Protein AF-0000000087794124 (afdb_homodimer)

Sequence (612 aa):
MFDILWKVIAPIFVLIGIGTIVQKRVGLDLKTLTRLNFWIFVPAFLFVRIYESQLSGAQLGKIFLHFCVFFPLLGILTWIFAGLCGFQDRLRRALTASVMFYNSGNYGIPVAQLAFPGMALPLQVQAAIVMMQNVSNFTIGLALIAGGRGKKWSETLLEIFKLPMVYVLVAAWAMRYFHLAPPQPLSVALHWLDSGLVPIAVVTLGAQMASLKAPPLSRALVVSLFLRLIFAPILGFVTVYLLGIRGELGQALVISTAFPTAVNSALLALEYDNEPQFAAAAVFYSTLISSVTVSGVIYAASHWMNMFDILWKVIAPIFVLIGIGTIVQKRVGLDLKTLTRLNFWIFVPAFLFVRIYESQLSGAQLGKIFLHFCVFFPLLGILTWIFAGLCGFQDRLRRALTASVMFYNSGNYGIPVAQLAFPGMALPLQVQAAIVMMQNVSNFTIGLALIAGGRGKKWSETLLEIFKLPMVYVLVAAWAMRYFHLAPPQPLSVALHWLDSGLVPIAVVTLGAQMASLKAPPLSRALVVSLFLRLIFAPILGFVTVYLLGIRGELGQALVISTAFPTAVNSALLALEYDNEPQFAAAAVFYSTLISSVTVSGVIYAASHWMN

Solvent-accessible surface area (backbone atoms only — not comparable to full-atom values): 29899 Å² total; per-residue (Å²): 90,66,63,43,33,44,67,32,41,38,20,53,50,51,32,21,47,50,17,23,51,47,31,73,71,68,59,59,56,62,67,37,52,51,46,47,39,55,70,44,21,50,30,27,34,49,25,51,44,54,46,67,50,82,73,48,72,67,54,49,48,50,53,49,50,48,47,67,50,44,52,59,48,50,38,52,53,41,43,50,52,34,50,74,71,63,50,52,71,64,54,33,32,37,41,28,43,42,41,61,41,41,22,40,50,56,53,33,44,52,41,33,52,47,74,37,70,95,48,63,64,39,43,43,52,40,47,51,48,32,51,52,48,54,56,38,42,56,43,57,45,43,47,47,57,36,68,71,75,40,72,55,69,69,54,33,55,53,50,54,72,66,37,62,42,56,58,35,47,52,51,21,49,51,28,46,73,68,68,50,76,70,57,65,29,58,48,53,35,35,50,35,27,35,50,18,30,55,37,53,35,24,23,42,50,11,31,53,50,59,70,44,65,87,54,82,90,43,72,68,48,51,51,36,44,43,44,21,48,49,46,35,25,51,50,29,44,51,52,34,55,75,70,67,47,54,40,66,64,28,31,38,54,26,48,64,37,25,42,28,29,19,64,63,48,22,52,50,16,50,73,58,66,31,56,33,66,58,33,33,30,42,23,52,51,25,49,63,52,27,51,57,42,35,26,48,45,49,48,47,32,66,66,67,34,102,89,66,63,43,33,46,66,33,42,38,18,54,51,51,33,23,48,51,18,23,52,48,31,74,70,69,59,59,54,62,67,38,50,52,46,46,40,55,69,45,22,49,28,26,34,48,24,52,44,54,45,66,50,82,73,48,71,65,54,50,48,49,53,50,50,47,50,68,47,44,53,57,48,50,37,53,53,41,43,52,52,36,50,74,71,64,50,52,70,63,55,32,34,40,42,29,44,43,41,63,42,42,23,38,51,54,53,33,44,51,40,33,53,47,73,37,69,93,50,63,63,39,44,46,51,39,48,52,48,33,51,52,48,54,57,39,42,56,44,56,44,43,48,47,58,36,67,72,75,38,72,54,69,69,55,31,56,54,49,52,73,66,38,62,42,55,58,36,46,51,50,22,48,50,28,46,74,71,69,48,77,69,57,65,28,57,47,54,34,36,51,36,26,35,48,18,29,54,37,52,36,24,23,42,50,11,30,52,49,59,71,44,66,86,54,81,90,44,71,67,48,53,51,34,43,43,44,21,49,49,47,35,26,49,49,29,41,52,50,35,53,76,69,66,48,56,40,67,65,28,30,37,54,26,48,64,37,24,40,27,29,19,63,64,46,21,53,50,16,50,74,59,67,32,55,33,66,57,33,32,27,43,23,52,51,26,50,62,52,27,53,57,42,35,27,50,45,48,47,47,33,66,68,66,34,105

Structure (mmCIF, N/CA/C/O backbone):
data_AF-0000000087794124-model_v1
#
loop_
_entity.id
_entity.type
_entity.pdbx_description
1 polymer Permease
#
loop_
_atom_site.group_PDB
_atom_site.id
_atom_site.type_symbol
_atom_site.label_atom_id
_atom_site.label_alt_id
_atom_site.label_comp_id
_atom_site.label_asym_id
_atom_site.label_entity_id
_atom_site.label_seq_id
_atom_site.pdbx_PDB_ins_code
_atom_site.Cartn_x
_atom_site.Cartn_y
_atom_site.Cartn_z
_atom_site.occupancy
_atom_site.B_iso_or_equiv
_atom_site.auth_seq_id
_atom_site.auth_comp_id
_atom_site.auth_asym_id
_atom_site.auth_atom_id
_atom_site.pdbx_PDB_model_num
ATOM 1 N N . MET A 1 1 ? -16.562 -14.852 -21.531 1 86.25 1 MET A N 1
ATOM 2 C CA . MET A 1 1 ? -15.102 -14.703 -21.547 1 86.25 1 MET A CA 1
ATOM 3 C C . MET A 1 1 ? -14.711 -13.234 -21.641 1 86.25 1 MET A C 1
ATOM 5 O O . MET A 1 1 ? -13.852 -12.766 -20.891 1 86.25 1 MET A O 1
ATOM 9 N N . PHE A 1 2 ? -15.406 -12.461 -22.422 1 90.44 2 PHE A N 1
ATOM 10 C CA . PHE A 1 2 ? -15.07 -11.047 -22.562 1 90.44 2 PHE A CA 1
ATOM 11 C C . PHE A 1 2 ? -15.344 -10.297 -21.266 1 90.44 2 PHE A C 1
ATOM 13 O O . PHE A 1 2 ? -14.578 -9.414 -20.875 1 90.44 2 PHE A O 1
ATOM 20 N N . ASP A 1 3 ? -16.391 -10.664 -20.641 1 93.94 3 ASP A N 1
ATOM 21 C CA . ASP A 1 3 ? -16.734 -10.031 -19.359 1 93.94 3 ASP A CA 1
ATOM 22 C C . ASP A 1 3 ? -15.656 -10.297 -18.312 1 93.94 3 ASP A C 1
ATOM 24 O O . ASP A 1 3 ? -15.32 -9.414 -17.516 1 93.94 3 ASP A O 1
ATOM 28 N N . ILE A 1 4 ? -15.148 -11.508 -18.359 1 95.88 4 ILE A N 1
ATOM 29 C CA . ILE A 1 4 ? -14.094 -11.875 -17.422 1 95.88 4 ILE A CA 1
ATOM 30 C C . ILE A 1 4 ? -12.828 -11.078 -17.734 1 95.88 4 ILE A C 1
ATOM 32 O O . ILE A 1 4 ? -12.203 -10.523 -16.828 1 95.88 4 ILE A O 1
ATOM 36 N N . LEU A 1 5 ? -12.516 -10.984 -19 1 96.81 5 LEU A N 1
ATOM 37 C CA . LEU A 1 5 ? -11.352 -10.227 -19.438 1 96.81 5 LEU A CA 1
ATOM 38 C C . LEU A 1 5 ? -11.469 -8.766 -19.016 1 96.81 5 LEU A C 1
ATOM 40 O O . LEU A 1 5 ? -10.508 -8.172 -18.531 1 96.81 5 LEU A O 1
ATOM 44 N N . TRP A 1 6 ? -12.633 -8.203 -19.094 1 97.06 6 TRP A N 1
ATOM 45 C CA . TRP A 1 6 ? -12.859 -6.781 -18.859 1 97.06 6 TRP A CA 1
ATOM 46 C C . TRP A 1 6 ? -12.992 -6.484 -17.375 1 97.06 6 TRP A C 1
ATOM 48 O O . TRP A 1 6 ? -12.438 -5.5 -16.875 1 97.06 6 TRP A O 1
ATOM 58 N N . LYS A 1 7 ? -13.664 -7.348 -16.672 1 97 7 LYS A N 1
ATOM 59 C CA . LYS A 1 7 ? -14.023 -7.043 -15.289 1 97 7 LYS A CA 1
ATOM 60 C C . LYS A 1 7 ? -12.992 -7.605 -14.312 1 97 7 LYS A C 1
ATOM 62 O O . LYS A 1 7 ? -12.82 -7.078 -13.211 1 97 7 LYS A O 1
ATOM 67 N N . VAL A 1 8 ? -12.305 -8.633 -14.742 1 97.56 8 VAL A N 1
ATOM 68 C CA . VAL A 1 8 ? -11.414 -9.32 -13.805 1 97.56 8 VAL A CA 1
ATOM 69 C C . VAL A 1 8 ? -9.961 -9.062 -14.188 1 97.56 8 VAL A C 1
ATOM 71 O O . VAL A 1 8 ? -9.172 -8.586 -13.367 1 97.56 8 VAL A O 1
ATOM 74 N N . ILE A 1 9 ? -9.625 -9.234 -15.422 1 98.44 9 ILE A N 1
ATOM 75 C CA . ILE A 1 9 ? -8.227 -9.25 -15.852 1 98.44 9 ILE A CA 1
ATOM 76 C C . ILE A 1 9 ? -7.766 -7.832 -16.156 1 98.44 9 ILE A C 1
ATOM 78 O O . ILE A 1 9 ? -6.68 -7.422 -15.75 1 98.44 9 ILE A O 1
ATOM 82 N N . ALA A 1 10 ? -8.555 -7.039 -16.797 1 98.38 10 ALA A N 1
ATOM 83 C CA . ALA A 1 10 ? -8.172 -5.715 -17.281 1 98.38 10 ALA A CA 1
ATOM 84 C C . ALA A 1 10 ? -7.742 -4.816 -16.125 1 98.38 10 ALA A C 1
ATOM 86 O O . ALA A 1 10 ? -6.746 -4.094 -16.234 1 98.38 10 ALA A O 1
ATOM 87 N N . PRO A 1 11 ? -8.453 -4.801 -14.992 1 98.44 11 PRO A N 1
ATOM 88 C CA . PRO A 1 11 ? -7.992 -3.971 -13.875 1 98.44 11 PRO A CA 1
ATOM 89 C C . PRO A 1 11 ? -6.578 -4.324 -13.422 1 98.44 11 PRO A C 1
ATOM 91 O O . PRO A 1 11 ? -5.797 -3.438 -13.062 1 98.44 11 PRO A O 1
ATOM 94 N N . ILE A 1 12 ? -6.27 -5.586 -13.414 1 98.5 12 ILE A N 1
ATOM 95 C CA . ILE A 1 12 ? -4.957 -6.066 -13 1 98.5 12 ILE A CA 1
ATOM 96 C C . ILE A 1 12 ? -3.896 -5.574 -13.984 1 98.5 12 ILE A C 1
ATOM 98 O O . ILE A 1 12 ? -2.838 -5.09 -13.57 1 98.5 12 ILE A O 1
ATOM 102 N N . PHE A 1 13 ? -4.211 -5.59 -15.242 1 98.5 13 PHE A N 1
ATOM 103 C CA . PHE A 1 13 ? -3.26 -5.18 -16.266 1 98.5 13 PHE A CA 1
ATOM 104 C C . PHE A 1 13 ? -3.113 -3.662 -16.297 1 98.5 13 PHE A C 1
ATOM 106 O O . PHE A 1 13 ? -2.064 -3.139 -16.672 1 98.5 13 PHE A O 1
ATOM 113 N N . VAL A 1 14 ? -4.176 -2.926 -15.906 1 98.38 14 VAL A N 1
ATOM 114 C CA . VAL A 1 14 ? -4.051 -1.483 -15.727 1 98.38 14 VAL A CA 1
ATOM 115 C C . VAL A 1 14 ? -3.01 -1.185 -14.648 1 98.38 14 VAL A C 1
ATOM 117 O O . VAL A 1 14 ? -2.139 -0.332 -14.844 1 98.38 14 VAL A O 1
ATOM 120 N N . LEU A 1 15 ? -3.055 -1.922 -13.562 1 98.5 15 LEU A N 1
ATOM 121 C CA . LEU A 1 15 ? -2.104 -1.719 -12.469 1 98.5 15 LEU A CA 1
ATOM 122 C C . LEU A 1 15 ? -0.695 -2.119 -12.898 1 98.5 15 LEU A C 1
ATOM 124 O O . LEU A 1 15 ? 0.278 -1.445 -12.555 1 98.5 15 LEU A O 1
ATOM 128 N N . ILE A 1 16 ? -0.602 -3.252 -13.609 1 97.94 16 ILE A N 1
ATOM 129 C CA . ILE A 1 16 ? 0.693 -3.662 -14.148 1 97.94 16 ILE A CA 1
ATOM 130 C C . ILE A 1 16 ? 1.257 -2.559 -15.039 1 97.94 16 ILE A C 1
ATOM 132 O O . ILE A 1 16 ? 2.439 -2.221 -14.945 1 97.94 16 ILE A O 1
ATOM 136 N N . GLY A 1 17 ? 0.411 -1.99 -15.875 1 97.94 17 GLY A N 1
ATOM 137 C CA . GLY A 1 17 ? 0.819 -0.892 -16.734 1 97.94 17 GLY A CA 1
ATOM 138 C C . GLY A 1 17 ? 1.314 0.317 -15.961 1 97.94 17 GLY A C 1
ATOM 139 O O . GLY A 1 17 ? 2.344 0.901 -16.312 1 97.94 17 GLY A O 1
ATOM 140 N N . ILE A 1 18 ? 0.632 0.674 -14.93 1 97.69 18 ILE A N 1
ATOM 141 C CA . ILE A 1 18 ? 1.023 1.806 -14.102 1 97.69 18 ILE A CA 1
ATOM 142 C C . ILE A 1 18 ? 2.393 1.539 -13.477 1 97.69 18 ILE A C 1
ATOM 144 O O . ILE A 1 18 ? 3.275 2.398 -13.516 1 97.69 18 ILE A O 1
ATOM 148 N N . GLY A 1 19 ? 2.537 0.334 -12.898 1 97.75 19 GLY A N 1
ATOM 149 C CA . GLY A 1 19 ? 3.836 -0.027 -12.352 1 97.75 19 GLY A CA 1
ATOM 150 C C . GLY A 1 19 ? 4.953 0.028 -13.375 1 97.75 19 GLY A C 1
ATOM 151 O O . GLY A 1 19 ? 6.051 0.507 -13.078 1 97.75 19 GLY A O 1
ATOM 152 N N . THR A 1 20 ? 4.637 -0.395 -14.609 1 97.12 20 THR A N 1
ATOM 153 C CA . THR A 1 20 ? 5.609 -0.414 -15.695 1 97.12 20 THR A CA 1
ATOM 154 C C . THR A 1 20 ? 6.008 1.006 -16.094 1 97.12 20 THR A C 1
ATOM 156 O O . THR A 1 20 ? 7.195 1.309 -16.219 1 97.12 20 THR A O 1
ATOM 159 N N . ILE A 1 21 ? 5.059 1.856 -16.203 1 96.81 21 ILE A N 1
ATOM 160 C CA . ILE A 1 21 ? 5.289 3.232 -16.641 1 96.81 21 ILE A CA 1
ATOM 161 C C . ILE A 1 21 ? 6.094 3.977 -15.578 1 96.81 21 ILE A C 1
ATOM 163 O O . ILE A 1 21 ? 7.066 4.668 -15.898 1 96.81 21 ILE A O 1
ATOM 167 N N . VAL A 1 22 ? 5.773 3.797 -14.375 1 96.69 22 VAL A N 1
ATOM 168 C CA . VAL A 1 22 ? 6.453 4.516 -13.305 1 96.69 22 VAL A CA 1
ATOM 169 C C . VAL A 1 22 ? 7.883 3.996 -13.164 1 96.69 22 VAL A C 1
ATOM 171 O O . VAL A 1 22 ? 8.812 4.777 -12.953 1 96.69 22 VAL A O 1
ATOM 174 N N . GLN A 1 23 ? 8.031 2.715 -13.266 1 97.25 23 GLN A N 1
ATOM 175 C CA . GLN A 1 23 ? 9.383 2.152 -13.242 1 97.25 23 GLN A CA 1
ATOM 176 C C . GLN A 1 23 ? 10.258 2.768 -14.328 1 97.25 23 GLN A C 1
ATOM 178 O O . GLN A 1 23 ? 11.414 3.119 -14.078 1 97.25 23 GLN A O 1
ATOM 183 N N . LYS A 1 24 ? 9.766 2.906 -15.477 1 95.81 24 LYS A N 1
ATOM 184 C CA . LYS A 1 24 ? 10.523 3.432 -16.609 1 95.81 24 LYS A CA 1
ATOM 185 C C . LYS A 1 24 ? 10.773 4.93 -16.453 1 95.81 24 LYS A C 1
ATOM 187 O O . LYS A 1 24 ? 11.805 5.441 -16.891 1 95.81 24 LYS A O 1
ATOM 192 N N . ARG A 1 25 ? 9.891 5.621 -15.789 1 93.75 25 ARG A N 1
ATOM 193 C CA . ARG A 1 25 ? 9.953 7.074 -15.719 1 93.75 25 ARG A CA 1
ATOM 194 C C . ARG A 1 25 ? 10.875 7.527 -14.586 1 93.75 25 ARG A C 1
ATOM 196 O O . ARG A 1 25 ? 11.641 8.477 -14.75 1 93.75 25 ARG A O 1
ATOM 203 N N . VAL A 1 26 ? 10.773 6.84 -13.43 1 94 26 VAL A N 1
ATOM 204 C CA . VAL A 1 26 ? 11.477 7.414 -12.289 1 94 26 VAL A CA 1
ATOM 205 C C . VAL A 1 26 ? 12.391 6.363 -11.664 1 94 26 VAL A C 1
ATOM 207 O O . VAL A 1 26 ? 13.211 6.68 -10.797 1 94 26 VAL A O 1
ATOM 210 N N . GLY A 1 27 ? 12.312 5.152 -12.055 1 95.44 27 GLY A N 1
ATOM 211 C CA . GLY A 1 27 ? 13.188 4.117 -11.523 1 95.44 27 GLY A CA 1
ATOM 212 C C . GLY A 1 27 ? 12.93 3.805 -10.062 1 95.44 27 GLY A C 1
ATOM 213 O O . GLY A 1 27 ? 13.281 4.594 -9.188 1 95.44 27 GLY A O 1
ATOM 214 N N . LEU A 1 28 ? 12.352 2.678 -9.75 1 96.81 28 LEU A N 1
ATOM 215 C CA . LEU A 1 28 ? 12.094 2.195 -8.398 1 96.81 28 LEU A CA 1
ATOM 216 C C . LEU A 1 28 ? 13.094 1.11 -8.008 1 96.81 28 LEU A C 1
ATOM 218 O O . LEU A 1 28 ? 13.578 0.374 -8.867 1 96.81 28 LEU A O 1
ATOM 222 N N . ASP A 1 29 ? 13.398 1.088 -6.75 1 97.38 29 ASP A N 1
ATOM 223 C CA . ASP A 1 29 ? 14.211 -0.012 -6.234 1 97.38 29 ASP A CA 1
ATOM 224 C C . ASP A 1 29 ? 13.375 -1.272 -6.047 1 97.38 29 ASP A C 1
ATOM 226 O O . ASP A 1 29 ? 12.609 -1.378 -5.082 1 97.38 29 ASP A O 1
ATOM 230 N N . LEU A 1 30 ? 13.609 -2.209 -6.902 1 95.25 30 LEU A N 1
ATOM 231 C CA . LEU A 1 30 ? 12.781 -3.408 -6.934 1 95.25 30 LEU A CA 1
ATOM 232 C C . LEU A 1 30 ? 12.953 -4.219 -5.652 1 95.25 30 LEU A C 1
ATOM 234 O O . LEU A 1 30 ? 12.016 -4.871 -5.195 1 95.25 30 LEU A O 1
ATOM 238 N N . LYS A 1 31 ? 14.102 -4.219 -5.09 1 94.19 31 LYS A N 1
ATOM 239 C CA . LYS A 1 31 ? 14.336 -4.914 -3.828 1 94.19 31 LYS A CA 1
ATOM 240 C C . LYS A 1 31 ? 13.438 -4.367 -2.723 1 94.19 31 LYS A C 1
ATOM 242 O O . LYS A 1 31 ? 12.891 -5.129 -1.926 1 94.19 31 LYS A O 1
ATOM 247 N N . THR A 1 32 ? 13.297 -3.084 -2.715 1 97.19 32 THR A N 1
ATOM 248 C CA . THR A 1 32 ? 12.438 -2.428 -1.736 1 97.19 32 THR A CA 1
ATOM 249 C C . THR A 1 32 ? 10.984 -2.85 -1.927 1 97.19 32 THR A C 1
ATOM 251 O O . THR A 1 32 ? 10.273 -3.121 -0.953 1 97.19 32 THR A O 1
ATOM 254 N N . LEU A 1 33 ? 10.539 -2.893 -3.143 1 96.44 33 LEU A N 1
ATOM 255 C CA . LEU A 1 33 ? 9.172 -3.305 -3.422 1 96.44 33 LEU A CA 1
ATOM 256 C C . LEU A 1 33 ? 8.922 -4.734 -2.951 1 96.44 33 LEU A C 1
ATOM 258 O O . LEU A 1 33 ? 7.891 -5.023 -2.348 1 96.44 33 LEU A O 1
ATOM 262 N N . THR A 1 34 ? 9.852 -5.582 -3.188 1 91.56 34 THR A N 1
ATOM 263 C CA . THR A 1 34 ? 9.75 -6.98 -2.779 1 91.56 34 THR A CA 1
ATOM 264 C C . THR A 1 34 ? 9.758 -7.102 -1.258 1 91.56 34 THR A C 1
ATOM 266 O O . THR A 1 34 ? 8.984 -7.871 -0.688 1 91.56 34 THR A O 1
ATOM 269 N N . ARG A 1 35 ? 10.602 -6.348 -0.662 1 93.56 35 ARG A N 1
ATOM 270 C CA . ARG A 1 35 ? 10.703 -6.367 0.793 1 93.56 35 ARG A CA 1
ATOM 271 C C . ARG A 1 35 ? 9.414 -5.875 1.439 1 93.56 35 ARG A C 1
ATOM 273 O O . ARG A 1 35 ? 8.969 -6.426 2.449 1 93.56 35 ARG A O 1
ATOM 280 N N . LEU A 1 36 ? 8.812 -4.859 0.91 1 96.38 36 LEU A N 1
ATOM 281 C CA . LEU A 1 36 ? 7.535 -4.367 1.412 1 96.38 36 LEU A CA 1
ATOM 282 C C . LEU A 1 36 ? 6.492 -5.477 1.425 1 96.38 36 LEU A C 1
ATOM 284 O O . LEU A 1 36 ? 5.801 -5.672 2.428 1 96.38 36 LEU A O 1
ATOM 288 N N . ASN A 1 37 ? 6.402 -6.164 0.334 1 93.62 37 ASN A N 1
ATOM 289 C CA . ASN A 1 37 ? 5.414 -7.227 0.2 1 93.62 37 ASN A CA 1
ATOM 290 C C . ASN A 1 37 ? 5.68 -8.367 1.175 1 93.62 37 ASN A C 1
ATOM 292 O O . ASN A 1 37 ? 4.777 -8.805 1.893 1 93.62 37 ASN A O 1
ATOM 296 N N . PHE A 1 38 ? 6.93 -8.742 1.296 1 90.12 38 PHE A N 1
ATOM 297 C CA . PHE A 1 38 ? 7.281 -9.953 2.029 1 90.12 38 PHE A CA 1
ATOM 298 C C . PHE A 1 38 ? 7.305 -9.688 3.529 1 90.12 38 PHE A C 1
ATOM 300 O O . PHE A 1 38 ? 7.012 -10.578 4.328 1 90.12 38 PHE A O 1
ATOM 307 N N . TRP A 1 39 ? 7.602 -8.461 3.887 1 93.81 39 TRP A N 1
ATOM 308 C CA . TRP A 1 39 ? 7.805 -8.195 5.309 1 93.81 39 TRP A CA 1
ATOM 309 C C . TRP A 1 39 ? 6.57 -7.547 5.922 1 93.81 39 TRP A C 1
ATOM 311 O O . TRP A 1 39 ? 6.391 -7.566 7.141 1 93.81 39 TRP A O 1
ATOM 321 N N . ILE A 1 40 ? 5.754 -7.004 5.051 1 96.81 40 ILE A N 1
ATOM 322 C CA . ILE A 1 40 ? 4.688 -6.207 5.648 1 96.81 40 ILE A CA 1
ATOM 323 C C . ILE A 1 40 ? 3.334 -6.672 5.113 1 96.81 40 ILE A C 1
ATOM 325 O O . ILE A 1 40 ? 2.535 -7.25 5.852 1 96.81 40 ILE A O 1
ATOM 329 N N . PHE A 1 41 ? 3.113 -6.594 3.834 1 97.12 41 PHE A N 1
ATOM 330 C CA . PHE A 1 41 ? 1.765 -6.68 3.287 1 97.12 41 PHE A CA 1
ATOM 331 C C . PHE A 1 41 ? 1.298 -8.125 3.227 1 97.12 41 PHE A C 1
ATOM 333 O O . PHE A 1 41 ? 0.161 -8.438 3.594 1 97.12 41 PHE A O 1
ATOM 340 N N . VAL A 1 42 ? 2.186 -9.055 2.809 1 94.31 42 VAL A N 1
ATOM 341 C CA . VAL A 1 42 ? 1.807 -10.461 2.719 1 94.31 42 VAL A CA 1
ATOM 342 C C . VAL A 1 42 ? 1.547 -11.016 4.117 1 94.31 42 VAL A C 1
ATOM 344 O O . VAL A 1 42 ? 0.51 -11.641 4.359 1 94.31 42 VAL A O 1
ATOM 347 N N . PRO A 1 43 ? 2.449 -10.742 5.066 1 94.38 43 PRO A N 1
ATOM 348 C CA . PRO A 1 43 ? 2.17 -11.219 6.422 1 94.38 43 PRO A CA 1
ATOM 349 C C . PRO A 1 43 ? 0.852 -10.688 6.977 1 94.38 43 PRO A C 1
ATOM 351 O O . PRO A 1 43 ? 0.109 -11.43 7.629 1 94.38 43 PRO A O 1
ATOM 354 N N . ALA A 1 44 ? 0.542 -9.445 6.758 1 96.81 44 ALA A N 1
ATOM 355 C CA . ALA A 1 44 ? -0.708 -8.867 7.242 1 96.81 44 ALA A CA 1
ATOM 356 C C . ALA A 1 44 ? -1.912 -9.523 6.57 1 96.81 44 ALA A C 1
ATOM 358 O O . ALA A 1 44 ? -2.904 -9.836 7.23 1 96.81 44 ALA A O 1
ATOM 359 N N . PHE A 1 45 ? -1.818 -9.719 5.316 1 96 45 PHE A N 1
ATOM 360 C CA . PHE A 1 45 ? -2.871 -10.383 4.555 1 96 45 PHE A CA 1
ATOM 361 C C . PHE A 1 45 ? -3.135 -11.781 5.098 1 96 45 PHE A C 1
ATOM 363 O O . PHE A 1 45 ? -4.285 -12.148 5.336 1 96 45 PHE A O 1
ATOM 370 N N . LEU A 1 46 ? -2.072 -12.516 5.254 1 94.12 46 LEU A N 1
ATOM 371 C CA . LEU A 1 46 ? -2.201 -13.883 5.75 1 94.12 46 LEU A CA 1
ATOM 372 C C . LEU A 1 46 ? -2.773 -13.898 7.164 1 94.12 46 LEU A C 1
ATOM 374 O O . LEU A 1 46 ? -3.6 -14.75 7.496 1 94.12 46 LEU A O 1
ATOM 378 N N . PHE A 1 47 ? -2.322 -12.953 8.016 1 95.62 47 PHE A N 1
ATOM 379 C CA . PHE A 1 47 ? -2.877 -12.859 9.359 1 95.62 47 PHE A CA 1
ATOM 380 C C . PHE A 1 47 ? -4.387 -12.672 9.312 1 95.62 47 PHE A C 1
ATOM 382 O O . PHE A 1 47 ? -5.133 -13.398 9.969 1 95.62 47 PHE A O 1
ATOM 389 N N . VAL A 1 48 ? -4.84 -11.727 8.531 1 96 48 VAL A N 1
ATOM 390 C CA . VAL A 1 48 ? -6.258 -11.383 8.469 1 96 48 VAL A CA 1
ATOM 391 C C . VAL A 1 48 ? -7.051 -12.57 7.93 1 96 48 VAL A C 1
ATOM 393 O O . VAL A 1 48 ? -8.102 -12.922 8.469 1 96 48 VAL A O 1
ATOM 396 N N . ARG A 1 49 ? -6.535 -13.25 6.883 1 93.06 49 ARG A N 1
ATOM 397 C CA . ARG A 1 49 ? -7.254 -14.344 6.246 1 93.06 49 ARG A CA 1
ATOM 398 C C . ARG A 1 49 ? -7.324 -15.562 7.16 1 93.06 49 ARG A C 1
ATOM 400 O O . ARG A 1 49 ? -8.312 -16.297 7.148 1 93.06 49 ARG A O 1
ATOM 407 N N . ILE A 1 50 ? -6.297 -15.75 7.922 1 91.62 50 ILE A N 1
ATOM 408 C CA . ILE A 1 50 ? -6.293 -16.891 8.836 1 91.62 50 ILE A CA 1
ATOM 409 C C . ILE A 1 50 ? -7.168 -16.578 10.047 1 91.62 50 ILE A C 1
ATOM 411 O O . ILE A 1 50 ? -8.031 -17.375 10.414 1 91.62 50 ILE A O 1
ATOM 415 N N . TYR A 1 51 ? -6.934 -15.445 10.617 1 93.94 51 TYR A N 1
ATOM 416 C CA . TYR A 1 51 ? -7.652 -15.078 11.828 1 93.94 51 TYR A CA 1
ATOM 417 C C . TYR A 1 51 ? -9.156 -15.016 11.578 1 93.94 51 TYR A C 1
ATOM 419 O O . TYR A 1 51 ? -9.953 -15.445 12.414 1 93.94 51 TYR A O 1
ATOM 427 N N . GLU A 1 52 ? -9.484 -14.555 10.438 1 93.12 52 GLU A N 1
ATOM 428 C CA . GLU A 1 52 ? -10.898 -14.359 10.156 1 93.12 52 GLU A CA 1
ATOM 429 C C . GLU A 1 52 ? -11.461 -15.5 9.312 1 93.12 52 GLU A C 1
ATOM 431 O O . GLU A 1 52 ? -12.578 -15.406 8.805 1 93.12 52 GLU A O 1
ATOM 436 N N . SER A 1 53 ? -10.672 -16.531 9.133 1 91.06 53 SER A N 1
ATOM 437 C CA . SER A 1 53 ? -11.07 -17.641 8.266 1 91.06 53 SER A CA 1
ATOM 438 C C . SER A 1 53 ? -12.32 -18.328 8.789 1 91.06 53 SER A C 1
ATOM 440 O O . SER A 1 53 ? -12.477 -18.516 10 1 91.06 53 SER A O 1
ATOM 442 N N . GLN A 1 54 ? -13.148 -18.625 7.844 1 87.62 54 GLN A N 1
ATOM 443 C CA . GLN A 1 54 ? -14.336 -19.391 8.18 1 87.62 54 GLN A CA 1
ATOM 444 C C . GLN A 1 54 ? -14.258 -20.797 7.582 1 87.62 54 GLN A C 1
ATOM 446 O O . GLN A 1 54 ? -15.266 -21.516 7.523 1 87.62 54 GLN A O 1
ATOM 451 N N . LEU A 1 55 ? -13.055 -21.203 7.129 1 90.88 55 LEU A N 1
ATOM 452 C CA . LEU A 1 55 ? -12.852 -22.516 6.547 1 90.88 55 LEU A CA 1
ATOM 453 C C . LEU A 1 55 ? -13 -23.609 7.605 1 90.88 55 LEU A C 1
ATOM 455 O O . LEU A 1 55 ? -12.445 -23.484 8.703 1 90.88 55 LEU A O 1
ATOM 459 N N . SER A 1 56 ? -13.797 -24.625 7.25 1 91.62 56 SER A N 1
ATOM 460 C CA . SER A 1 56 ? -13.883 -25.797 8.109 1 91.62 56 SER A CA 1
ATOM 461 C C . SER A 1 56 ? -12.609 -26.641 8.023 1 91.62 56 SER A C 1
ATOM 463 O O . SER A 1 56 ? -11.812 -26.484 7.098 1 91.62 56 SER A O 1
ATOM 465 N N . GLY A 1 57 ? -12.438 -27.484 8.992 1 91.38 57 GLY A N 1
ATOM 466 C CA . GLY A 1 57 ? -11.328 -28.438 8.938 1 91.38 57 GLY A CA 1
ATOM 467 C C . GLY A 1 57 ? -11.336 -29.281 7.676 1 91.38 57 GLY A C 1
ATOM 468 O O . GLY A 1 57 ? -10.281 -29.547 7.105 1 91.38 57 GLY A O 1
ATOM 469 N N . ALA A 1 58 ? -12.484 -29.609 7.273 1 94.06 58 ALA A N 1
ATOM 470 C CA . ALA A 1 58 ? -12.641 -30.422 6.07 1 94.06 58 ALA A CA 1
ATOM 471 C C . ALA A 1 58 ? -12.203 -29.641 4.828 1 94.06 58 ALA A C 1
ATOM 473 O O . ALA A 1 58 ? -11.547 -30.188 3.945 1 94.06 58 ALA A O 1
ATOM 474 N N . GLN A 1 59 ? -12.617 -28.406 4.773 1 94 59 GLN A N 1
ATOM 475 C CA . GLN A 1 59 ? -12.234 -27.562 3.641 1 94 59 GLN A CA 1
ATOM 476 C C . GLN A 1 59 ? -10.719 -27.344 3.604 1 94 59 GLN A C 1
ATOM 478 O O . GLN A 1 59 ? -10.102 -27.438 2.541 1 94 59 GLN A O 1
ATOM 483 N N . LEU A 1 60 ? -10.211 -27.094 4.75 1 93.81 60 LEU A N 1
ATOM 484 C CA . LEU A 1 60 ? -8.766 -26.922 4.84 1 93.81 60 LEU A CA 1
ATOM 485 C C . LEU A 1 60 ? -8.031 -28.188 4.434 1 93.81 60 LEU A C 1
ATOM 487 O O . LEU A 1 60 ? -7.004 -28.141 3.758 1 93.81 60 LEU A O 1
ATOM 491 N N . GLY A 1 61 ? -8.531 -29.25 4.891 1 95.38 61 GLY A N 1
ATOM 492 C CA . GLY A 1 61 ? -7.957 -30.531 4.512 1 95.38 61 GLY A CA 1
ATOM 493 C C . GLY A 1 61 ? -7.984 -30.781 3.014 1 95.38 61 GLY A C 1
ATOM 494 O O . GLY A 1 61 ? -7.02 -31.281 2.443 1 95.38 61 GLY A O 1
ATOM 495 N N . LYS A 1 62 ? -9.047 -30.453 2.395 1 96.75 62 LYS A N 1
ATOM 496 C CA . LYS A 1 62 ? -9.18 -30.609 0.949 1 96.75 62 LYS A CA 1
ATOM 497 C C . LYS A 1 62 ? -8.195 -29.719 0.204 1 96.75 62 LYS A C 1
ATOM 499 O O . LYS A 1 62 ? -7.602 -30.141 -0.794 1 96.75 62 LYS A O 1
ATOM 504 N N . ILE A 1 63 ? -8.086 -28.5 0.689 1 97.19 63 ILE A N 1
ATOM 505 C CA . ILE A 1 63 ? -7.148 -27.562 0.082 1 97.19 63 ILE A CA 1
ATOM 506 C C . ILE A 1 63 ? -5.727 -28.109 0.188 1 97.19 63 ILE A C 1
ATOM 508 O O . ILE A 1 63 ? -4.984 -28.125 -0.797 1 97.19 63 ILE A O 1
ATOM 512 N N . PHE A 1 64 ? -5.418 -28.578 1.316 1 96.31 64 PHE A N 1
ATOM 513 C CA . PHE A 1 64 ? -4.09 -29.109 1.573 1 96.31 64 PHE A CA 1
ATOM 514 C C . PHE A 1 64 ? -3.838 -30.359 0.729 1 96.31 64 PHE A C 1
ATOM 516 O O . PHE A 1 64 ? -2.766 -30.516 0.138 1 96.31 64 PHE A O 1
ATOM 523 N N . LEU A 1 65 ? -4.773 -31.172 0.714 1 96.94 65 LEU A N 1
ATOM 524 C CA . LEU A 1 65 ? -4.648 -32.406 -0.058 1 96.94 65 LEU A CA 1
ATOM 525 C C . LEU A 1 65 ? -4.477 -32.094 -1.543 1 96.94 65 LEU A C 1
ATOM 527 O O . LEU A 1 65 ? -3.646 -32.719 -2.215 1 96.94 65 LEU A O 1
ATOM 531 N N . HIS A 1 66 ? -5.281 -31.219 -2.004 1 97.88 66 HIS A N 1
ATOM 532 C CA . HIS A 1 66 ? -5.137 -30.812 -3.398 1 97.88 66 HIS A CA 1
ATOM 533 C C . HIS A 1 66 ? -3.727 -30.312 -3.684 1 97.88 66 HIS A C 1
ATOM 535 O O . HIS A 1 66 ? -3.113 -30.703 -4.68 1 97.88 66 HIS A O 1
ATOM 541 N N . PHE A 1 67 ? -3.25 -29.469 -2.836 1 97.44 67 PHE A N 1
ATOM 542 C CA . PHE A 1 67 ? -1.917 -28.906 -3.033 1 97.44 67 PHE A CA 1
ATOM 543 C C . PHE A 1 67 ? -0.861 -30.016 -3.016 1 97.44 67 PHE A C 1
ATOM 545 O O . PHE A 1 67 ? 0.038 -30.031 -3.859 1 97.44 67 PHE A O 1
ATOM 552 N N . CYS A 1 68 ? -0.954 -30.984 -2.105 1 95.94 68 CYS A N 1
ATOM 553 C CA . CYS A 1 68 ? 0.036 -32.031 -1.897 1 95.94 68 CYS A CA 1
ATOM 554 C C . CYS A 1 68 ? 0.024 -33.031 -3.049 1 95.94 68 CYS A C 1
ATOM 556 O O . CYS A 1 68 ? 0.996 -33.75 -3.254 1 95.94 68 CYS A O 1
ATOM 558 N N . VAL A 1 69 ? -1 -33.062 -3.756 1 97.25 69 VAL A N 1
ATOM 559 C CA . VAL A 1 69 ? -1.086 -33.969 -4.906 1 97.25 69 VAL A CA 1
ATOM 560 C C . VAL A 1 69 ? -0.699 -33.188 -6.176 1 97.25 69 VAL A C 1
ATOM 562 O O . VAL A 1 69 ? 0.19 -33.625 -6.914 1 97.25 69 VAL A O 1
ATOM 565 N N . PHE A 1 70 ? -1.316 -32.062 -6.395 1 98 70 PHE A N 1
ATOM 566 C CA . PHE A 1 70 ? -1.16 -31.266 -7.609 1 98 70 PHE A CA 1
ATOM 567 C C . PHE A 1 70 ? 0.283 -30.797 -7.773 1 98 70 PHE A C 1
ATOM 569 O O . PHE A 1 70 ? 0.881 -30.984 -8.836 1 98 70 PHE A O 1
ATOM 576 N N . PHE A 1 71 ? 0.844 -30.234 -6.734 1 97.06 71 PHE A N 1
ATOM 577 C CA . PHE A 1 71 ? 2.119 -29.531 -6.824 1 97.06 71 PHE A CA 1
ATOM 578 C C . PHE A 1 71 ? 3.248 -30.516 -7.152 1 97.06 71 PHE A C 1
ATOM 580 O O . PHE A 1 71 ? 3.986 -30.312 -8.117 1 97.06 71 PHE A O 1
ATOM 587 N N . PRO A 1 72 ? 3.451 -31.656 -6.398 1 95.06 72 PRO A N 1
ATOM 588 C CA . PRO A 1 72 ? 4.488 -32.625 -6.777 1 95.06 72 PRO A CA 1
ATOM 589 C C . PRO A 1 72 ? 4.23 -33.281 -8.133 1 95.06 72 PRO A C 1
ATOM 591 O O . PRO A 1 72 ? 5.172 -33.531 -8.891 1 95.06 72 PRO A O 1
ATOM 594 N N . LEU A 1 73 ? 2.986 -33.531 -8.438 1 97.38 73 LEU A N 1
ATOM 595 C CA . LEU A 1 73 ? 2.656 -34.156 -9.719 1 97.38 73 LEU A CA 1
ATOM 596 C C . LEU A 1 73 ? 3.018 -33.219 -10.875 1 97.38 73 LEU A C 1
ATOM 598 O O . LEU A 1 73 ? 3.518 -33.688 -11.906 1 97.38 73 LEU A O 1
ATOM 602 N N . LEU A 1 74 ? 2.693 -31.969 -10.719 1 98.06 74 LEU A N 1
ATOM 603 C CA . LEU A 1 74 ? 3.057 -30.969 -11.727 1 98.06 74 LEU A CA 1
ATOM 604 C C . LEU A 1 74 ? 4.566 -30.953 -11.945 1 98.06 74 LEU A C 1
ATOM 606 O O . LEU A 1 74 ? 5.031 -30.922 -13.094 1 98.06 74 LEU A O 1
ATOM 610 N N . GLY A 1 75 ? 5.332 -30.969 -10.867 1 96.81 75 GLY A N 1
ATOM 611 C CA . GLY A 1 75 ? 6.785 -30.969 -10.961 1 96.81 75 GLY A CA 1
ATOM 612 C C . GLY A 1 75 ? 7.328 -32.219 -11.656 1 96.81 75 GLY A C 1
ATOM 613 O O . GLY A 1 75 ? 8.172 -32.094 -12.547 1 96.81 75 GLY A O 1
ATOM 614 N N . ILE A 1 76 ? 6.844 -33.344 -11.273 1 97.06 76 ILE A N 1
ATOM 615 C CA . ILE A 1 76 ? 7.312 -34.625 -11.805 1 97.06 76 ILE A CA 1
ATOM 616 C C . ILE A 1 76 ? 6.98 -34.719 -13.297 1 97.06 76 ILE A C 1
ATOM 618 O O . ILE A 1 76 ? 7.848 -35.031 -14.109 1 97.06 76 ILE A O 1
ATOM 622 N N . LEU A 1 77 ? 5.766 -34.375 -13.656 1 98 77 LEU A N 1
ATOM 623 C CA . LEU A 1 77 ?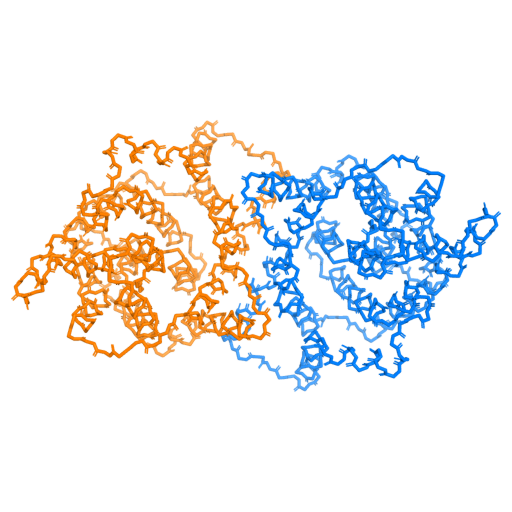 5.348 -34.469 -15.055 1 98 77 LEU A CA 1
ATOM 624 C C . LEU A 1 77 ? 6.094 -33.438 -15.906 1 98 77 LEU A C 1
ATOM 626 O O . LEU A 1 77 ? 6.449 -33.719 -17.047 1 98 77 LEU A O 1
ATOM 630 N N . THR A 1 78 ? 6.281 -32.25 -15.375 1 98.12 78 THR A N 1
ATOM 631 C CA . THR A 1 78 ? 7.055 -31.234 -16.078 1 98.12 78 THR A CA 1
ATOM 632 C C . THR A 1 78 ? 8.492 -31.719 -16.297 1 98.12 78 THR A C 1
ATOM 634 O O . THR A 1 78 ? 9.039 -31.562 -17.391 1 98.12 78 THR A O 1
ATOM 637 N N . TRP A 1 79 ? 9.102 -32.312 -15.305 1 96.44 79 TRP A N 1
ATOM 638 C CA . TRP A 1 79 ? 10.469 -32.812 -15.375 1 96.44 79 TRP A CA 1
ATOM 639 C C . TRP A 1 79 ? 10.594 -33.875 -16.453 1 96.44 79 TRP A C 1
ATOM 641 O O . TRP A 1 79 ? 11.539 -33.875 -17.25 1 96.44 79 TRP A O 1
ATOM 651 N N . ILE A 1 80 ? 9.695 -34.812 -16.422 1 97.5 80 ILE A N 1
ATOM 652 C CA . ILE A 1 80 ? 9.703 -35.906 -17.375 1 97.5 80 ILE A CA 1
ATOM 653 C C . ILE A 1 80 ? 9.516 -35.375 -18.797 1 97.5 80 ILE A C 1
ATOM 655 O O . ILE A 1 80 ? 10.266 -35.719 -19.703 1 97.5 80 ILE A O 1
ATOM 659 N N . PHE A 1 81 ? 8.547 -34.469 -18.953 1 97.56 81 PHE A N 1
ATOM 660 C CA . PHE A 1 81 ? 8.273 -33.906 -20.281 1 97.56 81 PHE A CA 1
ATOM 661 C C . PHE A 1 81 ? 9.477 -33.125 -20.797 1 97.56 81 PHE A C 1
ATOM 663 O O . PHE A 1 81 ? 9.82 -33.219 -21.969 1 97.56 81 PHE A O 1
ATOM 670 N N . ALA A 1 82 ? 10.094 -32.344 -19.953 1 96.69 82 ALA A N 1
ATOM 671 C CA . ALA A 1 82 ? 11.289 -31.594 -20.344 1 96.69 82 ALA A CA 1
ATOM 672 C C . ALA A 1 82 ? 12.414 -32.531 -20.766 1 96.69 82 ALA A C 1
ATOM 674 O O . ALA A 1 82 ? 13.156 -32.219 -21.703 1 96.69 82 ALA A O 1
ATOM 675 N N . GLY A 1 83 ? 12.555 -33.625 -20.031 1 95.75 83 GLY A N 1
ATOM 676 C CA . GLY A 1 83 ? 13.539 -34.625 -20.406 1 95.75 83 GLY A CA 1
ATOM 677 C C . GLY A 1 83 ? 13.258 -35.25 -21.766 1 95.75 83 GLY A C 1
ATOM 678 O O . GLY A 1 83 ? 14.18 -35.469 -22.547 1 95.75 83 GLY A O 1
ATOM 679 N N . LEU A 1 84 ? 12.047 -35.531 -21.984 1 97.06 84 LEU A N 1
ATOM 680 C CA . LEU A 1 84 ? 11.648 -36.125 -23.25 1 97.06 84 LEU A CA 1
ATOM 681 C C . LEU A 1 84 ? 11.922 -35.156 -24.406 1 97.06 84 LEU A C 1
ATOM 683 O O . LEU A 1 84 ? 12.148 -35.594 -25.531 1 97.06 84 LEU A O 1
ATOM 687 N N . CYS A 1 85 ? 11.875 -33.844 -24.094 1 96.88 85 CYS A N 1
ATOM 688 C CA . CYS A 1 85 ? 12.164 -32.844 -25.094 1 96.88 85 CYS A CA 1
ATOM 689 C C . CYS A 1 85 ? 13.664 -32.688 -25.328 1 96.88 85 CYS A C 1
ATOM 691 O O . CYS A 1 85 ? 14.094 -32 -26.234 1 96.88 85 CYS A O 1
ATOM 693 N N . GLY A 1 86 ? 14.477 -33.219 -24.469 1 96.44 86 GLY A N 1
ATOM 694 C CA . GLY A 1 86 ? 15.922 -33.25 -24.656 1 96.44 86 GLY A CA 1
ATOM 695 C C . GLY A 1 86 ? 16.625 -32.062 -24.031 1 96.44 86 GLY A C 1
ATOM 696 O O . GLY A 1 86 ? 17.766 -31.75 -24.375 1 96.44 86 GLY A O 1
ATOM 697 N N . PHE A 1 87 ? 15.992 -31.391 -23.203 1 96.25 87 PHE A N 1
ATOM 698 C CA . PHE A 1 87 ? 16.625 -30.234 -22.578 1 96.25 87 PHE A CA 1
ATOM 699 C C . PHE A 1 87 ? 17.688 -30.656 -21.578 1 96.25 87 PHE A C 1
ATOM 701 O O . PHE A 1 87 ? 17.5 -31.641 -20.844 1 96.25 87 PHE A O 1
ATOM 708 N N . GLN A 1 88 ? 18.766 -29.922 -21.531 1 94.25 88 GLN A N 1
ATOM 709 C CA . GLN A 1 88 ? 19.875 -30.203 -20.625 1 94.25 88 GLN A CA 1
ATOM 710 C C . GLN A 1 88 ? 19.484 -29.922 -19.188 1 94.25 88 GLN A C 1
ATOM 712 O O . GLN A 1 88 ? 18.484 -29.25 -18.922 1 94.25 88 GLN A O 1
ATOM 717 N N . ASP A 1 89 ? 20.281 -30.359 -18.266 1 92.38 89 ASP A N 1
ATOM 718 C CA . ASP A 1 89 ? 19.953 -30.375 -16.844 1 92.38 89 ASP A CA 1
ATOM 719 C C . ASP A 1 89 ? 19.641 -28.984 -16.328 1 92.38 89 ASP A C 1
ATOM 721 O O . ASP A 1 89 ? 18.609 -28.766 -15.695 1 92.38 89 ASP A O 1
ATOM 725 N N . ARG A 1 90 ? 20.469 -27.984 -16.672 1 92 90 ARG A N 1
ATOM 726 C CA . ARG A 1 90 ? 20.266 -26.625 -16.188 1 92 90 ARG A CA 1
ATOM 727 C C . ARG A 1 90 ? 18.953 -26.047 -16.688 1 92 90 ARG A C 1
ATOM 729 O O . ARG A 1 90 ? 18.203 -25.438 -15.914 1 92 90 ARG A O 1
ATOM 736 N N . LEU A 1 91 ? 18.75 -26.25 -17.906 1 94.5 91 LEU A N 1
ATOM 737 C CA . LEU A 1 91 ? 17.516 -25.75 -18.516 1 94.5 91 LEU A CA 1
ATOM 738 C C . LEU A 1 91 ? 16.312 -26.531 -18.016 1 94.5 91 LEU A C 1
ATOM 740 O O . LEU A 1 91 ? 15.242 -25.938 -17.797 1 94.5 91 LEU A O 1
ATOM 744 N N . ARG A 1 92 ? 16.469 -27.812 -17.859 1 95.06 92 ARG A N 1
ATOM 745 C CA . ARG A 1 92 ? 15.391 -28.641 -17.328 1 95.06 92 ARG A CA 1
ATOM 746 C C . ARG A 1 92 ? 14.969 -28.188 -15.938 1 95.06 92 ARG A C 1
ATOM 748 O O . ARG A 1 92 ? 13.773 -28.141 -15.633 1 95.06 92 ARG A O 1
ATOM 755 N N . ARG A 1 93 ? 15.875 -27.844 -15.102 1 93.38 93 ARG A N 1
ATOM 756 C CA . ARG A 1 93 ? 15.609 -27.344 -13.758 1 93.38 93 ARG A CA 1
ATOM 757 C C . ARG A 1 93 ? 14.898 -26 -13.797 1 93.38 93 ARG A C 1
ATOM 759 O O . ARG A 1 93 ? 13.914 -25.797 -13.086 1 93.38 93 ARG A O 1
ATOM 766 N N . ALA A 1 94 ? 15.445 -25.141 -14.648 1 93.06 94 ALA A N 1
ATOM 767 C CA . ALA A 1 94 ? 14.844 -23.812 -14.773 1 93.06 94 ALA A CA 1
ATOM 768 C C . ALA A 1 94 ? 13.414 -23.906 -15.297 1 93.06 94 ALA A C 1
ATOM 770 O O . ALA A 1 94 ? 12.531 -23.188 -14.836 1 93.06 94 ALA A O 1
ATOM 771 N N . LEU A 1 95 ? 13.258 -24.75 -16.266 1 95.94 95 LEU A N 1
ATOM 772 C CA . LEU A 1 95 ? 11.945 -24.938 -16.859 1 95.94 95 LEU A CA 1
ATOM 773 C C . LEU A 1 95 ? 10.969 -25.516 -15.836 1 95.94 95 LEU A C 1
ATOM 775 O O . LEU A 1 95 ? 9.844 -25.016 -15.703 1 95.94 95 LEU A O 1
ATOM 779 N N . THR A 1 96 ? 11.375 -26.484 -15.133 1 96.25 96 THR A N 1
ATOM 780 C CA . THR A 1 96 ? 10.531 -27.094 -14.109 1 96.25 96 THR A CA 1
ATOM 781 C C . THR A 1 96 ? 10.164 -26.078 -13.031 1 96.25 96 THR A C 1
ATOM 783 O O . THR A 1 96 ? 9.016 -26.016 -12.586 1 96.25 96 THR A O 1
ATOM 786 N N . ALA A 1 97 ? 11.102 -25.281 -12.641 1 93.75 97 ALA A N 1
ATOM 787 C CA . ALA A 1 97 ? 10.852 -24.25 -11.648 1 93.75 97 ALA A CA 1
ATOM 788 C C . ALA A 1 97 ? 9.844 -23.234 -12.164 1 93.75 97 ALA A C 1
ATOM 790 O O . ALA A 1 97 ? 8.953 -22.797 -11.422 1 93.75 97 ALA A O 1
ATOM 791 N N . SER A 1 98 ? 9.977 -22.844 -13.414 1 95.25 98 SER A N 1
ATOM 792 C CA . SER A 1 98 ? 9.102 -21.844 -14 1 95.25 98 SER A CA 1
ATOM 793 C C . SER A 1 98 ? 7.656 -22.328 -14.047 1 95.25 98 SER A C 1
ATOM 795 O O . SER A 1 98 ? 6.723 -21.531 -14.016 1 95.25 98 SER A O 1
ATOM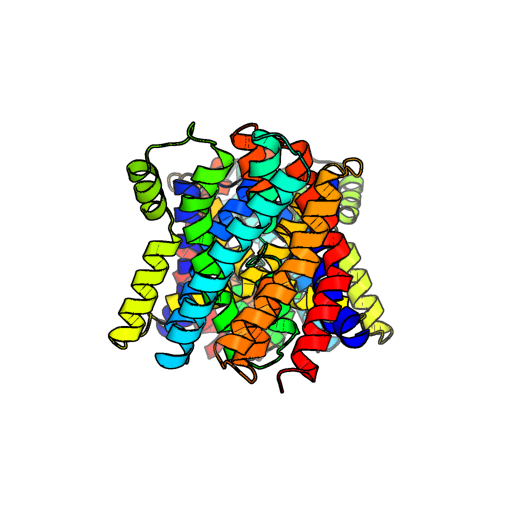 797 N N . VAL A 1 99 ? 7.473 -23.609 -14.086 1 97.56 99 VAL A N 1
ATOM 798 C CA . VAL A 1 99 ? 6.137 -24.203 -14.18 1 97.56 99 VAL A CA 1
ATOM 799 C C . VAL A 1 99 ? 5.562 -24.422 -12.781 1 97.56 99 VAL A C 1
ATOM 801 O O . VAL A 1 99 ? 4.379 -24.172 -12.547 1 97.56 99 VAL A O 1
ATOM 804 N N . MET A 1 100 ? 6.379 -24.828 -11.867 1 96.06 100 MET A N 1
ATOM 805 C CA . MET A 1 100 ? 5.941 -25.188 -10.523 1 96.06 100 MET A CA 1
ATOM 806 C C . MET A 1 100 ? 5.66 -23.953 -9.688 1 96.06 100 MET A C 1
ATOM 808 O O . MET A 1 100 ? 4.707 -23.922 -8.906 1 96.06 100 MET A O 1
ATOM 812 N N . PHE A 1 101 ? 6.5 -23.016 -9.852 1 94.69 101 PHE A N 1
ATOM 813 C CA . PHE A 1 101 ? 6.383 -21.797 -9.047 1 94.69 101 PHE A CA 1
ATOM 814 C C . PHE A 1 101 ? 5.723 -20.688 -9.836 1 94.69 101 PHE A C 1
ATOM 816 O O . PHE A 1 101 ? 6.371 -20.031 -10.648 1 94.69 101 PHE A O 1
ATOM 823 N N . TYR A 1 102 ? 4.48 -20.5 -9.555 1 96.38 102 TYR A N 1
ATOM 824 C CA . TYR A 1 102 ? 3.678 -19.531 -10.297 1 96.38 102 TYR A CA 1
ATOM 825 C C . TYR A 1 102 ? 3.232 -18.391 -9.398 1 96.38 102 TYR A C 1
ATOM 827 O O . TYR A 1 102 ? 3.406 -18.438 -8.18 1 96.38 102 TYR A O 1
ATOM 835 N N . ASN A 1 103 ? 2.738 -17.359 -9.93 1 96.19 103 ASN A N 1
ATOM 836 C CA . ASN A 1 103 ? 2.436 -16.109 -9.242 1 96.19 103 ASN A CA 1
ATOM 837 C C . ASN A 1 103 ? 1.096 -16.188 -8.516 1 96.19 103 ASN A C 1
ATOM 839 O O . ASN A 1 103 ? 0.168 -15.445 -8.836 1 96.19 103 ASN A O 1
ATOM 843 N N . SER A 1 104 ? 1.076 -16.922 -7.48 1 96.06 104 SER A N 1
ATOM 844 C CA . SER A 1 104 ? -0.139 -17.125 -6.699 1 96.06 104 SER A CA 1
ATOM 845 C C . SER A 1 104 ? -0.468 -15.906 -5.852 1 96.06 104 SER A C 1
ATOM 847 O O . SER A 1 104 ? -1.593 -15.758 -5.371 1 96.06 104 SER A O 1
ATOM 849 N N . GLY A 1 105 ? 0.471 -15.062 -5.594 1 94.38 105 GLY A N 1
ATOM 850 C CA . GLY A 1 105 ? 0.285 -13.906 -4.734 1 94.38 105 GLY A CA 1
ATOM 851 C C . GLY A 1 105 ? -0.072 -12.648 -5.504 1 94.38 105 GLY A C 1
ATOM 852 O O . GLY A 1 105 ? -1.247 -12.289 -5.605 1 94.38 105 GLY A O 1
ATOM 853 N N . ASN A 1 106 ? 0.867 -12.039 -6.227 1 94.06 106 ASN A N 1
ATOM 854 C CA . ASN A 1 106 ? 0.712 -10.75 -6.891 1 94.06 106 ASN A CA 1
ATOM 855 C C . ASN A 1 106 ? -0.362 -10.797 -7.973 1 94.06 106 ASN A C 1
ATOM 857 O O . ASN A 1 106 ? -1.027 -9.797 -8.242 1 94.06 106 ASN A O 1
ATOM 861 N N . TYR A 1 107 ? -0.486 -11.938 -8.57 1 96.81 107 TYR A N 1
ATOM 862 C CA . TYR A 1 107 ? -1.451 -12.117 -9.648 1 96.81 107 TYR A CA 1
ATOM 863 C C . TYR A 1 107 ? -2.684 -12.867 -9.156 1 96.81 107 TYR A C 1
ATOM 865 O O . TYR A 1 107 ? -3.814 -12.477 -9.445 1 96.81 107 TYR A O 1
ATOM 873 N N . GLY A 1 108 ? -2.488 -13.82 -8.391 1 97.62 108 GLY A N 1
ATOM 874 C CA . GLY A 1 108 ? -3.561 -14.711 -7.969 1 97.62 108 GLY A CA 1
ATOM 875 C C . GLY A 1 108 ? -4.527 -14.055 -7 1 97.62 108 GLY A C 1
ATOM 876 O O . GLY A 1 108 ? -5.738 -14.258 -7.098 1 97.62 108 GLY A O 1
ATOM 877 N N . ILE A 1 109 ? -4.012 -13.289 -6.105 1 96.62 109 ILE A N 1
ATOM 878 C CA . ILE A 1 109 ? -4.848 -12.688 -5.078 1 96.62 109 ILE A CA 1
ATOM 879 C C . ILE A 1 109 ? -5.832 -11.711 -5.723 1 96.62 109 ILE A C 1
ATOM 881 O O . ILE A 1 109 ? -7.039 -11.797 -5.492 1 96.62 109 ILE A O 1
ATOM 885 N N . PRO A 1 110 ? -5.371 -10.828 -6.586 1 97.5 110 PRO A N 1
ATOM 886 C CA . PRO A 1 110 ? -6.344 -9.93 -7.215 1 97.5 110 PRO A CA 1
ATOM 887 C C . PRO A 1 110 ? -7.34 -10.672 -8.102 1 97.5 110 PRO A C 1
ATOM 889 O O . PRO A 1 110 ? -8.508 -10.273 -8.195 1 97.5 110 PRO A O 1
ATOM 892 N N . VAL A 1 111 ? -6.938 -11.734 -8.75 1 97.94 111 VAL A N 1
ATOM 893 C CA . VAL A 1 111 ? -7.867 -12.516 -9.562 1 97.94 111 VAL A CA 1
ATOM 894 C C . VAL A 1 111 ? -8.945 -13.125 -8.672 1 97.94 111 VAL A C 1
ATOM 896 O O . VAL A 1 111 ? -10.133 -13.086 -9 1 97.94 111 VAL A O 1
ATOM 899 N N . ALA A 1 112 ? -8.516 -13.68 -7.559 1 96.5 112 ALA A N 1
ATOM 900 C CA . ALA A 1 112 ? -9.477 -14.273 -6.633 1 96.5 112 ALA A CA 1
ATOM 901 C C . ALA A 1 112 ? -10.477 -13.234 -6.141 1 96.5 112 ALA A C 1
ATOM 903 O O . ALA A 1 112 ? -11.656 -13.531 -5.961 1 96.5 112 ALA A O 1
ATOM 904 N N . GLN A 1 113 ? -10.031 -12.047 -5.895 1 94.81 113 GLN A N 1
ATOM 905 C CA . GLN A 1 113 ? -10.883 -10.977 -5.383 1 94.81 113 GLN A CA 1
ATOM 906 C C . GLN A 1 113 ? -11.898 -10.539 -6.434 1 94.81 113 GLN A C 1
ATOM 908 O O . GLN A 1 113 ? -13.047 -10.234 -6.102 1 94.81 113 GLN A O 1
ATOM 913 N N . LEU A 1 114 ? -11.5 -10.531 -7.711 1 96.44 114 LEU A N 1
ATOM 914 C CA . LEU A 1 114 ? -12.359 -9.969 -8.75 1 96.44 114 LEU A CA 1
ATOM 915 C C . LEU A 1 114 ? -13.219 -11.055 -9.391 1 96.44 114 LEU A C 1
ATOM 917 O O . LEU A 1 114 ? -14.312 -10.773 -9.875 1 96.44 114 LEU A O 1
ATOM 921 N N . ALA A 1 115 ? -12.703 -12.305 -9.383 1 95.44 115 ALA A N 1
ATOM 922 C CA . ALA A 1 115 ? -13.438 -13.391 -10.031 1 95.44 115 ALA A CA 1
ATOM 923 C C . ALA A 1 115 ? -14.602 -13.859 -9.156 1 95.44 115 ALA A C 1
ATOM 925 O O . ALA A 1 115 ? -15.547 -14.477 -9.656 1 95.44 115 ALA A O 1
ATOM 926 N N . PHE A 1 116 ? -14.508 -13.562 -7.836 1 92.75 116 PHE A N 1
ATOM 927 C CA . PHE A 1 116 ? -15.531 -13.984 -6.887 1 92.75 116 PHE A CA 1
ATOM 928 C C . PHE A 1 116 ? -15.969 -12.812 -6.012 1 92.75 116 PHE A C 1
ATOM 930 O O . PHE A 1 116 ? -15.805 -12.852 -4.789 1 92.75 116 PHE A O 1
ATOM 937 N N . PRO A 1 117 ? -16.547 -11.836 -6.66 1 88.69 117 PRO A N 1
ATOM 938 C CA . PRO A 1 117 ? -16.891 -10.641 -5.883 1 88.69 117 PRO A CA 1
ATOM 939 C C . PRO A 1 117 ? -17.797 -10.953 -4.695 1 88.69 117 PRO A C 1
ATOM 941 O O . PRO A 1 117 ? -18.828 -11.609 -4.852 1 88.69 117 PRO A O 1
ATOM 944 N N . GLY A 1 118 ? -17.453 -10.562 -3.574 1 88.38 118 GLY A N 1
ATOM 945 C CA . GLY A 1 118 ? -18.281 -10.664 -2.383 1 88.38 118 GLY A CA 1
ATOM 946 C C . GLY A 1 118 ? -18.141 -12 -1.675 1 88.38 118 GLY A C 1
ATOM 947 O O . GLY A 1 118 ? -18.766 -12.219 -0.632 1 88.38 118 GLY A O 1
ATOM 948 N N . MET A 1 119 ? -17.328 -12.906 -2.252 1 89.44 119 MET A N 1
ATOM 949 C CA . MET A 1 119 ? -17.172 -14.227 -1.653 1 89.44 119 MET A CA 1
ATOM 950 C C . MET A 1 119 ? -15.852 -14.328 -0.896 1 89.44 119 MET A C 1
ATOM 952 O O . MET A 1 119 ? -14.797 -13.992 -1.434 1 89.44 119 MET A O 1
ATOM 956 N N . ALA A 1 120 ? -15.945 -14.844 0.303 1 90.5 120 ALA A N 1
ATOM 957 C CA . ALA A 1 120 ? -14.766 -14.891 1.163 1 90.5 120 ALA A CA 1
ATOM 958 C C . ALA A 1 120 ? -13.945 -16.156 0.896 1 90.5 120 ALA A C 1
ATOM 960 O O . ALA A 1 120 ? -12.711 -16.125 0.983 1 90.5 120 ALA A O 1
ATOM 961 N N . LEU A 1 121 ? -14.633 -17.219 0.542 1 93.12 121 LEU A N 1
ATOM 962 C CA . LEU A 1 121 ? -14.023 -18.531 0.47 1 93.12 121 LEU A CA 1
ATOM 963 C C . LEU A 1 121 ? -12.906 -18.562 -0.568 1 93.12 121 LEU A C 1
ATOM 965 O O . LEU A 1 121 ? -11.797 -19.016 -0.282 1 93.12 121 LEU A O 1
ATOM 969 N N . PRO A 1 122 ? -13.102 -18.016 -1.753 1 93.88 122 PRO A N 1
ATOM 970 C CA . PRO A 1 122 ? -12.039 -18.078 -2.764 1 93.88 122 PRO A CA 1
ATOM 971 C C . PRO A 1 122 ? -10.773 -17.344 -2.346 1 93.88 122 PRO A C 1
ATOM 973 O O . PRO A 1 122 ? -9.664 -17.781 -2.643 1 93.88 122 PRO A O 1
ATOM 976 N N . LEU A 1 123 ? -10.984 -16.266 -1.664 1 94 123 LEU A N 1
ATOM 977 C CA . LEU A 1 123 ? -9.82 -15.516 -1.199 1 94 123 LEU A CA 1
ATOM 978 C C . LEU A 1 123 ? -9.086 -16.281 -0.1 1 94 123 LEU A C 1
ATOM 980 O O . LEU A 1 123 ? -7.859 -16.203 -0.004 1 94 123 LEU A O 1
ATOM 984 N N . GLN A 1 124 ? -9.797 -16.969 0.723 1 94.88 124 GLN A N 1
ATOM 985 C CA . GLN A 1 124 ? -9.18 -17.781 1.757 1 94.88 124 GLN A CA 1
ATOM 986 C C . GLN A 1 124 ? -8.422 -18.953 1.145 1 94.88 124 GLN A C 1
ATOM 988 O O . GLN A 1 124 ? -7.34 -19.328 1.62 1 94.88 124 GLN A O 1
ATOM 993 N N . VAL A 1 125 ? -8.977 -19.516 0.131 1 95.81 125 VAL A N 1
ATOM 994 C CA . VAL A 1 125 ? -8.297 -20.578 -0.608 1 95.81 125 VAL A CA 1
ATOM 995 C C . VAL A 1 125 ? -6.988 -20.047 -1.186 1 95.81 125 VAL A C 1
ATOM 997 O O . VAL A 1 125 ? -5.941 -20.688 -1.048 1 95.81 125 VAL A O 1
ATOM 1000 N N . GLN A 1 126 ? -7.098 -18.906 -1.771 1 96.31 126 GLN A N 1
ATOM 1001 C CA . GLN A 1 126 ? -5.918 -18.328 -2.398 1 96.31 126 GLN A CA 1
ATOM 1002 C C . GLN A 1 126 ? -4.84 -18.016 -1.362 1 96.31 126 GLN A C 1
ATOM 1004 O O . GLN A 1 126 ? -3.648 -18.172 -1.627 1 96.31 126 GLN A O 1
ATOM 1009 N N . ALA A 1 127 ? -5.262 -17.547 -0.202 1 94.44 127 ALA A N 1
ATOM 1010 C CA . ALA A 1 127 ? -4.32 -17.281 0.885 1 94.44 127 ALA A CA 1
ATOM 1011 C C . ALA A 1 127 ? -3.582 -18.562 1.292 1 94.44 127 ALA A C 1
ATOM 1013 O O . ALA A 1 127 ? -2.371 -18.531 1.524 1 94.44 127 ALA A O 1
ATOM 1014 N N . ALA A 1 128 ? -4.301 -19.625 1.354 1 94 128 ALA A N 1
ATOM 1015 C CA . ALA A 1 128 ? -3.697 -20.906 1.702 1 94 128 ALA A CA 1
ATOM 1016 C C . ALA A 1 128 ? -2.688 -21.344 0.645 1 94 128 ALA A C 1
ATOM 1018 O O . ALA A 1 128 ? -1.604 -21.828 0.976 1 94 128 ALA A O 1
ATOM 1019 N N . ILE A 1 129 ? -3.047 -21.141 -0.564 1 95.75 129 ILE A N 1
ATOM 1020 C CA . ILE A 1 129 ? -2.17 -21.5 -1.669 1 95.75 129 ILE A CA 1
ATOM 1021 C C . ILE A 1 129 ? -0.898 -20.672 -1.627 1 95.75 129 ILE A C 1
ATOM 1023 O O . ILE A 1 129 ? 0.207 -21.188 -1.791 1 95.75 129 ILE A O 1
ATOM 1027 N N . VAL A 1 130 ? -1.039 -19.375 -1.423 1 94.06 130 VAL A N 1
ATOM 1028 C CA . VAL A 1 130 ? 0.103 -18.469 -1.336 1 94.06 130 VAL A CA 1
ATOM 1029 C C . VAL A 1 130 ? 1.042 -18.938 -0.224 1 94.06 130 VAL A C 1
ATOM 1031 O O . VAL A 1 130 ? 2.262 -18.969 -0.408 1 94.06 130 VAL A O 1
ATOM 1034 N N . MET A 1 131 ? 0.469 -19.25 0.851 1 89.62 131 MET A N 1
ATOM 1035 C CA . MET A 1 131 ? 1.257 -19.703 1.991 1 89.62 131 MET A CA 1
ATOM 1036 C C . MET A 1 131 ? 2.045 -20.969 1.637 1 89.62 131 MET A C 1
ATOM 1038 O O . MET A 1 131 ? 3.252 -21.031 1.876 1 89.62 131 MET A O 1
ATOM 1042 N N . MET A 1 132 ? 1.388 -21.906 1.057 1 91.31 132 MET A N 1
ATOM 1043 C CA . MET A 1 132 ? 2.023 -23.172 0.732 1 91.31 132 MET A CA 1
ATOM 1044 C C . MET A 1 132 ? 3.066 -23 -0.366 1 91.31 132 MET A C 1
ATOM 1046 O O . MET A 1 132 ? 4.133 -23.609 -0.32 1 91.31 132 MET A O 1
ATOM 1050 N N . GLN A 1 133 ? 2.766 -22.156 -1.285 1 90.44 133 GLN A N 1
ATOM 1051 C CA . GLN A 1 133 ? 3.721 -21.859 -2.35 1 90.44 133 GLN A CA 1
ATOM 1052 C C . GLN A 1 133 ? 4.969 -21.188 -1.799 1 90.44 133 GLN A C 1
ATOM 1054 O O . GLN A 1 133 ? 6.086 -21.484 -2.221 1 90.44 133 GLN A O 1
ATOM 1059 N N . ASN A 1 134 ? 4.809 -20.234 -0.911 1 84.44 134 ASN A N 1
ATOM 1060 C CA . ASN A 1 134 ? 5.938 -19.531 -0.326 1 84.44 134 ASN A CA 1
ATOM 1061 C C . ASN A 1 134 ? 6.848 -20.469 0.463 1 84.44 134 ASN A C 1
ATOM 1063 O O . ASN A 1 134 ? 8.07 -20.375 0.372 1 84.44 134 ASN A O 1
ATOM 1067 N N . VAL A 1 135 ? 6.238 -21.344 1.152 1 81.81 135 VAL A N 1
ATOM 1068 C CA . VAL A 1 135 ? 7.012 -22.328 1.912 1 81.81 135 VAL A CA 1
ATOM 1069 C C . VAL A 1 135 ? 7.77 -23.234 0.955 1 81.81 135 VAL A C 1
ATOM 1071 O O . VAL A 1 135 ? 8.945 -23.547 1.172 1 81.81 135 VAL A O 1
ATOM 1074 N N . SER A 1 136 ? 7.145 -23.625 -0.079 1 84.62 136 SER A N 1
ATOM 1075 C CA . SER A 1 136 ? 7.738 -24.516 -1.058 1 84.62 136 SER A CA 1
ATOM 1076 C C . SER A 1 136 ? 8.867 -23.844 -1.828 1 84.62 136 SER A C 1
ATOM 1078 O O . SER A 1 136 ? 9.852 -24.484 -2.203 1 84.62 136 SER A O 1
ATOM 1080 N N . ASN A 1 137 ? 8.664 -22.562 -2.117 1 79.69 137 ASN A N 1
ATOM 1081 C CA . ASN A 1 137 ? 9.672 -21.812 -2.848 1 79.69 137 ASN A CA 1
ATOM 1082 C C . ASN A 1 137 ? 11.008 -21.812 -2.111 1 79.69 137 ASN A C 1
ATOM 1084 O O . ASN A 1 137 ? 12.062 -22.016 -2.725 1 79.69 137 ASN A O 1
ATOM 1088 N N . PHE A 1 138 ? 10.93 -21.703 -0.866 1 72.56 138 PHE A N 1
ATOM 1089 C CA . PHE A 1 138 ? 12.148 -21.562 -0.077 1 72.56 138 PHE A CA 1
ATOM 1090 C C . PHE A 1 138 ? 12.727 -22.922 0.293 1 72.56 138 PHE A C 1
ATOM 1092 O O . PHE A 1 138 ? 13.812 -23.016 0.872 1 72.56 138 PHE A O 1
ATOM 1099 N N . THR A 1 139 ? 12.07 -23.969 -0.109 1 77.81 139 THR A N 1
ATOM 1100 C CA . THR A 1 139 ? 12.57 -25.312 0.125 1 77.81 139 THR A CA 1
ATOM 1101 C C . THR A 1 139 ? 12.859 -26.031 -1.196 1 77.81 139 THR A C 1
ATOM 1103 O O . THR A 1 139 ? 13.961 -25.922 -1.738 1 77.81 139 THR A O 1
ATOM 1106 N N . ILE A 1 140 ? 11.805 -26.328 -1.888 1 74 140 ILE A N 1
ATOM 1107 C CA . ILE A 1 140 ? 11.906 -27.109 -3.121 1 74 140 ILE A CA 1
ATOM 1108 C C . ILE A 1 140 ? 12.461 -26.234 -4.238 1 74 140 ILE A C 1
ATOM 1110 O O . ILE A 1 140 ? 13.305 -26.672 -5.023 1 74 140 ILE A O 1
ATOM 1114 N N . GLY A 1 141 ? 12.023 -25.031 -4.219 1 71.94 141 GLY A N 1
ATOM 1115 C CA . GLY A 1 141 ? 12.461 -24.125 -5.258 1 71.94 141 GLY A CA 1
ATOM 1116 C C . GLY A 1 141 ? 13.953 -23.828 -5.203 1 71.94 141 GLY A C 1
ATOM 1117 O O . GLY A 1 141 ? 14.641 -23.875 -6.227 1 71.94 141 GLY A O 1
ATOM 1118 N N . LEU A 1 142 ? 14.359 -23.609 -4.035 1 67.25 142 LEU A N 1
ATOM 1119 C CA . LEU A 1 142 ? 15.781 -23.375 -3.832 1 67.25 142 LEU A CA 1
ATOM 1120 C C . LEU A 1 142 ? 16.609 -24.609 -4.203 1 67.25 142 LEU A C 1
ATOM 1122 O O . LEU A 1 142 ? 17.641 -24.5 -4.871 1 67.25 142 LEU A O 1
ATOM 1126 N N . ALA A 1 143 ? 16.125 -25.719 -3.889 1 70.88 143 ALA A N 1
ATOM 1127 C CA . ALA A 1 143 ? 16.828 -26.953 -4.191 1 70.88 143 ALA A CA 1
ATOM 1128 C C . ALA A 1 143 ? 16.859 -27.219 -5.695 1 70.88 143 ALA A C 1
ATOM 1130 O O . ALA A 1 143 ? 17.875 -27.656 -6.238 1 70.88 143 ALA A O 1
ATOM 1131 N N . LEU A 1 144 ? 15.82 -26.938 -6.312 1 72.69 144 LEU A N 1
ATOM 1132 C CA . LEU A 1 144 ? 15.68 -27.188 -7.742 1 72.69 144 LEU A CA 1
ATOM 1133 C C . LEU A 1 144 ? 16.578 -26.25 -8.547 1 72.69 144 LEU A C 1
ATOM 1135 O O . LEU A 1 144 ? 17.281 -26.688 -9.469 1 72.69 144 LEU A O 1
ATOM 1139 N N . ILE A 1 145 ? 16.625 -25.031 -8.188 1 70.31 145 ILE A N 1
ATOM 1140 C CA . ILE A 1 145 ? 17.344 -24.047 -8.992 1 70.31 145 ILE A CA 1
ATOM 1141 C C . ILE A 1 145 ? 18.844 -24.094 -8.656 1 70.31 145 ILE A C 1
ATOM 1143 O O . ILE A 1 145 ? 19.688 -24 -9.539 1 70.31 145 ILE A O 1
ATOM 1147 N N . ALA A 1 146 ? 19.125 -24.344 -7.453 1 69.5 146 ALA A N 1
ATOM 1148 C CA . ALA A 1 146 ? 20.516 -24.344 -7.016 1 69.5 146 ALA A CA 1
ATOM 1149 C C . ALA A 1 146 ? 21.234 -25.625 -7.434 1 69.5 146 ALA A C 1
ATOM 1151 O O . ALA A 1 146 ? 22.453 -25.656 -7.535 1 69.5 146 ALA A O 1
ATOM 1152 N N . GLY A 1 147 ? 20.578 -26.625 -7.969 1 61.81 147 GLY A N 1
ATOM 1153 C CA . GLY A 1 147 ? 21.172 -27.859 -8.484 1 61.81 147 GLY A CA 1
ATOM 1154 C C . GLY A 1 147 ? 22.203 -28.469 -7.559 1 61.81 147 GLY A C 1
ATOM 1155 O O . GLY A 1 147 ? 23.281 -28.859 -8 1 61.81 147 GLY A O 1
ATOM 1156 N N . GLY A 1 148 ? 21.891 -28.469 -6.234 1 59.12 148 GLY A N 1
ATOM 1157 C CA . GLY A 1 148 ? 22.875 -29.031 -5.324 1 59.12 148 GLY A CA 1
ATOM 1158 C C . GLY A 1 148 ? 23.828 -28 -4.766 1 59.12 148 GLY A C 1
ATOM 1159 O O . GLY A 1 148 ? 24.672 -28.312 -3.932 1 59.12 148 GLY A O 1
ATOM 1160 N N . ARG A 1 149 ? 24.078 -26.984 -5.539 1 60.62 149 ARG A N 1
ATOM 1161 C CA . ARG A 1 149 ? 25 -25.953 -5.062 1 60.62 149 ARG A CA 1
ATOM 1162 C C . ARG A 1 149 ? 24.375 -25.156 -3.918 1 60.62 149 ARG A C 1
ATOM 1164 O O . ARG A 1 149 ? 25 -24.234 -3.381 1 60.62 149 ARG A O 1
ATOM 1171 N N . GLY A 1 150 ? 23.219 -25.625 -3.74 1 60.38 150 GLY A N 1
ATOM 1172 C CA . GLY A 1 150 ? 22.562 -24.844 -2.705 1 60.38 150 GLY A CA 1
ATOM 1173 C C . GLY A 1 150 ? 22.828 -25.359 -1.304 1 60.38 150 GLY A C 1
ATOM 1174 O O . GLY A 1 150 ? 23.641 -26.266 -1.12 1 60.38 150 GLY A O 1
ATOM 1175 N N . LYS A 1 151 ? 22.438 -24.641 -0.312 1 60.56 151 LYS A N 1
ATOM 1176 C CA . LYS A 1 151 ? 22.641 -24.938 1.103 1 60.56 151 LYS A CA 1
ATOM 1177 C C . LYS A 1 151 ? 22.047 -26.297 1.471 1 60.56 151 LYS A C 1
ATOM 1179 O O . LYS A 1 151 ? 21.188 -26.812 0.752 1 60.56 151 LYS A O 1
ATOM 1184 N N . LYS A 1 152 ? 22.703 -26.938 2.391 1 61.97 152 LYS A N 1
ATOM 1185 C CA . LYS A 1 152 ? 22.188 -28.172 2.979 1 61.97 152 LYS A CA 1
ATOM 1186 C C . LYS A 1 152 ? 20.719 -28.031 3.355 1 61.97 152 LYS A C 1
ATOM 1188 O O . LYS A 1 152 ? 20.25 -26.938 3.656 1 61.97 152 LYS A O 1
ATOM 1193 N N . TRP A 1 153 ? 19.969 -29.141 3.111 1 61.06 153 TRP A N 1
ATOM 1194 C CA . TRP A 1 153 ? 18.547 -29.156 3.432 1 61.06 153 TRP A CA 1
ATOM 1195 C C . TRP A 1 153 ? 18.281 -28.531 4.797 1 61.06 153 TRP A C 1
ATOM 1197 O O . TRP A 1 153 ? 17.312 -27.797 4.973 1 61.06 153 TRP A O 1
ATOM 1207 N N . SER A 1 154 ? 19.141 -28.859 5.684 1 64.81 154 SER A N 1
ATOM 1208 C CA . SER A 1 154 ? 18.984 -28.328 7.035 1 64.81 154 SER A CA 1
ATOM 1209 C C . SER A 1 154 ? 19.094 -26.812 7.055 1 64.81 154 SER A C 1
ATOM 1211 O O . SER A 1 154 ? 18.344 -26.125 7.754 1 64.81 154 SER A O 1
ATOM 1213 N N . GLU A 1 155 ? 19.922 -26.328 6.281 1 65.38 155 GLU A N 1
ATOM 1214 C CA . GLU A 1 155 ? 20.125 -24.891 6.219 1 65.38 155 GLU A CA 1
ATOM 1215 C C . GLU A 1 155 ? 18.953 -24.203 5.535 1 65.38 155 GLU A C 1
ATOM 1217 O O . GLU A 1 155 ? 18.578 -23.078 5.898 1 65.38 155 GLU A O 1
ATOM 1222 N N . THR A 1 156 ? 18.438 -24.969 4.66 1 64.69 156 THR A N 1
ATOM 1223 C CA . THR A 1 156 ? 17.281 -24.438 3.943 1 64.69 156 THR A CA 1
ATOM 1224 C C . THR A 1 156 ? 16.062 -24.359 4.863 1 64.69 156 THR A C 1
ATOM 1226 O O . THR A 1 156 ? 15.305 -23.391 4.816 1 64.69 156 THR A O 1
ATOM 1229 N N . LEU A 1 157 ? 15.977 -25.359 5.645 1 68.62 157 LEU A N 1
ATOM 1230 C CA . LEU A 1 157 ? 14.875 -25.359 6.605 1 68.62 157 LEU A CA 1
ATOM 1231 C C . LEU A 1 157 ? 15.016 -24.203 7.59 1 68.62 157 LEU A C 1
ATOM 1233 O O . LEU A 1 157 ? 14.016 -23.609 7.988 1 68.62 157 LEU A O 1
ATOM 1237 N N . LEU A 1 158 ? 16.188 -23.938 7.852 1 69.56 158 LEU A N 1
ATOM 1238 C CA . LEU A 1 158 ? 16.422 -22.844 8.781 1 69.56 158 LEU A CA 1
ATOM 1239 C C . LEU A 1 158 ? 16.078 -21.5 8.148 1 69.56 158 LEU A C 1
ATOM 1241 O O . LEU A 1 158 ? 15.727 -20.547 8.852 1 69.56 158 LEU A O 1
ATOM 1245 N N . GLU A 1 159 ? 16.062 -21.547 6.867 1 70.19 159 GLU A N 1
ATOM 1246 C CA . GLU A 1 159 ? 15.742 -20.312 6.152 1 70.19 159 GLU A CA 1
ATOM 1247 C C . GLU A 1 159 ? 14.25 -20 6.25 1 70.19 159 GLU A C 1
ATOM 1249 O O . GLU A 1 159 ? 13.852 -18.828 6.234 1 70.19 159 GLU A O 1
ATOM 1254 N N . ILE A 1 160 ? 13.578 -21.078 6.367 1 70 160 ILE A N 1
ATOM 1255 C CA . ILE A 1 160 ? 12.141 -20.906 6.52 1 70 160 ILE A CA 1
ATOM 1256 C C . ILE A 1 160 ? 11.836 -20.125 7.789 1 70 160 ILE A C 1
ATOM 1258 O O . ILE A 1 160 ? 10.938 -19.281 7.809 1 70 160 ILE A O 1
ATOM 1262 N N . PHE A 1 161 ? 12.562 -20.359 8.75 1 72.94 161 PHE A N 1
ATOM 1263 C CA . PHE A 1 161 ? 12.336 -19.719 10.039 1 72.94 161 PHE A CA 1
ATOM 1264 C C . PHE A 1 161 ? 12.773 -18.266 10.016 1 72.94 161 PHE A C 1
ATOM 1266 O O . PHE A 1 161 ? 12.492 -17.516 10.945 1 72.94 161 PHE A O 1
ATOM 1273 N N . LYS A 1 162 ? 13.336 -17.969 8.984 1 73.12 162 LYS A N 1
ATOM 1274 C CA . LYS A 1 162 ? 13.766 -16.578 8.875 1 73.12 162 LYS A CA 1
ATOM 1275 C C . LYS A 1 162 ? 12.695 -15.727 8.203 1 73.12 162 LYS A C 1
ATOM 1277 O O . LYS A 1 162 ? 12.781 -14.5 8.195 1 73.12 162 LYS A O 1
ATOM 1282 N N . LEU A 1 163 ? 11.711 -16.406 7.797 1 76.5 163 LEU A N 1
ATOM 1283 C CA . LEU A 1 163 ? 10.656 -15.672 7.094 1 76.5 163 LEU A CA 1
ATOM 1284 C C . LEU A 1 163 ? 9.641 -15.109 8.078 1 76.5 163 LEU A C 1
ATOM 1286 O O . LEU A 1 163 ? 9.086 -15.844 8.891 1 76.5 163 LEU A O 1
ATOM 1290 N N . PRO A 1 164 ? 9.375 -13.836 8.031 1 81.69 164 PRO A N 1
ATOM 1291 C CA . PRO A 1 164 ? 8.422 -13.242 8.969 1 81.69 164 PRO A CA 1
ATOM 1292 C C . PRO A 1 164 ? 7.023 -13.852 8.844 1 81.69 164 PRO A C 1
ATOM 1294 O O . PRO A 1 164 ? 6.281 -13.906 9.828 1 81.69 164 PRO A O 1
ATOM 1297 N N . MET A 1 165 ? 6.723 -14.32 7.688 1 83.75 165 MET A N 1
ATOM 1298 C CA . MET A 1 165 ? 5.371 -14.812 7.434 1 83.75 165 MET A CA 1
ATOM 1299 C C . MET A 1 165 ? 5.066 -16.031 8.297 1 83.75 165 MET A C 1
ATOM 1301 O O . MET A 1 165 ? 3.922 -16.234 8.711 1 83.75 165 MET A O 1
ATOM 1305 N N . VAL A 1 166 ? 6.004 -16.812 8.656 1 83.88 166 VAL A N 1
ATOM 1306 C CA . VAL A 1 166 ? 5.809 -18.016 9.453 1 83.88 166 VAL A CA 1
ATOM 1307 C C . VAL A 1 166 ? 5.355 -17.641 10.859 1 83.88 166 VAL A C 1
ATOM 1309 O O . VAL A 1 166 ? 4.422 -18.234 11.398 1 83.88 166 VAL A O 1
ATOM 1312 N N . TYR A 1 167 ? 5.949 -16.625 11.398 1 87.25 167 TYR A N 1
ATOM 1313 C CA . TYR A 1 167 ? 5.617 -16.188 12.75 1 87.25 167 TYR A CA 1
ATOM 1314 C C . TYR A 1 167 ? 4.234 -15.555 12.797 1 87.25 167 TYR A C 1
ATOM 1316 O O . TYR A 1 167 ? 3.5 -15.719 13.773 1 87.25 167 TYR A O 1
ATOM 1324 N N . VAL A 1 168 ? 3.971 -14.867 11.789 1 88.81 168 VAL A N 1
ATOM 1325 C CA . VAL A 1 168 ? 2.666 -14.219 11.711 1 88.81 168 VAL A CA 1
ATOM 1326 C C . VAL A 1 168 ? 1.572 -15.281 11.586 1 88.81 168 VAL A C 1
ATOM 1328 O O . VAL A 1 168 ? 0.5 -15.148 12.18 1 88.81 168 VAL A O 1
ATOM 1331 N N . LEU A 1 169 ? 1.86 -16.344 10.828 1 87.75 169 LEU A N 1
ATOM 1332 C CA . LEU A 1 169 ? 0.912 -17.453 10.672 1 87.75 169 LEU A CA 1
ATOM 1333 C C . LEU A 1 169 ? 0.639 -18.125 12.008 1 87.75 169 LEU A C 1
ATOM 1335 O O . LEU A 1 169 ? -0.514 -18.406 12.344 1 87.75 169 LEU A O 1
ATOM 1339 N N . VAL A 1 170 ? 1.674 -18.344 12.719 1 90.31 170 VAL A N 1
ATOM 1340 C CA . VAL A 1 170 ? 1.551 -19 14.016 1 90.31 170 VAL A CA 1
ATOM 1341 C C . VAL A 1 170 ? 0.754 -18.109 14.969 1 90.31 170 VAL A C 1
ATOM 1343 O O . VAL A 1 170 ? -0.129 -18.594 15.68 1 90.31 170 VAL A O 1
ATOM 1346 N N . ALA A 1 171 ? 1.042 -16.875 14.938 1 93.62 171 ALA A N 1
ATOM 1347 C CA . ALA A 1 171 ? 0.342 -15.93 15.812 1 93.62 171 ALA A CA 1
ATOM 1348 C C . ALA A 1 171 ? -1.144 -15.859 15.469 1 93.62 171 ALA A C 1
ATOM 1350 O O . ALA A 1 171 ? -1.994 -15.875 16.359 1 93.62 171 ALA A O 1
ATOM 1351 N N . ALA A 1 172 ? -1.428 -15.766 14.211 1 93.75 172 ALA A N 1
ATOM 1352 C CA . ALA A 1 172 ? -2.816 -15.68 13.766 1 93.75 172 ALA A CA 1
ATOM 1353 C C . ALA A 1 172 ? -3.588 -16.938 14.141 1 93.75 172 ALA A C 1
ATOM 1355 O O . ALA A 1 172 ? -4.719 -16.859 14.633 1 93.75 172 ALA A O 1
ATOM 1356 N N . TRP A 1 173 ? -2.973 -18.078 13.898 1 91.81 173 TRP A N 1
ATOM 1357 C CA . TRP A 1 173 ? -3.602 -19.344 14.227 1 91.81 173 TRP A CA 1
ATOM 1358 C C . TRP A 1 173 ? -3.824 -19.469 15.734 1 91.81 173 TRP A C 1
ATOM 1360 O O . TRP A 1 173 ? -4.887 -19.922 16.172 1 91.81 173 TRP A O 1
ATOM 1370 N N . ALA A 1 174 ? -2.803 -19.156 16.531 1 94.5 174 ALA A N 1
ATOM 1371 C CA . ALA A 1 174 ? -2.898 -19.219 17.984 1 94.5 174 ALA A CA 1
ATOM 1372 C C . ALA A 1 174 ? -4.012 -18.328 18.516 1 94.5 174 ALA A C 1
ATOM 1374 O O . ALA A 1 174 ? -4.812 -18.734 19.359 1 94.5 174 ALA A O 1
ATOM 1375 N N . MET A 1 175 ? -4.07 -17.141 18.031 1 95.62 175 MET A N 1
ATOM 1376 C CA . MET A 1 175 ? -5.098 -16.203 18.469 1 95.62 175 MET A CA 1
ATOM 1377 C C . MET A 1 175 ? -6.488 -16.703 18.094 1 95.62 175 MET A C 1
ATOM 1379 O O . MET A 1 175 ? -7.434 -16.578 18.875 1 95.62 175 MET A O 1
ATOM 1383 N N . ARG A 1 176 ? -6.57 -17.203 16.891 1 93.06 176 ARG A N 1
ATOM 1384 C CA . ARG A 1 176 ? -7.848 -17.75 16.438 1 93.06 176 ARG A CA 1
ATOM 1385 C C . ARG A 1 176 ? -8.25 -18.953 17.297 1 93.06 176 ARG A C 1
ATOM 1387 O O . ARG A 1 176 ? -9.398 -19.047 17.75 1 93.06 176 ARG A O 1
ATOM 1394 N N . TYR A 1 177 ? -7.328 -19.844 17.547 1 91.38 177 TYR A N 1
ATOM 1395 C CA . TYR A 1 177 ? -7.578 -21.062 18.297 1 91.38 177 TYR A CA 1
ATOM 1396 C C . TYR A 1 177 ? -8 -20.75 19.734 1 91.38 177 TYR A C 1
ATOM 1398 O O . TYR A 1 177 ? -8.922 -21.375 20.266 1 91.38 177 TYR A O 1
ATOM 1406 N N . PHE A 1 178 ? -7.371 -19.828 20.312 1 95.75 178 PHE A N 1
ATOM 1407 C CA . PHE A 1 178 ? -7.645 -19.484 21.703 1 95.75 178 PHE A CA 1
ATOM 1408 C C . PHE A 1 178 ? -8.711 -18.406 21.812 1 95.75 178 PHE A C 1
ATOM 1410 O O . PHE A 1 178 ? -9.016 -17.922 22.891 1 95.75 178 PHE A O 1
ATOM 1417 N N . HIS A 1 179 ? -9.266 -17.969 20.688 1 94.62 179 HIS A N 1
ATOM 1418 C CA . HIS A 1 179 ? -10.32 -16.969 20.609 1 94.62 179 HIS A CA 1
ATOM 1419 C C . HIS A 1 179 ? -9.875 -15.648 21.234 1 94.62 179 HIS A C 1
ATOM 1421 O O . HIS A 1 179 ? -10.625 -15.039 22 1 94.62 179 HIS A O 1
ATOM 1427 N N . LEU A 1 180 ? -8.656 -15.359 21 1 96.44 180 LEU A N 1
ATOM 1428 C CA . LEU A 1 180 ? -8.117 -14.078 21.438 1 96.44 180 LEU A CA 1
ATOM 1429 C C . LEU A 1 180 ? -8.234 -13.023 20.344 1 96.44 180 LEU A C 1
ATOM 1431 O O . LEU A 1 180 ? -7.746 -13.227 19.234 1 96.44 180 LEU A O 1
ATOM 1435 N N . ALA A 1 181 ? -8.914 -11.914 20.672 1 95.56 181 ALA A N 1
ATOM 1436 C CA . ALA A 1 181 ? -9.039 -10.836 19.688 1 95.56 181 ALA A CA 1
ATOM 1437 C C . ALA A 1 181 ? -7.805 -9.938 19.703 1 95.56 181 ALA A C 1
ATOM 1439 O O . ALA A 1 181 ? -7.301 -9.578 20.766 1 95.56 181 ALA A O 1
ATOM 1440 N N . PRO A 1 182 ? -7.312 -9.609 18.531 1 95.88 182 PRO A N 1
ATOM 1441 C CA . PRO A 1 182 ? -6.254 -8.594 18.531 1 95.88 182 PRO A CA 1
ATOM 1442 C C . PRO A 1 182 ? -6.73 -7.25 19.078 1 95.88 182 PRO A C 1
ATOM 1444 O O . PRO A 1 182 ? -7.895 -6.883 18.891 1 95.88 182 PRO A O 1
ATOM 1447 N N . PRO A 1 183 ? -5.812 -6.559 19.766 1 96.69 183 PRO A N 1
ATOM 1448 C CA . PRO A 1 183 ? -6.207 -5.207 20.172 1 96.69 183 PRO A CA 1
ATOM 1449 C C . PRO A 1 183 ? -6.684 -4.355 18.984 1 96.69 183 PRO A C 1
ATOM 1451 O O . PRO A 1 183 ? -6.16 -4.484 17.875 1 96.69 183 PRO A O 1
ATOM 1454 N N . GLN A 1 184 ? -7.598 -3.525 19.219 1 96.81 184 GLN A N 1
ATOM 1455 C CA . GLN A 1 184 ? -8.281 -2.758 18.188 1 96.81 184 GLN A CA 1
ATOM 1456 C C . GLN A 1 184 ? -7.289 -2.006 17.312 1 96.81 184 GLN A C 1
ATOM 1458 O O . GLN A 1 184 ? -7.379 -2.059 16.078 1 96.81 184 GLN A O 1
ATOM 1463 N N . PRO A 1 185 ? -6.27 -1.322 17.891 1 98 185 PRO A N 1
ATOM 1464 C CA . PRO A 1 185 ? -5.32 -0.607 17.031 1 98 185 PRO A CA 1
ATOM 1465 C C . PRO A 1 185 ? -4.57 -1.534 16.078 1 98 185 PRO A C 1
ATOM 1467 O O . PRO A 1 185 ? -4.328 -1.175 14.922 1 98 185 PRO A O 1
ATOM 1470 N N . LEU A 1 186 ? -4.246 -2.662 16.531 1 97.69 186 LEU A N 1
ATOM 1471 C CA . LEU A 1 186 ? -3.549 -3.635 15.695 1 97.69 186 LEU A CA 1
ATOM 1472 C C . LEU A 1 186 ? -4.469 -4.172 14.609 1 97.69 186 LEU A C 1
ATOM 1474 O O . LEU A 1 186 ? -4.043 -4.348 13.461 1 97.69 186 LEU A O 1
ATOM 1478 N N . SER A 1 187 ? -5.703 -4.438 15 1 97.56 187 SER A N 1
ATOM 1479 C CA . SER A 1 187 ? -6.684 -4.934 14.039 1 97.56 187 SER A CA 1
ATOM 1480 C C . SER A 1 187 ? -6.906 -3.934 12.906 1 97.56 187 SER A C 1
ATOM 1482 O O . SER A 1 187 ? -6.93 -4.309 11.734 1 97.56 187 SER A O 1
ATOM 1484 N N . VAL A 1 188 ? -7.047 -2.672 13.242 1 98 188 VAL A N 1
ATOM 1485 C CA . VAL A 1 188 ? -7.258 -1.617 12.258 1 98 188 VAL A CA 1
ATOM 1486 C C . VAL A 1 188 ? -6.039 -1.509 11.344 1 98 188 VAL A C 1
ATOM 1488 O O . VAL A 1 188 ? -6.176 -1.454 10.117 1 98 188 VAL A O 1
ATOM 1491 N N . ALA A 1 189 ? -4.898 -1.551 11.922 1 98.38 189 ALA A N 1
ATOM 1492 C CA . ALA A 1 189 ? -3.656 -1.471 11.156 1 98.38 189 ALA A CA 1
ATOM 1493 C C . ALA A 1 189 ? -3.523 -2.654 10.203 1 98.38 189 ALA A C 1
ATOM 1495 O O . ALA A 1 189 ? -3.158 -2.482 9.039 1 98.38 189 ALA A O 1
ATOM 1496 N N . LEU A 1 190 ? -3.816 -3.84 10.695 1 97.88 190 LEU A N 1
ATOM 1497 C CA . LEU A 1 190 ? -3.719 -5.051 9.891 1 97.88 190 LEU A CA 1
ATOM 1498 C C . LEU A 1 190 ? -4.68 -4.992 8.703 1 97.88 190 LEU A C 1
ATOM 1500 O O . LEU A 1 190 ? -4.336 -5.422 7.602 1 97.88 190 LEU A O 1
ATOM 1504 N N . HIS A 1 191 ? -5.828 -4.445 8.906 1 97.56 191 HIS A N 1
ATOM 1505 C CA . HIS A 1 191 ? -6.805 -4.367 7.824 1 97.56 191 HIS A CA 1
ATOM 1506 C C . HIS A 1 191 ? -6.402 -3.32 6.793 1 97.56 191 HIS A C 1
ATOM 1508 O O . HIS A 1 191 ? -6.664 -3.484 5.598 1 97.56 191 HIS A O 1
ATOM 1514 N N . TRP A 1 192 ? -5.777 -2.256 7.258 1 97.88 192 TRP A N 1
ATOM 1515 C CA . TRP A 1 192 ? -5.219 -1.298 6.312 1 97.88 192 TRP A CA 1
ATOM 1516 C C . TRP A 1 192 ? -4.129 -1.943 5.465 1 97.88 192 TRP A C 1
ATOM 1518 O O . TRP A 1 192 ? -4.098 -1.77 4.242 1 97.88 192 TRP A O 1
ATOM 1528 N N . LEU A 1 193 ? -3.285 -2.691 6.117 1 98.31 193 LEU A N 1
ATOM 1529 C CA . LEU A 1 193 ? -2.215 -3.365 5.391 1 98.31 193 LEU A CA 1
ATOM 1530 C C . LEU A 1 193 ? -2.781 -4.41 4.434 1 98.31 193 LEU A C 1
ATOM 1532 O O . LEU A 1 193 ? -2.297 -4.555 3.307 1 98.31 193 LEU A O 1
ATOM 1536 N N . ASP A 1 194 ? -3.746 -5.09 4.922 1 96.56 194 ASP A N 1
ATOM 1537 C CA . ASP A 1 194 ? -4.434 -6.074 4.086 1 96.56 194 ASP A CA 1
ATOM 1538 C C . ASP A 1 194 ? -4.98 -5.426 2.816 1 96.56 194 ASP A C 1
ATOM 1540 O O . ASP A 1 194 ? -4.816 -5.965 1.72 1 96.56 194 ASP A O 1
ATOM 1544 N N . SER A 1 195 ? -5.609 -4.242 2.918 1 96.06 195 SER A N 1
ATOM 1545 C CA . SER A 1 195 ? -6.203 -3.543 1.785 1 96.06 195 SER A CA 1
ATOM 1546 C C . SER A 1 195 ? -5.133 -3.004 0.844 1 96.06 195 SER A C 1
ATOM 1548 O O . SER A 1 195 ? -5.398 -2.764 -0.336 1 96.06 195 SER A O 1
ATOM 1550 N N . GLY A 1 196 ? -3.953 -2.875 1.368 1 97.81 196 GLY A N 1
ATOM 1551 C CA . GLY A 1 196 ? -2.863 -2.324 0.578 1 97.81 196 GLY A CA 1
ATOM 1552 C C . GLY A 1 196 ? -2.104 -3.379 -0.205 1 97.81 196 GLY A C 1
ATOM 1553 O O . GLY A 1 196 ? -1.29 -3.051 -1.07 1 97.81 196 GLY A O 1
ATOM 1554 N N . LEU A 1 197 ? -2.365 -4.621 0.041 1 97.5 197 LEU A N 1
ATOM 1555 C CA . LEU A 1 197 ? -1.569 -5.688 -0.561 1 97.5 197 LEU A CA 1
ATOM 1556 C C . LEU A 1 197 ? -1.734 -5.699 -2.076 1 97.5 197 LEU A C 1
ATOM 1558 O O . LEU A 1 197 ? -0.747 -5.652 -2.812 1 97.5 197 LEU A O 1
ATOM 1562 N N . VAL A 1 198 ? -2.939 -5.672 -2.596 1 97.12 198 VAL A N 1
ATOM 1563 C CA . VAL A 1 198 ? -3.195 -5.863 -4.02 1 97.12 198 VAL A CA 1
ATOM 1564 C C . VAL A 1 198 ? -2.559 -4.73 -4.816 1 97.12 198 VAL A C 1
ATOM 1566 O O . VAL A 1 198 ? -1.773 -4.973 -5.738 1 97.12 198 VAL A O 1
ATOM 1569 N N . PRO A 1 199 ? -2.816 -3.486 -4.438 1 98.06 199 PRO A N 1
ATOM 1570 C CA . PRO A 1 199 ? -2.221 -2.434 -5.262 1 98.06 199 PRO A CA 1
ATOM 1571 C C . PRO A 1 199 ? -0.694 -2.434 -5.211 1 98.06 199 PRO A C 1
ATOM 1573 O O . PRO A 1 199 ? -0.037 -2.248 -6.238 1 98.06 199 PRO A O 1
ATOM 1576 N N . ILE A 1 200 ? -0.111 -2.695 -4.078 1 97.62 200 ILE A N 1
ATOM 1577 C CA . ILE A 1 200 ? 1.346 -2.689 -4.004 1 97.62 200 ILE A CA 1
ATOM 1578 C C . ILE A 1 200 ? 1.906 -3.904 -4.738 1 97.62 200 ILE A C 1
ATOM 1580 O O . ILE A 1 200 ? 2.92 -3.803 -5.438 1 97.62 200 ILE A O 1
ATOM 1584 N N . ALA A 1 201 ? 1.299 -5.035 -4.582 1 96.62 201 ALA A N 1
ATOM 1585 C CA . ALA A 1 201 ? 1.768 -6.273 -5.199 1 96.62 201 ALA A CA 1
ATOM 1586 C C . ALA A 1 201 ? 1.707 -6.184 -6.723 1 96.62 201 ALA A C 1
ATOM 1588 O O . ALA A 1 201 ? 2.66 -6.555 -7.41 1 96.62 201 ALA A O 1
ATOM 1589 N N . VAL A 1 202 ? 0.624 -5.672 -7.242 1 97.81 202 VAL A N 1
ATOM 1590 C CA . VAL A 1 202 ? 0.437 -5.668 -8.688 1 97.81 202 VAL A CA 1
ATOM 1591 C C . VAL A 1 202 ? 1.292 -4.57 -9.32 1 97.81 202 VAL A C 1
ATOM 1593 O O . VAL A 1 202 ? 1.853 -4.754 -10.398 1 97.81 202 VAL A O 1
ATOM 1596 N N . VAL A 1 203 ? 1.42 -3.445 -8.664 1 97.81 203 VAL A N 1
ATOM 1597 C CA . VAL A 1 203 ? 2.332 -2.4 -9.117 1 97.81 203 VAL A CA 1
ATOM 1598 C C . VAL A 1 203 ? 3.762 -2.932 -9.133 1 97.81 203 VAL A C 1
ATOM 1600 O O . VAL A 1 203 ? 4.527 -2.652 -10.062 1 97.81 203 VAL A O 1
ATOM 1603 N N . THR A 1 204 ? 4.117 -3.674 -8.094 1 97 204 THR A N 1
ATOM 1604 C CA . THR A 1 204 ? 5.434 -4.301 -8.031 1 97 204 THR A CA 1
ATOM 1605 C C . THR A 1 204 ? 5.648 -5.23 -9.227 1 97 204 THR A C 1
ATOM 1607 O O . THR A 1 204 ? 6.707 -5.215 -9.852 1 97 204 THR A O 1
ATOM 1610 N N . LEU A 1 205 ? 4.648 -5.988 -9.477 1 96.06 205 LEU A N 1
ATOM 1611 C CA . LEU A 1 205 ? 4.715 -6.879 -10.625 1 96.06 205 LEU A CA 1
ATOM 1612 C C . LEU A 1 205 ? 4.957 -6.094 -11.906 1 96.06 205 LEU A C 1
ATOM 1614 O O . LEU A 1 205 ? 5.781 -6.488 -12.742 1 96.06 205 LEU A O 1
ATOM 1618 N N . GLY A 1 206 ? 4.273 -4.992 -12.109 1 97 206 GLY A N 1
ATOM 1619 C CA . GLY A 1 206 ? 4.477 -4.133 -13.266 1 97 206 GLY A CA 1
ATOM 1620 C C . GLY A 1 206 ? 5.883 -3.572 -13.352 1 97 206 GLY A C 1
ATOM 1621 O O . GLY A 1 206 ? 6.492 -3.578 -14.43 1 97 206 GLY A O 1
ATOM 1622 N N . ALA A 1 207 ? 6.348 -3.129 -12.219 1 96.88 207 ALA A N 1
ATOM 1623 C CA . ALA A 1 207 ? 7.703 -2.592 -12.18 1 96.88 207 ALA A CA 1
ATOM 1624 C C . ALA A 1 207 ? 8.727 -3.666 -12.531 1 96.88 207 ALA A C 1
ATOM 1626 O O . ALA A 1 207 ? 9.703 -3.395 -13.242 1 96.88 207 ALA A O 1
ATOM 1627 N N . GLN A 1 208 ? 8.539 -4.836 -12.016 1 94.25 208 GLN A N 1
ATOM 1628 C CA . GLN A 1 208 ? 9.43 -5.949 -12.305 1 94.25 208 GLN A CA 1
ATOM 1629 C C . GLN A 1 208 ? 9.383 -6.316 -13.789 1 94.25 208 GLN A C 1
ATOM 1631 O O . GLN A 1 208 ? 10.422 -6.59 -14.398 1 94.25 208 GLN A O 1
ATOM 1636 N N . MET A 1 209 ? 8.219 -6.277 -14.359 1 93 209 MET A N 1
ATOM 1637 C CA . MET A 1 209 ? 8.047 -6.59 -15.781 1 93 209 MET A CA 1
ATOM 1638 C C . MET A 1 209 ? 8.812 -5.594 -16.656 1 93 209 MET A C 1
ATOM 1640 O O . MET A 1 209 ? 9.344 -5.965 -17.688 1 93 209 MET A O 1
ATOM 1644 N N . ALA A 1 210 ? 8.82 -4.391 -16.219 1 93.75 210 ALA A N 1
ATOM 1645 C CA . ALA A 1 210 ? 9.516 -3.34 -16.953 1 93.75 210 ALA A CA 1
ATOM 1646 C C . ALA A 1 210 ? 11.008 -3.617 -17.047 1 93.75 210 ALA A C 1
ATOM 1648 O O . ALA A 1 210 ? 11.688 -3.158 -17.969 1 93.75 210 ALA A O 1
ATOM 1649 N N . SER A 1 211 ? 11.477 -4.336 -16.078 1 88.56 211 SER A N 1
ATOM 1650 C CA . SER A 1 211 ? 12.922 -4.566 -15.992 1 88.56 211 SER A CA 1
ATOM 1651 C C . SER A 1 211 ? 13.312 -5.859 -16.703 1 88.56 211 SER A C 1
ATOM 1653 O O . SER A 1 211 ? 14.5 -6.141 -16.859 1 88.56 211 SER A O 1
ATOM 1655 N N . LEU A 1 212 ? 12.266 -6.602 -17.031 1 86.25 212 LEU A N 1
ATOM 1656 C CA . LEU A 1 212 ? 12.539 -7.863 -17.719 1 86.25 212 LEU A CA 1
ATOM 1657 C C . LEU A 1 212 ? 12.695 -7.645 -19.219 1 86.25 212 LEU A C 1
ATOM 1659 O O . LEU A 1 212 ? 12.047 -6.773 -19.797 1 86.25 212 LEU A O 1
ATOM 1663 N N . LYS A 1 213 ? 13.812 -8.008 -19.812 1 75.56 213 LYS A N 1
ATOM 1664 C CA . LYS A 1 213 ? 14.023 -7.922 -21.25 1 75.56 213 LYS A CA 1
ATOM 1665 C C . LYS A 1 213 ? 13.211 -8.977 -21.984 1 75.56 213 LYS A C 1
ATOM 1667 O O . LYS A 1 213 ? 13.086 -10.117 -21.516 1 75.56 213 LYS A O 1
ATOM 1672 N N . ALA A 1 214 ? 12.43 -8.594 -22.984 1 76.38 214 ALA A N 1
ATOM 1673 C CA . ALA A 1 214 ? 11.695 -9.516 -23.844 1 76.38 214 ALA A CA 1
ATOM 1674 C C . ALA A 1 214 ? 12.648 -10.414 -24.625 1 76.38 214 ALA A C 1
ATOM 1676 O O . ALA A 1 214 ? 13.164 -10.008 -25.672 1 76.38 214 ALA A O 1
ATOM 1677 N N . PRO A 1 215 ? 12.953 -11.406 -23.969 1 74.44 215 PRO A N 1
ATOM 1678 C CA . PRO A 1 215 ? 13.867 -12.242 -24.75 1 74.44 215 PRO A CA 1
ATOM 1679 C C . PRO A 1 215 ? 13.164 -12.984 -25.891 1 74.44 215 PRO A C 1
ATOM 1681 O O . PRO A 1 215 ? 11.93 -13.102 -25.891 1 74.44 215 PRO A O 1
ATOM 1684 N N . PRO A 1 216 ? 13.969 -13.383 -26.844 1 83.94 216 PRO A N 1
ATOM 1685 C CA . PRO A 1 216 ? 13.391 -14.125 -27.969 1 83.94 216 PRO A CA 1
ATOM 1686 C C . PRO A 1 216 ? 12.742 -15.438 -27.531 1 83.94 216 PRO A C 1
ATOM 1688 O O . PRO A 1 216 ? 13.156 -16.031 -26.531 1 83.94 216 PRO A O 1
ATOM 1691 N N . LEU A 1 217 ? 11.766 -15.891 -28.297 1 88.25 217 LEU A N 1
ATOM 1692 C CA . LEU A 1 217 ? 11.062 -17.141 -28.031 1 88.25 217 LEU A CA 1
ATOM 1693 C C . LEU A 1 217 ? 11.945 -18.344 -28.344 1 88.25 217 LEU A C 1
ATOM 1695 O O . LEU A 1 217 ? 12.656 -18.344 -29.359 1 88.25 217 LEU A O 1
ATOM 1699 N N . SER A 1 218 ? 12.055 -19.25 -27.422 1 93.12 218 SER A N 1
ATOM 1700 C CA . SER A 1 218 ? 12.758 -20.516 -27.594 1 93.12 218 SER A CA 1
ATOM 1701 C C . SER A 1 218 ? 11.812 -21.703 -27.453 1 93.12 218 SER A C 1
ATOM 1703 O O . SER A 1 218 ? 10.688 -21.562 -26.984 1 93.12 218 SER A O 1
ATOM 1705 N N . ARG A 1 219 ? 12.25 -22.812 -27.969 1 95.94 219 A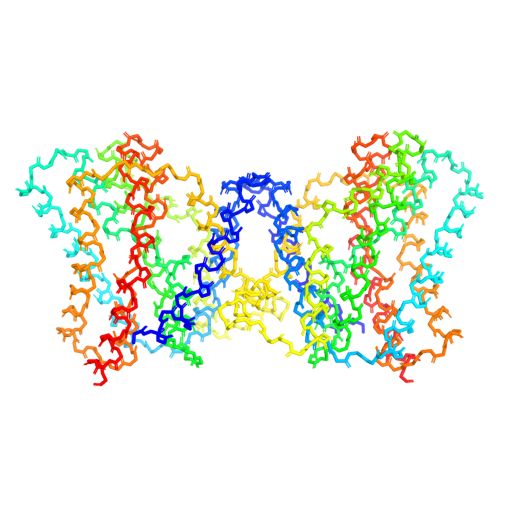RG A N 1
ATOM 1706 C CA . ARG A 1 219 ? 11.461 -24.031 -27.812 1 95.94 219 ARG A CA 1
ATOM 1707 C C . ARG A 1 219 ? 11.156 -24.312 -26.344 1 95.94 219 ARG A C 1
ATOM 1709 O O . ARG A 1 219 ? 10.031 -24.672 -26 1 95.94 219 ARG A O 1
ATOM 1716 N N . ALA A 1 220 ? 12.164 -24.172 -25.547 1 96.38 220 ALA A N 1
ATOM 1717 C CA . ALA A 1 220 ? 12.008 -24.391 -24.109 1 96.38 220 ALA A CA 1
ATOM 1718 C C . ALA A 1 220 ? 10.969 -23.453 -23.516 1 96.38 220 ALA A C 1
ATOM 1720 O O . ALA A 1 220 ? 10.195 -23.844 -22.641 1 96.38 220 ALA A O 1
ATOM 1721 N N . LEU A 1 221 ? 11.008 -22.25 -23.969 1 96.69 221 LEU A N 1
ATOM 1722 C CA . LEU A 1 221 ? 10.055 -21.266 -23.469 1 96.69 221 LEU A CA 1
ATOM 1723 C C . LEU A 1 221 ? 8.633 -21.625 -23.859 1 96.69 221 LEU A C 1
ATOM 1725 O O . LEU A 1 221 ? 7.715 -21.531 -23.031 1 96.69 221 LEU A O 1
ATOM 1729 N N . VAL A 1 222 ? 8.461 -22.047 -25.062 1 97.56 222 VAL A N 1
ATOM 1730 C CA . VAL A 1 222 ? 7.137 -22.422 -25.547 1 97.56 222 VAL A CA 1
ATOM 1731 C C . VAL A 1 222 ? 6.609 -23.594 -24.734 1 97.56 222 VAL A C 1
ATOM 1733 O O . VAL A 1 222 ? 5.438 -23.609 -24.344 1 97.56 222 VAL A O 1
ATOM 1736 N N . VAL A 1 223 ? 7.445 -24.5 -24.484 1 98 223 VAL A N 1
ATOM 1737 C CA . VAL A 1 223 ? 7.082 -25.672 -23.688 1 98 223 VAL A CA 1
ATOM 1738 C C . VAL A 1 223 ? 6.703 -25.234 -22.281 1 98 223 VAL A C 1
ATOM 1740 O O . VAL A 1 223 ? 5.688 -25.672 -21.734 1 98 223 VAL A O 1
ATOM 1743 N N . SER A 1 224 ? 7.504 -24.391 -21.703 1 97.81 224 SER A N 1
ATOM 1744 C CA . SER A 1 224 ? 7.238 -23.891 -20.359 1 97.81 224 SER A CA 1
ATOM 1745 C C . SER A 1 224 ? 5.898 -23.156 -20.297 1 97.81 224 SER A C 1
ATOM 1747 O O . SER A 1 224 ? 5.121 -23.359 -19.359 1 97.81 224 SER A O 1
ATOM 1749 N N . LEU A 1 225 ? 5.652 -22.328 -21.297 1 98.19 225 LEU A N 1
ATOM 1750 C CA . LEU A 1 225 ? 4.41 -21.562 -21.344 1 98.19 225 LEU A CA 1
ATOM 1751 C C . LEU A 1 225 ? 3.205 -22.484 -21.469 1 98.19 225 LEU A C 1
ATOM 1753 O O . LEU A 1 225 ? 2.178 -22.266 -20.828 1 98.19 225 LEU A O 1
ATOM 1757 N N . PHE A 1 226 ? 3.34 -23.469 -22.266 1 98.5 226 PHE A N 1
ATOM 1758 C CA . PHE A 1 226 ? 2.258 -24.422 -22.453 1 98.5 226 PHE A CA 1
ATOM 1759 C C . PHE A 1 226 ? 1.991 -25.188 -21.172 1 98.5 226 PHE A C 1
ATOM 1761 O O . PHE A 1 226 ? 0.838 -25.359 -20.766 1 98.5 226 PHE A O 1
ATOM 1768 N N . LEU A 1 227 ? 3.018 -25.688 -20.547 1 98.69 227 LEU A N 1
ATOM 1769 C CA . LEU A 1 227 ? 2.883 -26.469 -19.328 1 98.69 227 LEU A CA 1
ATOM 1770 C C . LEU A 1 227 ? 2.328 -25.625 -18.188 1 98.69 227 LEU A C 1
ATOM 1772 O O . LEU A 1 227 ? 1.494 -26.094 -17.406 1 98.69 227 LEU A O 1
ATOM 1776 N N . ARG A 1 228 ? 2.717 -24.375 -18.094 1 98.62 228 ARG A N 1
ATOM 1777 C CA . ARG A 1 228 ? 2.322 -23.484 -17.016 1 98.62 228 ARG A CA 1
ATOM 1778 C C . ARG A 1 228 ? 0.895 -22.984 -17.203 1 98.62 228 ARG A C 1
ATOM 1780 O O . ARG A 1 228 ? 0.103 -22.969 -16.266 1 98.62 228 ARG A O 1
ATOM 1787 N N . LEU A 1 229 ? 0.534 -22.594 -18.469 1 98.75 229 LEU A N 1
ATOM 1788 C CA . LEU A 1 229 ? -0.687 -21.828 -18.672 1 98.75 229 LEU A CA 1
ATOM 1789 C C . LEU A 1 229 ? -1.82 -22.719 -19.172 1 98.75 229 LEU A C 1
ATOM 1791 O O . LEU A 1 229 ? -2.99 -22.328 -19.094 1 98.75 229 LEU A O 1
ATOM 1795 N N . ILE A 1 230 ? -1.496 -23.906 -19.688 1 98.56 230 ILE A N 1
ATOM 1796 C CA . ILE A 1 230 ? -2.531 -24.781 -20.219 1 98.56 230 ILE A CA 1
ATOM 1797 C C . ILE A 1 230 ? -2.543 -26.109 -19.453 1 98.56 230 ILE A C 1
ATOM 1799 O O . ILE A 1 230 ? -3.557 -26.469 -18.859 1 98.56 230 ILE A O 1
ATOM 1803 N N . PHE A 1 231 ? -1.438 -26.75 -19.391 1 98.75 231 PHE A N 1
ATOM 1804 C CA . PHE A 1 231 ? -1.361 -28.078 -18.781 1 98.75 231 PHE A CA 1
ATOM 1805 C C . PHE A 1 231 ? -1.64 -28 -17.281 1 98.75 231 PHE A C 1
ATOM 1807 O O . PHE A 1 231 ? -2.367 -28.844 -16.75 1 98.75 231 PHE A O 1
ATOM 1814 N N . ALA A 1 232 ? -1.045 -27.078 -16.594 1 98.75 232 ALA A N 1
ATOM 1815 C CA . ALA A 1 232 ? -1.157 -26.984 -15.141 1 98.75 232 ALA A CA 1
ATOM 1816 C C . ALA A 1 232 ? -2.611 -26.812 -14.719 1 98.75 232 ALA A C 1
ATOM 1818 O O . ALA A 1 232 ? -3.1 -27.531 -13.844 1 98.75 232 ALA A O 1
ATOM 1819 N N . PRO A 1 233 ? -3.393 -25.875 -15.344 1 98.5 233 PRO A N 1
ATOM 1820 C CA . PRO A 1 233 ? -4.801 -25.766 -14.953 1 98.5 233 PRO A CA 1
ATOM 1821 C C . PRO A 1 233 ? -5.598 -27.031 -15.281 1 98.5 233 PRO A C 1
ATOM 1823 O O . PRO A 1 233 ? -6.539 -27.375 -14.562 1 98.5 233 PRO A O 1
ATOM 1826 N N . ILE A 1 234 ? -5.258 -27.688 -16.344 1 98.31 234 ILE A N 1
ATOM 1827 C CA . ILE A 1 234 ? -5.93 -28.938 -16.688 1 98.31 234 ILE A CA 1
ATOM 1828 C C . ILE A 1 234 ? -5.645 -29.969 -15.602 1 98.31 234 ILE A C 1
ATOM 1830 O O . ILE A 1 234 ? -6.555 -30.672 -15.141 1 98.31 234 ILE A O 1
ATOM 1834 N N . LEU A 1 235 ? -4.375 -30.078 -15.242 1 98.56 235 LEU A N 1
ATOM 1835 C CA . LEU A 1 235 ? -4.004 -30.984 -14.156 1 98.56 235 LEU A CA 1
ATOM 1836 C C . LEU A 1 235 ? -4.719 -30.609 -12.859 1 98.56 235 LEU A C 1
ATOM 1838 O O . LEU A 1 235 ? -5.125 -31.484 -12.094 1 98.56 235 LEU A O 1
ATOM 1842 N N . GLY A 1 236 ? -4.797 -29.312 -12.578 1 98.06 236 GLY A N 1
ATOM 1843 C CA . GLY A 1 236 ? -5.547 -28.828 -11.422 1 98.06 236 GLY A CA 1
ATOM 1844 C C . GLY A 1 236 ? -7 -29.266 -11.438 1 98.06 236 GLY A C 1
ATOM 1845 O O . GLY A 1 236 ? -7.523 -29.719 -10.414 1 98.06 236 GLY A O 1
ATOM 1846 N N . PHE A 1 237 ? -7.598 -29.172 -12.586 1 97.12 237 PHE A N 1
ATOM 1847 C CA . PHE A 1 237 ? -8.977 -29.609 -12.742 1 97.12 237 PHE A CA 1
ATOM 1848 C C . PHE A 1 237 ? -9.102 -31.109 -12.461 1 97.12 237 PHE A C 1
ATOM 1850 O O . PHE A 1 237 ? -10.008 -31.547 -11.75 1 97.12 237 PHE A O 1
ATOM 1857 N N . VAL A 1 238 ? -8.211 -31.844 -13.023 1 97.31 238 VAL A N 1
ATOM 1858 C CA . VAL A 1 238 ? -8.242 -33.312 -12.867 1 97.31 238 VAL A CA 1
ATOM 1859 C C . VAL A 1 238 ? -8.078 -33.656 -11.398 1 97.31 238 VAL A C 1
ATOM 1861 O O . VAL A 1 238 ? -8.789 -34.531 -10.883 1 97.31 238 VAL A O 1
ATOM 1864 N N . THR A 1 239 ? -7.141 -33.031 -10.727 1 97.69 239 THR A N 1
ATOM 1865 C CA . THR A 1 239 ? -6.902 -33.312 -9.32 1 97.69 239 THR A CA 1
ATOM 1866 C C . THR A 1 239 ? -8.125 -32.938 -8.477 1 97.69 239 THR A C 1
ATOM 1868 O O . THR A 1 239 ? -8.523 -33.719 -7.598 1 97.69 239 THR A O 1
ATOM 1871 N N . VAL A 1 240 ? -8.719 -31.828 -8.719 1 97.31 240 VAL A N 1
ATOM 1872 C CA . VAL A 1 240 ? -9.906 -31.375 -7.996 1 97.31 240 VAL A CA 1
ATOM 1873 C C . VAL A 1 240 ? -11.055 -32.344 -8.242 1 97.31 240 VAL A C 1
ATOM 1875 O O . VAL A 1 240 ? -11.773 -32.719 -7.309 1 97.31 240 VAL A O 1
ATOM 1878 N N . TYR A 1 241 ? -11.203 -32.781 -9.477 1 95 241 TYR A N 1
ATOM 1879 C CA . TYR A 1 241 ? -12.266 -33.688 -9.867 1 95 241 TYR A CA 1
ATOM 1880 C C . TYR A 1 241 ? -12.078 -35.031 -9.195 1 95 241 TYR A C 1
ATOM 1882 O O . TYR A 1 241 ? -13.031 -35.594 -8.641 1 95 241 TYR A O 1
ATOM 1890 N N . LEU A 1 242 ? -10.906 -35.562 -9.195 1 95.81 242 LEU A N 1
ATOM 1891 C CA . LEU A 1 242 ? -10.617 -36.875 -8.625 1 95.81 242 LEU A CA 1
ATOM 1892 C C . LEU A 1 242 ? -10.789 -36.875 -7.113 1 95.81 242 LEU A C 1
ATOM 1894 O O . LEU A 1 242 ? -11.148 -37.875 -6.52 1 95.81 242 LEU A O 1
ATOM 1898 N N . LEU A 1 243 ? -10.578 -35.719 -6.512 1 95.75 243 LEU A N 1
ATOM 1899 C CA . LEU A 1 243 ? -10.719 -35.594 -5.066 1 95.75 243 LEU A CA 1
ATOM 1900 C C . LEU A 1 243 ? -12.172 -35.312 -4.676 1 95.75 243 LEU A C 1
ATOM 1902 O O . LEU A 1 243 ? -12.5 -35.25 -3.488 1 95.75 243 LEU A O 1
ATOM 1906 N N . GLY A 1 244 ? -13.023 -35.094 -5.621 1 94.44 244 GLY A N 1
ATOM 1907 C CA . GLY A 1 244 ? -14.445 -34.906 -5.379 1 94.44 244 GLY A CA 1
ATOM 1908 C C . GLY A 1 244 ? -14.789 -33.531 -4.855 1 94.44 244 GLY A C 1
ATOM 1909 O O . GLY A 1 244 ? -15.805 -33.375 -4.168 1 94.44 244 GLY A O 1
ATOM 1910 N N . ILE A 1 245 ? -13.969 -32.625 -5.098 1 95.19 245 ILE A N 1
ATOM 1911 C CA . ILE A 1 245 ? -14.211 -31.25 -4.637 1 95.19 245 ILE A CA 1
ATOM 1912 C C . ILE A 1 245 ? -15.062 -30.516 -5.656 1 95.19 245 ILE A C 1
ATOM 1914 O O . ILE A 1 245 ? -14.758 -30.5 -6.848 1 95.19 245 ILE A O 1
ATOM 1918 N N . ARG A 1 246 ? -16.141 -29.906 -5.191 1 92.12 246 ARG A N 1
ATOM 1919 C CA . ARG A 1 246 ? -17.094 -29.25 -6.078 1 92.12 246 ARG A CA 1
ATOM 1920 C C . ARG A 1 246 ? -17.438 -27.859 -5.566 1 92.12 246 ARG A C 1
ATOM 1922 O O . ARG A 1 246 ? -16.875 -27.406 -4.559 1 92.12 246 ARG A O 1
ATOM 1929 N N . GLY A 1 247 ? -18.219 -27.094 -6.371 1 93.62 247 GLY A N 1
ATOM 1930 C CA . GLY A 1 247 ? -18.719 -25.797 -5.961 1 93.62 247 GLY A CA 1
ATOM 1931 C C . GLY A 1 247 ? -17.656 -24.719 -5.953 1 93.62 247 GLY A C 1
ATOM 1932 O O . GLY A 1 247 ? -16.703 -24.781 -6.734 1 93.62 247 GLY A O 1
ATOM 1933 N N . GLU A 1 248 ? -17.859 -23.812 -5.07 1 94.31 248 GLU A N 1
ATOM 1934 C CA . GLU A 1 248 ? -17 -22.641 -4.984 1 94.31 248 GLU A CA 1
ATOM 1935 C C . GLU A 1 248 ? -15.57 -23.031 -4.621 1 94.31 248 GLU A C 1
ATOM 1937 O O . GLU A 1 248 ? -14.609 -22.453 -5.133 1 94.31 248 GLU A O 1
ATOM 1942 N N . LEU A 1 249 ? -15.5 -24 -3.752 1 95.94 249 LEU A N 1
ATOM 1943 C CA . LEU A 1 249 ? -14.188 -24.484 -3.334 1 95.94 249 LEU A CA 1
ATOM 1944 C C . LEU A 1 249 ? -13.422 -25.078 -4.512 1 95.94 249 LEU A C 1
ATOM 1946 O O . LEU A 1 249 ? -12.242 -24.766 -4.711 1 95.94 249 LEU A O 1
ATOM 1950 N N . GLY A 1 250 ? -14.102 -25.891 -5.285 1 96.44 250 GLY A N 1
ATOM 1951 C CA . GLY A 1 250 ? -13.484 -26.484 -6.461 1 96.44 250 GLY A CA 1
ATOM 1952 C C . GLY A 1 250 ? -13.078 -25.469 -7.504 1 96.44 250 GLY A C 1
ATOM 1953 O O . GLY A 1 250 ? -11.984 -25.547 -8.07 1 96.44 250 GLY A O 1
ATOM 1954 N N . GLN A 1 251 ? -13.945 -24.5 -7.742 1 97.12 251 GLN A N 1
ATOM 1955 C CA . GLN A 1 251 ? -13.656 -23.438 -8.703 1 97.12 251 GLN A CA 1
ATOM 1956 C C . GLN A 1 251 ? -12.422 -22.641 -8.289 1 97.12 251 GLN A C 1
ATOM 1958 O O . GLN A 1 251 ? -11.531 -22.391 -9.109 1 97.12 251 GLN A O 1
ATOM 1963 N N . ALA A 1 252 ? -12.406 -22.328 -7.035 1 97.19 252 ALA A N 1
ATOM 1964 C CA . ALA A 1 252 ? -11.297 -21.531 -6.52 1 97.19 252 ALA A CA 1
ATOM 1965 C C . ALA A 1 252 ? -9.977 -22.297 -6.645 1 97.19 252 ALA A C 1
ATOM 1967 O O . ALA A 1 252 ? -8.953 -21.703 -7 1 97.19 252 ALA A O 1
ATOM 1968 N N . LEU A 1 253 ? -10.016 -23.547 -6.371 1 97.88 253 LEU A N 1
ATOM 1969 C CA . LEU A 1 253 ? -8.797 -24.359 -6.43 1 97.88 253 LEU A CA 1
ATOM 1970 C C . LEU A 1 253 ? -8.305 -24.484 -7.867 1 97.88 253 LEU A C 1
ATOM 1972 O O . LEU A 1 253 ? -7.102 -24.359 -8.125 1 97.88 253 LEU A O 1
ATOM 1976 N N . VAL A 1 254 ? -9.18 -24.703 -8.773 1 98.06 254 VAL A N 1
ATOM 1977 C CA . VAL A 1 254 ? -8.789 -24.828 -10.172 1 98.06 254 VAL A CA 1
ATOM 1978 C C . VAL A 1 254 ? -8.203 -23.5 -10.664 1 98.06 254 VAL A C 1
ATOM 1980 O O . VAL A 1 254 ? -7.141 -23.484 -11.297 1 98.06 254 VAL A O 1
ATOM 1983 N N . ILE A 1 255 ? -8.844 -22.438 -10.352 1 98.06 255 ILE A N 1
ATOM 1984 C CA . ILE A 1 255 ? -8.383 -21.125 -10.797 1 98.06 255 ILE A CA 1
ATOM 1985 C C . ILE A 1 255 ? -7.02 -20.812 -10.18 1 98.06 255 ILE A C 1
ATOM 1987 O O . ILE A 1 255 ? -6.156 -20.219 -10.828 1 98.06 255 ILE A O 1
ATOM 1991 N N . SER A 1 256 ? -6.793 -21.266 -8.977 1 98.19 256 SER A N 1
ATOM 1992 C CA . SER A 1 256 ? -5.539 -21 -8.273 1 98.19 256 SER A CA 1
ATOM 1993 C C . SER A 1 256 ? -4.359 -21.656 -8.984 1 98.19 256 SER A C 1
ATOM 1995 O O . SER A 1 256 ? -3.203 -21.344 -8.703 1 98.19 256 SER A O 1
ATOM 1997 N N . THR A 1 257 ? -4.562 -22.562 -9.914 1 98.19 257 THR A N 1
ATOM 1998 C CA . THR A 1 257 ? -3.484 -23.266 -10.602 1 98.19 257 THR A CA 1
ATOM 1999 C C . THR A 1 257 ? -3.168 -22.609 -11.938 1 98.19 257 THR A C 1
ATOM 2001 O O . THR A 1 257 ? -2.283 -23.062 -12.672 1 98.19 257 THR A O 1
ATOM 2004 N N . ALA A 1 258 ? -3.811 -21.484 -12.305 1 98.56 258 ALA A N 1
ATOM 2005 C CA . ALA A 1 258 ? -3.838 -21.016 -13.688 1 98.56 258 ALA A CA 1
ATOM 2006 C C . ALA A 1 258 ? -2.896 -19.828 -13.883 1 98.56 258 ALA A C 1
ATOM 2008 O O . ALA A 1 258 ? -2.74 -19.328 -14.992 1 98.56 258 ALA A O 1
ATOM 2009 N N . PHE A 1 259 ? -2.223 -19.422 -12.891 1 98.62 259 PHE A N 1
ATOM 2010 C CA . PHE A 1 259 ? -1.544 -18.125 -12.906 1 98.62 259 PHE A CA 1
ATOM 2011 C C . PHE A 1 259 ? -0.17 -18.25 -13.555 1 98.62 259 PHE A C 1
ATOM 2013 O O . PHE A 1 259 ? 0.359 -19.359 -13.703 1 98.62 259 PHE A O 1
ATOM 2020 N N . PRO A 1 260 ? 0.411 -17.125 -14 1 98.38 260 PRO A N 1
ATOM 2021 C CA . PRO A 1 260 ? 1.694 -17.156 -14.711 1 98.38 260 PRO A CA 1
ATOM 2022 C C . PRO A 1 260 ? 2.873 -17.438 -13.773 1 98.38 260 PRO A C 1
ATOM 2024 O O . PRO A 1 260 ? 2.709 -17.453 -12.555 1 98.38 260 PRO A O 1
ATOM 2027 N N . THR A 1 261 ? 3.992 -17.609 -14.391 1 97.25 261 THR A N 1
ATOM 2028 C CA . THR A 1 261 ? 5.234 -17.891 -13.68 1 97.25 261 THR A CA 1
ATOM 2029 C C . THR A 1 261 ? 5.559 -16.781 -12.695 1 97.25 261 THR A C 1
ATOM 2031 O O . THR A 1 261 ? 5.391 -15.602 -13.008 1 97.25 261 THR A O 1
ATOM 2034 N N . ALA A 1 262 ? 5.984 -17.172 -11.562 1 94.12 262 ALA A N 1
ATOM 2035 C CA . ALA A 1 262 ? 6.301 -16.219 -10.508 1 94.12 262 ALA A CA 1
ATOM 2036 C C . ALA A 1 262 ? 7.578 -15.445 -10.828 1 94.12 262 ALA A C 1
ATOM 2038 O O . ALA A 1 262 ? 8.547 -16.016 -11.328 1 94.12 262 ALA A O 1
ATOM 2039 N N . VAL A 1 263 ? 7.59 -14.219 -10.516 1 89.75 263 VAL A N 1
ATOM 2040 C CA . VAL A 1 263 ? 8.766 -13.375 -10.734 1 89.75 263 VAL A CA 1
ATOM 2041 C C . VAL A 1 263 ? 9.922 -13.875 -9.867 1 89.75 263 VAL A C 1
ATOM 2043 O O . VAL A 1 263 ? 11.086 -13.789 -10.266 1 89.75 263 VAL A O 1
ATOM 2046 N N . ASN A 1 264 ? 9.617 -14.445 -8.758 1 83.62 264 ASN A N 1
ATOM 2047 C CA . ASN A 1 264 ? 10.633 -14.953 -7.84 1 83.62 264 ASN A CA 1
ATOM 2048 C C . ASN A 1 264 ? 11.492 -16.031 -8.492 1 83.62 264 ASN A C 1
ATOM 2050 O O . ASN A 1 264 ? 12.664 -16.203 -8.141 1 83.62 264 ASN A O 1
ATOM 2054 N N . SER A 1 265 ? 10.891 -16.734 -9.383 1 86.19 265 SER A N 1
ATOM 2055 C CA . SER A 1 265 ? 11.664 -17.75 -10.102 1 86.19 265 SER A CA 1
ATOM 2056 C C . SER A 1 265 ? 12.781 -17.109 -10.93 1 86.19 265 SER A C 1
ATOM 2058 O O . SER A 1 265 ? 13.875 -17.656 -11.039 1 86.19 265 SER A O 1
ATOM 2060 N N . ALA A 1 266 ? 12.516 -15.969 -11.492 1 87.44 266 ALA A N 1
ATOM 2061 C CA . ALA A 1 266 ? 13.516 -15.25 -12.266 1 87.44 266 ALA A CA 1
ATOM 2062 C C . ALA A 1 266 ? 14.602 -14.672 -11.367 1 87.44 266 ALA A C 1
ATOM 2064 O O . ALA A 1 266 ? 15.781 -14.656 -11.734 1 87.44 266 ALA A O 1
ATOM 2065 N N . LEU A 1 267 ? 14.172 -14.25 -10.234 1 82.44 267 LEU A N 1
ATOM 2066 C CA . LEU A 1 267 ? 15.133 -13.695 -9.289 1 82.44 267 LEU A CA 1
ATOM 2067 C C . LEU A 1 267 ? 16.078 -14.773 -8.773 1 82.44 267 LEU A C 1
ATOM 2069 O O . LEU A 1 267 ? 17.281 -14.539 -8.656 1 82.44 267 LEU A O 1
ATOM 2073 N N . LEU A 1 268 ? 15.562 -15.883 -8.484 1 82.5 268 LEU A N 1
ATOM 2074 C CA . LEU A 1 268 ? 16.375 -17 -8.016 1 82.5 268 LEU A CA 1
ATOM 2075 C C . LEU A 1 268 ? 17.312 -17.484 -9.117 1 82.5 268 LEU A C 1
ATOM 2077 O O . LEU A 1 268 ? 18.469 -17.812 -8.852 1 82.5 268 LEU A O 1
ATOM 2081 N N . ALA A 1 269 ? 16.797 -17.516 -10.312 1 86.94 269 ALA A N 1
ATOM 2082 C CA . ALA A 1 269 ? 17.609 -17.922 -11.453 1 86.94 269 ALA A CA 1
ATOM 2083 C C . ALA A 1 269 ? 18.781 -16.969 -11.648 1 86.94 269 ALA A C 1
ATOM 2085 O O . ALA A 1 269 ? 19.891 -17.406 -12 1 86.94 269 ALA A O 1
ATOM 2086 N N . LEU A 1 270 ? 18.547 -15.766 -11.461 1 84.75 270 LEU A N 1
ATOM 2087 C CA . LEU A 1 270 ? 19.594 -14.766 -11.57 1 84.75 270 LEU A CA 1
ATOM 2088 C C . LEU A 1 270 ? 20.609 -14.914 -10.445 1 84.75 270 LEU A C 1
ATOM 2090 O O . LEU A 1 270 ? 21.828 -14.867 -10.688 1 84.75 270 LEU A O 1
ATOM 2094 N N . GLU A 1 271 ? 20.156 -15.133 -9.297 1 81.69 271 GLU A N 1
ATOM 2095 C CA . GLU A 1 271 ? 21.016 -15.266 -8.117 1 81.69 271 GLU A CA 1
ATOM 2096 C C . GLU A 1 271 ? 21.938 -16.469 -8.25 1 81.69 271 GLU A C 1
ATOM 2098 O O . GLU A 1 271 ? 23.109 -16.406 -7.871 1 81.69 271 GLU A O 1
ATOM 2103 N N . TYR A 1 272 ? 21.391 -17.5 -8.766 1 83.44 272 TYR A N 1
ATOM 2104 C CA . TYR A 1 272 ? 22.156 -18.75 -8.82 1 83.44 272 TYR A CA 1
ATOM 2105 C C . TYR A 1 272 ? 22.703 -18.984 -10.219 1 83.44 272 TYR A C 1
ATOM 2107 O O . TYR A 1 272 ? 23.25 -20.062 -10.508 1 83.44 272 TYR A O 1
ATOM 2115 N N . ASP A 1 273 ? 22.5 -18.094 -11.039 1 87.88 273 ASP A N 1
ATOM 2116 C CA . ASP A 1 273 ? 23.016 -18.109 -12.398 1 87.88 273 ASP A CA 1
ATOM 2117 C C . ASP A 1 273 ? 22.625 -19.391 -13.133 1 87.88 273 ASP A C 1
ATOM 2119 O O . ASP A 1 273 ? 23.484 -20.094 -13.648 1 87.88 273 ASP A O 1
ATOM 2123 N N . ASN A 1 274 ? 21.391 -19.656 -13.07 1 91.19 274 ASN A N 1
ATOM 2124 C CA . ASN A 1 274 ? 20.828 -20.797 -13.789 1 91.19 274 ASN A CA 1
ATOM 2125 C C . ASN A 1 274 ? 19.781 -20.359 -14.805 1 91.19 274 ASN A C 1
ATOM 2127 O O . ASN A 1 274 ? 18.594 -20.344 -14.5 1 91.19 274 ASN A O 1
ATOM 2131 N N . GLU A 1 275 ? 20.188 -20.109 -16.031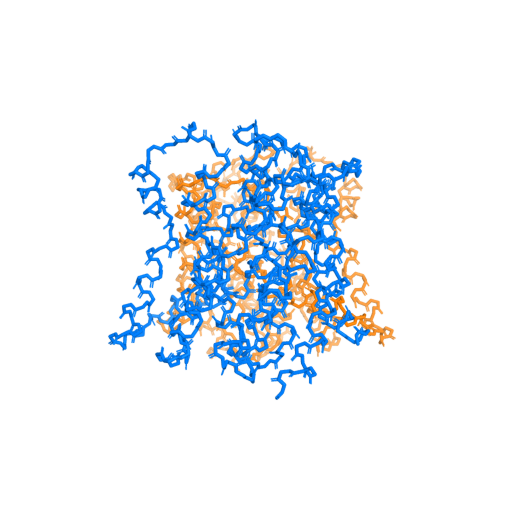 1 91.81 275 GLU A N 1
ATOM 2132 C CA . GLU A 1 275 ? 19.344 -19.734 -17.172 1 91.81 275 GLU A CA 1
ATOM 2133 C C . GLU A 1 275 ? 18.5 -18.5 -16.859 1 91.81 275 GLU A C 1
ATOM 2135 O O . GLU A 1 275 ? 17.281 -18.531 -16.984 1 91.81 275 GLU A O 1
ATOM 2140 N N . PRO A 1 276 ? 19.141 -17.438 -16.438 1 91.25 276 PRO A N 1
ATOM 2141 C CA . PRO A 1 276 ? 18.406 -16.25 -16.047 1 91.25 276 PRO A CA 1
ATOM 2142 C C . PRO A 1 276 ? 17.578 -15.656 -17.203 1 91.25 276 PRO A C 1
ATOM 2144 O O . PRO A 1 276 ? 16.484 -15.133 -16.969 1 91.25 276 PRO A O 1
ATOM 2147 N N . GLN A 1 277 ? 18.094 -15.742 -18.328 1 92.12 277 GLN A N 1
ATOM 2148 C CA . GLN A 1 277 ? 17.375 -15.195 -19.484 1 92.12 277 GLN A CA 1
ATOM 2149 C C . GLN A 1 277 ? 16.078 -15.961 -19.734 1 92.12 277 GLN A C 1
ATOM 2151 O O . GLN A 1 277 ? 15.039 -15.367 -20 1 92.12 277 GLN A O 1
ATOM 2156 N N . PHE A 1 278 ? 16.172 -17.234 -19.656 1 93.56 278 PHE A N 1
ATOM 2157 C CA . PHE A 1 278 ? 14.992 -18.078 -19.812 1 93.56 278 PHE A CA 1
ATOM 2158 C C . PHE A 1 278 ? 13.961 -17.781 -18.719 1 93.56 278 PHE A C 1
ATOM 2160 O O . PHE A 1 278 ? 12.773 -17.641 -19.016 1 93.56 278 PHE A O 1
ATOM 2167 N N . ALA A 1 279 ? 14.422 -17.719 -17.5 1 93.25 279 ALA A N 1
ATOM 2168 C CA . ALA A 1 279 ? 13.523 -17.484 -16.375 1 93.25 279 ALA A CA 1
ATOM 2169 C C . ALA A 1 279 ? 12.805 -16.156 -16.516 1 93.25 279 ALA A C 1
ATOM 2171 O O . ALA A 1 279 ? 11.602 -16.062 -16.266 1 93.25 279 ALA A O 1
ATOM 2172 N N . ALA A 1 280 ? 13.539 -15.188 -16.922 1 93.19 280 ALA A N 1
ATOM 2173 C CA . ALA A 1 280 ? 12.953 -13.867 -17.141 1 93.19 280 ALA A CA 1
ATOM 2174 C C . ALA A 1 280 ? 11.906 -13.898 -18.25 1 93.19 280 ALA A C 1
ATOM 2176 O O . ALA A 1 280 ? 10.844 -13.289 -18.125 1 93.19 280 ALA A O 1
ATOM 2177 N N . ALA A 1 281 ? 12.203 -14.539 -19.297 1 95.19 281 ALA A N 1
ATOM 2178 C CA . ALA A 1 281 ? 11.289 -14.656 -20.438 1 95.19 281 ALA A CA 1
ATOM 2179 C C . ALA A 1 281 ? 10.016 -15.398 -20.031 1 95.19 281 ALA A C 1
ATOM 2181 O O . ALA A 1 281 ? 8.914 -15.039 -20.469 1 95.19 281 ALA A O 1
ATOM 2182 N N . ALA A 1 282 ? 10.195 -16.406 -19.266 1 95.94 282 ALA A N 1
ATOM 2183 C CA . ALA A 1 282 ? 9.055 -17.188 -18.797 1 95.94 282 ALA A CA 1
ATOM 2184 C C . ALA A 1 282 ? 8.086 -16.312 -18 1 95.94 282 ALA A C 1
ATOM 2186 O O . ALA A 1 282 ? 6.867 -16.391 -18.188 1 95.94 282 ALA A O 1
ATOM 2187 N N . VAL A 1 283 ? 8.625 -15.516 -17.156 1 95.56 283 VAL A N 1
ATOM 2188 C CA . VAL A 1 283 ? 7.797 -14.617 -16.359 1 95.56 283 VAL A CA 1
ATOM 2189 C C . VAL A 1 283 ? 7.094 -13.609 -17.266 1 95.56 283 VAL A C 1
ATOM 2191 O O . VAL A 1 283 ? 5.879 -13.422 -17.172 1 95.56 283 VAL A O 1
ATOM 2194 N N . PHE A 1 284 ? 7.809 -13.039 -18.156 1 95.12 284 PHE A N 1
ATOM 2195 C CA . PHE A 1 284 ? 7.316 -11.977 -19.016 1 95.12 284 PHE A CA 1
ATOM 2196 C C . PHE A 1 284 ? 6.191 -12.477 -19.922 1 95.12 284 PHE A C 1
ATOM 2198 O O . PHE A 1 284 ? 5.082 -11.945 -19.891 1 95.12 284 PHE A O 1
ATOM 2205 N N . TYR A 1 285 ? 6.449 -13.5 -20.625 1 96.5 285 TYR A N 1
ATOM 2206 C CA . TYR A 1 285 ? 5.492 -13.977 -21.609 1 96.5 285 TYR A CA 1
ATOM 2207 C C . TYR A 1 285 ? 4.312 -14.664 -20.938 1 96.5 285 TYR A C 1
ATOM 2209 O O . TYR A 1 285 ? 3.174 -14.562 -21.406 1 96.5 285 TYR A O 1
ATOM 2217 N N . SER A 1 286 ? 4.594 -15.375 -19.875 1 97.44 286 SER A N 1
ATOM 2218 C CA . SER A 1 286 ? 3.471 -16.016 -19.203 1 97.44 286 SER A CA 1
ATOM 2219 C C . SER A 1 286 ? 2.514 -14.984 -18.609 1 97.44 286 SER A C 1
ATOM 2221 O O . SER A 1 286 ? 1.301 -15.203 -18.578 1 97.44 286 SER A O 1
ATOM 2223 N N . THR A 1 287 ? 3.039 -13.906 -18.125 1 97 287 THR A N 1
ATOM 2224 C CA . THR A 1 287 ? 2.195 -12.852 -17.594 1 97 287 THR A CA 1
ATOM 2225 C C . THR A 1 287 ? 1.32 -12.242 -18.688 1 97 287 THR A C 1
ATOM 2227 O O . THR A 1 287 ? 0.111 -12.086 -18.5 1 97 287 THR A O 1
ATOM 2230 N N . LEU A 1 288 ? 1.852 -12 -19.812 1 96.38 288 LEU A N 1
ATOM 2231 C CA . LEU A 1 288 ? 1.105 -11.398 -20.922 1 96.38 288 LEU A CA 1
ATOM 2232 C C . LEU A 1 288 ? 0.049 -12.359 -21.453 1 96.38 288 LEU A C 1
ATOM 2234 O O . LEU A 1 288 ? -1.116 -11.992 -21.609 1 96.38 288 LEU A O 1
ATOM 2238 N N . ILE A 1 289 ? 0.422 -13.586 -21.625 1 97.5 289 ILE A N 1
ATOM 2239 C CA . ILE A 1 289 ? -0.453 -14.57 -22.25 1 97.5 289 ILE A CA 1
ATOM 2240 C C . ILE A 1 289 ? -1.521 -15.016 -21.25 1 97.5 289 ILE A C 1
ATOM 2242 O O . ILE A 1 289 ? -2.621 -15.406 -21.656 1 97.5 289 ILE A O 1
ATOM 2246 N N . SER A 1 290 ? -1.217 -14.867 -20 1 97.88 290 SER A N 1
ATOM 2247 C CA . SER A 1 290 ? -2.139 -15.297 -18.953 1 97.88 290 SER A CA 1
ATOM 2248 C C . SER A 1 290 ? -3.445 -14.508 -19.016 1 97.88 290 SER A C 1
ATOM 2250 O O . SER A 1 290 ? -4.48 -14.977 -18.531 1 97.88 290 SER A O 1
ATOM 2252 N N . SER A 1 291 ? -3.443 -13.281 -19.531 1 97.25 291 SER A N 1
ATOM 2253 C CA . SER A 1 291 ? -4.676 -12.508 -19.656 1 97.25 291 SER A CA 1
ATOM 2254 C C . SER A 1 291 ? -5.766 -13.312 -20.359 1 97.25 291 SER A C 1
ATOM 2256 O O . SER A 1 291 ? -6.91 -13.344 -19.922 1 97.25 291 SER A O 1
ATOM 2258 N N . VAL A 1 292 ? -5.379 -14.078 -21.344 1 97.56 292 VAL A N 1
ATOM 2259 C CA . VAL A 1 292 ? -6.328 -14.859 -22.125 1 97.56 292 VAL A CA 1
ATOM 2260 C C . VAL A 1 292 ? -6.547 -16.219 -21.469 1 97.56 292 VAL A C 1
ATOM 2262 O O . VAL A 1 292 ? -7.684 -16.672 -21.297 1 97.56 292 VAL A O 1
ATOM 2265 N N . THR A 1 293 ? -5.477 -16.844 -21.047 1 98.19 293 THR A N 1
ATOM 2266 C CA . THR A 1 293 ? -5.582 -18.219 -20.547 1 98.19 293 THR A CA 1
ATOM 2267 C C . THR A 1 293 ? -6.285 -18.25 -19.188 1 98.19 293 THR A C 1
ATOM 2269 O O . THR A 1 293 ? -7.105 -19.141 -18.938 1 98.19 293 THR A O 1
ATOM 2272 N N . VAL A 1 294 ? -5.973 -17.312 -18.344 1 98.38 294 VAL A N 1
ATOM 2273 C CA . VAL A 1 294 ? -6.625 -17.266 -17.031 1 98.38 294 VAL A CA 1
ATOM 2274 C C . VAL A 1 294 ? -8.109 -16.984 -17.203 1 98.38 294 VAL A C 1
ATOM 2276 O O . VAL A 1 294 ? -8.953 -17.547 -16.516 1 98.38 294 VAL A O 1
ATOM 2279 N N . SER A 1 295 ? -8.445 -16.078 -18.172 1 97.88 295 SER A N 1
ATOM 2280 C CA . SER A 1 295 ? -9.844 -15.812 -18.469 1 97.88 295 SER A CA 1
ATOM 2281 C C . SER A 1 295 ? -10.562 -17.078 -18.906 1 97.88 295 SER A C 1
ATOM 2283 O O . SER A 1 295 ? -11.711 -17.312 -18.516 1 97.88 295 SER A O 1
ATOM 2285 N N . GLY A 1 296 ? -9.891 -17.828 -19.719 1 97.44 296 GLY A N 1
ATOM 2286 C CA . GLY A 1 296 ? -10.453 -19.094 -20.156 1 97.44 296 GLY A CA 1
ATOM 2287 C C . GLY A 1 296 ? -10.68 -20.078 -19.031 1 97.44 296 GLY A C 1
ATOM 2288 O O . GLY A 1 296 ? -11.703 -20.75 -18.984 1 97.44 296 GLY A O 1
ATOM 2289 N N . VAL A 1 297 ? -9.742 -20.172 -18.094 1 97.94 297 VAL A N 1
ATOM 2290 C CA . VAL A 1 297 ? -9.852 -21.094 -16.969 1 97.94 297 VAL A CA 1
ATOM 2291 C C . VAL A 1 297 ? -11 -20.656 -16.062 1 97.94 297 VAL A C 1
ATOM 2293 O O . VAL A 1 297 ? -11.773 -21.5 -15.578 1 97.94 297 VAL A O 1
ATOM 2296 N N . ILE A 1 298 ? -11.078 -19.328 -15.805 1 97.38 298 ILE A N 1
ATOM 2297 C CA . ILE A 1 298 ? -12.164 -18.812 -14.984 1 97.38 298 ILE A CA 1
ATOM 2298 C C . ILE A 1 298 ? -13.508 -19.141 -15.633 1 97.38 298 ILE A C 1
ATOM 2300 O O . ILE A 1 298 ? -14.438 -19.578 -14.953 1 97.38 298 ILE A O 1
ATOM 2304 N N . TYR A 1 299 ? -13.578 -18.969 -16.953 1 96.12 299 TYR A N 1
ATOM 2305 C CA . TYR A 1 299 ? -14.797 -19.266 -17.703 1 96.12 299 TYR A CA 1
ATOM 2306 C C . TYR A 1 299 ? -15.156 -20.734 -17.594 1 96.12 299 TYR A C 1
ATOM 2308 O O . TYR A 1 299 ? -16.297 -21.078 -17.281 1 96.12 299 TYR A O 1
ATOM 2316 N N . ALA A 1 300 ? -14.203 -21.594 -17.734 1 95.06 300 ALA A N 1
ATOM 2317 C CA . ALA A 1 300 ? -14.43 -23.047 -17.688 1 95.06 300 ALA A CA 1
ATOM 2318 C C . ALA A 1 300 ? -14.82 -23.484 -16.281 1 95.06 300 ALA A C 1
ATOM 2320 O O . ALA A 1 300 ? -15.734 -24.297 -16.125 1 95.06 300 ALA A O 1
ATOM 2321 N N . ALA A 1 301 ? -14.125 -22.984 -15.281 1 93.75 301 ALA A N 1
ATOM 2322 C CA . ALA A 1 301 ? -14.383 -23.375 -13.898 1 93.75 301 ALA A CA 1
ATOM 2323 C C . ALA A 1 301 ? -15.781 -22.938 -13.469 1 93.75 301 ALA A C 1
ATOM 2325 O O . ALA A 1 301 ? -16.453 -23.656 -12.695 1 93.75 301 ALA A O 1
ATOM 2326 N N . SER A 1 302 ? -16.219 -21.781 -13.93 1 87.94 302 SER A N 1
ATOM 2327 C CA . SER A 1 302 ? -17.531 -21.25 -13.555 1 87.94 302 SER A CA 1
ATOM 2328 C C . SER A 1 302 ? -18.656 -22.047 -14.219 1 87.94 302 SER A C 1
ATOM 2330 O O . SER A 1 302 ? -19.75 -22.156 -13.68 1 87.94 302 SER A O 1
ATOM 2332 N N . HIS A 1 303 ? -18.391 -22.656 -15.312 1 84.62 303 HIS A N 1
ATOM 2333 C CA . HIS A 1 303 ? -19.438 -23.344 -16.062 1 84.62 303 HIS A CA 1
ATOM 2334 C C . HIS A 1 303 ? -19.422 -24.844 -15.766 1 84.62 303 HIS A C 1
ATOM 2336 O O . HIS A 1 303 ? -20.484 -25.484 -15.766 1 84.62 303 HIS A O 1
ATOM 2342 N N . TRP A 1 304 ? -18.266 -25.344 -15.477 1 77.94 304 TRP A N 1
ATOM 2343 C CA . TRP A 1 304 ? -18.188 -26.812 -15.422 1 77.94 304 TRP A CA 1
ATOM 2344 C C . TRP A 1 304 ? -18.203 -27.297 -13.977 1 77.94 304 TRP A C 1
ATOM 2346 O O . TRP A 1 304 ? -18.484 -28.469 -13.719 1 77.94 304 TRP A O 1
ATOM 2356 N N . MET A 1 305 ? -17.875 -26.516 -13.094 1 75.94 305 MET A N 1
ATOM 2357 C CA . MET A 1 305 ? -17.734 -27 -11.727 1 75.94 305 MET A CA 1
ATOM 2358 C C . MET A 1 305 ? -18.906 -26.547 -10.859 1 75.94 305 MET A C 1
ATOM 2360 O O . MET A 1 305 ? -18.812 -26.562 -9.625 1 75.94 305 MET A O 1
ATOM 2364 N N . ASN A 1 306 ? -20 -26.125 -11.5 1 66.25 306 ASN A N 1
ATOM 2365 C CA . ASN A 1 306 ? -21.203 -25.828 -10.711 1 66.25 306 ASN A CA 1
ATOM 2366 C C . ASN A 1 306 ? -21.797 -27.109 -10.133 1 66.25 306 ASN A C 1
ATOM 2368 O O . ASN A 1 306 ? -21.734 -28.172 -10.758 1 66.25 306 ASN A O 1
ATOM 2372 N N . MET B 1 1 ? -10.914 11.688 25.203 1 86.44 1 MET B N 1
ATOM 2373 C CA . MET B 1 1 ? -9.547 11.82 24.719 1 86.44 1 MET B CA 1
ATOM 2374 C C . MET B 1 1 ? -8.867 10.461 24.625 1 86.44 1 MET B C 1
ATOM 2376 O O . MET B 1 1 ? -8.242 10.148 23.609 1 86.44 1 MET B O 1
ATOM 2380 N N . PHE B 1 2 ? -9.07 9.594 25.578 1 90.5 2 PHE B N 1
ATOM 2381 C CA . PHE B 1 2 ? -8.438 8.289 25.547 1 90.5 2 PHE B CA 1
ATOM 2382 C C . PHE B 1 2 ? -8.984 7.449 24.391 1 90.5 2 PHE B C 1
ATOM 2384 O O . PHE B 1 2 ? -8.234 6.715 23.75 1 90.5 2 PHE B O 1
ATOM 2391 N N . ASP B 1 3 ? -10.242 7.566 24.188 1 94.06 3 ASP B N 1
ATOM 2392 C CA . ASP B 1 3 ? -10.867 6.836 23.078 1 94.06 3 ASP B CA 1
ATOM 2393 C C . ASP B 1 3 ? -10.289 7.27 21.734 1 94.06 3 ASP B C 1
ATOM 2395 O O . ASP B 1 3 ? -10.078 6.441 20.844 1 94.06 3 ASP B O 1
ATOM 2399 N N . ILE B 1 4 ? -10.062 8.555 21.656 1 95.94 4 ILE B N 1
ATOM 2400 C CA . ILE B 1 4 ? -9.492 9.086 20.422 1 95.94 4 ILE B CA 1
ATOM 2401 C C . ILE B 1 4 ? -8.062 8.578 20.25 1 95.94 4 ILE B C 1
ATOM 2403 O O . ILE B 1 4 ? -7.688 8.125 19.172 1 95.94 4 ILE B O 1
ATOM 2407 N N . LEU B 1 5 ? -7.32 8.594 21.328 1 96.81 5 LEU B N 1
ATOM 2408 C CA . LEU B 1 5 ? -5.949 8.102 21.297 1 96.81 5 LEU B CA 1
ATOM 2409 C C . LEU B 1 5 ? -5.91 6.629 20.891 1 96.81 5 LEU B C 1
ATOM 2411 O O . LEU B 1 5 ? -5.074 6.223 20.078 1 96.81 5 LEU B O 1
ATOM 2415 N N . TRP B 1 6 ? -6.84 5.855 21.344 1 97.06 6 TRP B N 1
ATOM 2416 C CA . TRP B 1 6 ? -6.848 4.406 21.156 1 97.06 6 TRP B CA 1
ATOM 2417 C C . TRP B 1 6 ? -7.418 4.035 19.797 1 97.06 6 TRP B C 1
ATOM 2419 O O . TRP B 1 6 ? -6.883 3.162 19.109 1 97.06 6 TRP B O 1
ATOM 2429 N N . LYS B 1 7 ? -8.445 4.727 19.391 1 97.06 7 LYS B N 1
ATOM 2430 C CA . LYS B 1 7 ? -9.188 4.305 18.203 1 97.06 7 LYS B CA 1
ATOM 2431 C C . LYS B 1 7 ? -8.688 5.023 16.953 1 97.06 7 LYS B C 1
ATOM 2433 O O . LYS B 1 7 ? -8.805 4.504 15.852 1 97.06 7 LYS B O 1
ATOM 2438 N N . VAL B 1 8 ? -8.117 6.184 17.156 1 97.62 8 VAL B N 1
ATOM 2439 C CA . VAL B 1 8 ? -7.758 6.996 16 1 97.62 8 VAL B CA 1
ATOM 2440 C C . VAL B 1 8 ? -6.242 7.047 15.852 1 97.62 8 VAL B C 1
ATOM 2442 O O . VAL B 1 8 ? -5.703 6.703 14.797 1 97.62 8 VAL B O 1
ATOM 2445 N N . ILE B 1 9 ? -5.547 7.324 16.906 1 98.44 9 ILE B N 1
ATOM 2446 C CA . ILE B 1 9 ? -4.125 7.637 16.828 1 98.44 9 ILE B CA 1
ATOM 2447 C C . ILE B 1 9 ? -3.311 6.344 16.906 1 98.44 9 ILE B C 1
ATOM 2449 O O . ILE B 1 9 ? -2.371 6.148 16.125 1 98.44 9 ILE B O 1
ATOM 2453 N N . ALA B 1 10 ? -3.65 5.438 17.75 1 98.38 10 ALA B N 1
ATOM 2454 C CA . ALA B 1 10 ? -2.865 4.234 18.016 1 98.38 10 ALA B CA 1
ATOM 2455 C C . ALA B 1 10 ? -2.691 3.4 16.75 1 98.38 10 ALA B C 1
ATOM 2457 O O . ALA B 1 10 ? -1.597 2.902 16.484 1 98.38 10 ALA B O 1
ATOM 2458 N N . PRO B 1 11 ? -3.729 3.199 15.93 1 98.44 11 PRO B N 1
ATOM 2459 C CA . PRO B 1 11 ? -3.525 2.439 14.695 1 98.44 11 PRO B CA 1
ATOM 2460 C C . PRO B 1 11 ? -2.459 3.057 13.789 1 98.44 11 PRO B C 1
ATOM 2462 O O . PRO B 1 11 ? -1.688 2.332 13.156 1 98.44 11 PRO B O 1
ATOM 2465 N N . ILE B 1 12 ? -2.432 4.348 13.727 1 98.5 12 ILE B N 1
ATOM 2466 C CA . ILE B 1 12 ? -1.466 5.07 12.906 1 98.5 12 ILE B CA 1
ATOM 2467 C C . ILE B 1 12 ? -0.056 4.836 13.445 1 98.5 12 ILE B C 1
ATOM 2469 O O . ILE B 1 12 ? 0.87 4.562 12.68 1 98.5 12 ILE B O 1
ATOM 2473 N N . PHE B 1 13 ? 0.081 4.836 14.734 1 98.5 13 PHE B N 1
ATOM 2474 C CA . PHE B 1 13 ? 1.39 4.656 15.352 1 98.5 13 PHE B CA 1
ATOM 2475 C C . PHE B 1 13 ? 1.834 3.203 15.273 1 98.5 13 PHE B C 1
ATOM 2477 O O . PHE B 1 13 ? 3.031 2.914 15.25 1 98.5 13 PHE B O 1
ATOM 2484 N N . VAL B 1 14 ? 0.869 2.26 15.242 1 98.38 14 VAL B N 1
ATOM 2485 C CA . VAL B 1 14 ? 1.213 0.865 14.984 1 98.38 14 VAL B CA 1
ATOM 2486 C C . VAL B 1 14 ? 1.859 0.744 13.602 1 98.38 14 VAL B C 1
ATOM 2488 O O . VAL B 1 14 ? 2.895 0.091 13.453 1 98.38 14 VAL B O 1
ATOM 2491 N N . LEU B 1 15 ? 1.295 1.408 12.617 1 98.56 15 LEU B N 1
ATOM 2492 C CA . LEU B 1 15 ? 1.833 1.362 11.266 1 98.56 15 LEU B CA 1
ATOM 2493 C C . LEU B 1 15 ? 3.193 2.049 11.195 1 98.56 15 LEU B C 1
ATOM 2495 O O . LEU B 1 15 ? 4.102 1.568 10.516 1 98.56 15 LEU B O 1
ATOM 2499 N N . ILE B 1 16 ? 3.301 3.205 11.875 1 98 16 ILE B N 1
ATOM 2500 C CA . ILE B 1 16 ? 4.59 3.885 11.945 1 98 16 ILE B CA 1
ATOM 2501 C C . ILE B 1 16 ? 5.633 2.945 12.547 1 98 16 ILE B C 1
ATOM 2503 O O . ILE B 1 16 ? 6.754 2.848 12.047 1 98 16 ILE B O 1
ATOM 2507 N N . GLY B 1 17 ? 5.262 2.252 13.602 1 98 17 GLY B N 1
ATOM 2508 C CA . GLY B 1 17 ? 6.148 1.289 14.227 1 98 17 GLY B CA 1
ATOM 2509 C C . GLY B 1 17 ? 6.582 0.175 13.297 1 98 17 GLY B C 1
ATOM 2510 O O . GLY B 1 17 ? 7.762 -0.177 13.242 1 98 17 GLY B O 1
ATOM 2511 N N . ILE B 1 18 ? 5.672 -0.347 12.555 1 97.69 18 ILE B N 1
ATOM 2512 C CA . ILE B 1 18 ? 5.969 -1.407 11.594 1 97.69 18 ILE B CA 1
ATOM 2513 C C . ILE B 1 18 ? 6.957 -0.895 10.547 1 97.69 18 ILE B C 1
ATOM 2515 O O . ILE B 1 18 ? 7.953 -1.557 10.25 1 97.69 18 ILE B O 1
ATOM 2519 N N . GLY B 1 19 ? 6.656 0.295 10 1 97.81 19 GLY B N 1
ATOM 2520 C CA . GLY B 1 19 ? 7.582 0.888 9.047 1 97.81 19 GLY B CA 1
ATOM 2521 C C . GLY B 1 19 ? 8.977 1.094 9.625 1 97.81 19 GLY B C 1
ATOM 2522 O O . GLY B 1 19 ? 9.977 0.835 8.953 1 97.81 19 GLY B O 1
ATOM 2523 N N . THR B 1 20 ? 9.016 1.488 10.906 1 97.19 20 THR B N 1
ATOM 2524 C CA . THR B 1 20 ? 10.281 1.74 11.586 1 97.19 20 THR B CA 1
ATOM 2525 C C . THR B 1 20 ? 11.062 0.445 11.773 1 97.19 20 THR B C 1
ATOM 2527 O O . THR B 1 20 ? 12.266 0.39 11.477 1 97.19 20 THR B O 1
ATOM 2530 N N . ILE B 1 21 ? 10.406 -0.565 12.188 1 96.81 21 ILE B N 1
ATOM 2531 C CA . ILE B 1 21 ? 11.031 -1.851 12.461 1 96.81 21 ILE B CA 1
ATOM 2532 C C . ILE B 1 21 ? 11.562 -2.459 11.164 1 96.81 21 ILE B C 1
ATOM 2534 O O . ILE B 1 21 ? 12.695 -2.928 11.102 1 96.81 21 ILE B O 1
ATOM 2538 N N . VAL B 1 22 ? 10.82 -2.395 10.156 1 96.75 22 VAL B N 1
ATOM 2539 C CA . VAL B 1 22 ? 11.219 -3 8.883 1 96.75 22 VAL B CA 1
ATOM 2540 C C . VAL B 1 22 ? 12.375 -2.213 8.281 1 96.75 22 VAL B C 1
ATOM 2542 O O . VAL B 1 22 ? 13.312 -2.799 7.734 1 96.75 22 VAL B O 1
ATOM 2545 N N . GLN B 1 23 ? 12.289 -0.915 8.375 1 97.31 23 GLN B N 1
ATOM 2546 C CA . GLN B 1 23 ? 13.406 -0.096 7.906 1 97.31 23 GLN B CA 1
ATOM 2547 C C . GLN B 1 23 ? 14.703 -0.483 8.602 1 97.31 23 GLN B C 1
ATOM 2549 O O . GLN B 1 23 ? 15.75 -0.602 7.957 1 97.31 23 GLN B O 1
ATOM 2554 N N . LYS B 1 24 ? 14.68 -0.678 9.836 1 95.88 24 LYS B N 1
ATOM 2555 C CA . LYS B 1 24 ? 15.867 -0.998 10.617 1 95.88 24 LYS B CA 1
ATOM 2556 C C . LYS B 1 24 ? 16.344 -2.42 10.336 1 95.88 24 LYS B C 1
ATOM 2558 O O . LYS B 1 24 ? 17.547 -2.695 10.367 1 95.88 24 LYS B O 1
ATOM 2563 N N . ARG B 1 25 ? 15.453 -3.293 10 1 93.81 25 ARG B N 1
ATOM 2564 C CA . ARG B 1 25 ? 15.773 -4.707 9.852 1 93.81 25 ARG B CA 1
ATOM 2565 C C . ARG B 1 25 ? 16.312 -5.008 8.461 1 93.81 25 ARG B C 1
ATOM 2567 O O . ARG B 1 25 ? 17.266 -5.773 8.312 1 93.81 25 ARG B O 1
ATOM 2574 N N . VAL B 1 26 ? 15.695 -4.402 7.43 1 94 26 VAL B N 1
ATOM 2575 C CA . VAL B 1 26 ? 16.062 -4.863 6.094 1 94 26 VAL B CA 1
ATOM 2576 C C . VAL B 1 26 ? 16.469 -3.674 5.23 1 94 26 VAL B C 1
ATOM 2578 O O . VAL B 1 26 ? 17 -3.852 4.125 1 94 26 VAL B O 1
ATOM 2581 N N . GLY B 1 27 ? 16.297 -2.49 5.676 1 95.5 27 GLY B N 1
ATOM 2582 C CA . GLY B 1 27 ? 16.703 -1.321 4.918 1 95.5 27 GLY B CA 1
ATOM 2583 C C . GLY B 1 27 ? 15.906 -1.116 3.646 1 95.5 27 GLY B C 1
ATOM 2584 O O . GLY B 1 27 ? 16.109 -1.828 2.66 1 95.5 27 GLY B O 1
ATOM 2585 N N . LEU B 1 28 ? 15.039 -0.155 3.59 1 96.81 28 LEU B N 1
ATOM 2586 C CA . LEU B 1 28 ? 14.242 0.22 2.426 1 96.81 28 LEU B CA 1
ATOM 2587 C C . LEU B 1 28 ? 14.805 1.469 1.758 1 96.81 28 LEU B C 1
ATOM 2589 O O . LEU B 1 28 ? 15.398 2.318 2.424 1 96.81 28 LEU B O 1
ATOM 2593 N N . ASP B 1 29 ? 14.656 1.512 0.475 1 97.38 29 ASP B N 1
ATOM 2594 C CA . ASP B 1 29 ? 15 2.73 -0.246 1 97.38 29 ASP B CA 1
ATOM 2595 C C . ASP B 1 29 ? 13.914 3.793 -0.089 1 97.38 29 ASP B C 1
ATOM 2597 O O . ASP B 1 29 ? 12.859 3.707 -0.721 1 97.38 29 ASP B O 1
ATOM 2601 N N . LEU B 1 30 ? 14.242 4.781 0.66 1 95.25 30 LEU B N 1
ATOM 2602 C CA . LEU B 1 30 ? 13.258 5.797 1.018 1 95.25 30 LEU B CA 1
ATOM 2603 C C . LEU B 1 30 ? 12.812 6.574 -0.213 1 95.25 30 LEU B C 1
ATOM 2605 O O . LEU B 1 30 ? 11.656 7.008 -0.294 1 95.25 30 LEU B O 1
ATOM 2609 N N . LYS B 1 31 ? 13.664 6.789 -1.141 1 94.19 31 LYS B N 1
ATOM 2610 C CA . LYS B 1 31 ? 13.305 7.473 -2.381 1 94.19 31 LYS B CA 1
ATOM 2611 C C . LYS B 1 31 ? 12.211 6.715 -3.127 1 94.19 31 LYS B C 1
ATOM 2613 O O . LYS B 1 31 ? 11.281 7.324 -3.654 1 94.19 31 LYS B O 1
ATOM 2618 N N . THR B 1 32 ? 12.336 5.426 -3.131 1 97.19 32 THR B N 1
ATOM 2619 C CA . THR B 1 32 ? 11.344 4.578 -3.773 1 97.19 32 THR B CA 1
ATOM 2620 C C . THR B 1 32 ? 9.992 4.707 -3.078 1 97.19 32 THR B C 1
ATOM 2622 O O . THR B 1 32 ? 8.953 4.797 -3.738 1 97.19 32 THR B O 1
ATOM 2625 N N . LEU B 1 33 ? 10 4.707 -1.785 1 96.44 33 LEU B N 1
ATOM 2626 C CA . LEU B 1 33 ? 8.758 4.848 -1.034 1 96.44 33 LEU B CA 1
ATOM 2627 C C . LEU B 1 33 ? 8.086 6.18 -1.339 1 96.44 33 LEU B C 1
ATOM 2629 O O . LEU B 1 33 ? 6.867 6.238 -1.535 1 96.44 33 LEU B O 1
ATOM 2633 N N . THR B 1 34 ? 8.844 7.211 -1.402 1 91.62 34 THR B N 1
ATOM 2634 C CA . THR B 1 34 ? 8.336 8.547 -1.699 1 91.62 34 THR B CA 1
ATOM 2635 C C . THR B 1 34 ? 7.789 8.609 -3.123 1 91.62 34 THR B C 1
ATOM 2637 O O . THR B 1 34 ? 6.727 9.188 -3.361 1 91.62 34 THR B O 1
ATOM 2640 N N . ARG B 1 35 ? 8.508 8.016 -4.012 1 93.56 35 ARG B N 1
ATOM 2641 C CA . ARG B 1 35 ? 8.094 8.008 -5.414 1 93.56 35 ARG B CA 1
ATOM 2642 C C . ARG B 1 35 ? 6.789 7.242 -5.594 1 93.56 35 ARG B C 1
ATOM 2644 O O . ARG B 1 35 ? 5.922 7.656 -6.367 1 93.56 35 ARG B O 1
ATOM 2651 N N . LEU B 1 36 ? 6.625 6.148 -4.918 1 96.31 36 LEU B N 1
ATOM 2652 C CA . LEU B 1 36 ? 5.379 5.391 -4.973 1 96.31 36 LEU B CA 1
ATOM 2653 C C . LEU B 1 36 ? 4.191 6.266 -4.582 1 96.31 36 LEU B C 1
ATOM 2655 O O . LEU B 1 36 ? 3.176 6.285 -5.277 1 96.31 36 LEU B O 1
ATOM 2659 N N . ASN B 1 37 ? 4.352 6.961 -3.508 1 93.69 37 ASN B N 1
ATOM 2660 C CA . ASN B 1 37 ? 3.277 7.809 -3 1 93.69 37 ASN B CA 1
ATOM 2661 C C . ASN B 1 37 ? 2.957 8.945 -3.965 1 93.69 37 ASN B C 1
ATOM 2663 O O . ASN B 1 37 ? 1.795 9.164 -4.312 1 93.69 37 ASN B O 1
ATOM 2667 N N . PHE B 1 38 ? 3.988 9.562 -4.488 1 90.19 38 PHE B N 1
ATOM 2668 C CA . PHE B 1 38 ? 3.814 10.789 -5.254 1 90.19 38 PHE B CA 1
ATOM 2669 C C . PHE B 1 38 ? 3.373 10.484 -6.68 1 90.19 38 PHE B C 1
ATOM 2671 O O . PHE B 1 38 ? 2.646 11.266 -7.293 1 90.19 38 PHE B O 1
ATOM 2678 N N . TRP B 1 39 ? 3.766 9.328 -7.172 1 93.81 39 TRP B N 1
ATOM 2679 C CA . TRP B 1 39 ? 3.514 9.055 -8.586 1 93.81 39 TRP B CA 1
ATOM 2680 C C . TRP B 1 39 ? 2.297 8.148 -8.758 1 93.81 39 TRP B C 1
ATOM 2682 O O . TRP B 1 39 ? 1.706 8.094 -9.836 1 93.81 39 TRP B O 1
ATOM 2692 N N . ILE B 1 40 ? 1.952 7.488 -7.684 1 96.81 40 ILE B N 1
ATOM 2693 C CA . ILE B 1 40 ? 0.928 6.473 -7.902 1 96.81 40 ILE B CA 1
ATOM 2694 C C . ILE B 1 40 ? -0.222 6.68 -6.922 1 96.81 40 ILE B C 1
ATOM 2696 O O . ILE B 1 40 ? -1.326 7.062 -7.316 1 96.81 40 ILE B O 1
ATOM 2700 N N . PHE B 1 41 ? 0.032 6.609 -5.641 1 97.12 41 PHE B N 1
ATOM 2701 C CA . PHE B 1 41 ? -1.033 6.441 -4.66 1 97.12 41 PHE B CA 1
ATOM 2702 C C . PHE B 1 41 ? -1.73 7.77 -4.387 1 97.12 41 PHE B C 1
ATOM 2704 O O . PHE B 1 41 ? -2.961 7.828 -4.324 1 97.12 41 PHE B O 1
ATOM 2711 N N . VAL B 1 42 ? -0.955 8.867 -4.266 1 94.38 42 VAL B N 1
ATOM 2712 C CA . VAL B 1 42 ? -1.553 10.172 -4 1 94.38 42 VAL B CA 1
ATOM 2713 C C . VAL B 1 42 ? -2.385 10.617 -5.199 1 94.38 42 VAL B C 1
ATOM 2715 O O . VAL B 1 42 ? -3.545 11.008 -5.047 1 94.38 42 VAL B O 1
ATOM 2718 N N . PRO B 1 43 ? -1.834 10.492 -6.418 1 94.38 43 PRO B N 1
ATOM 2719 C CA . PRO B 1 43 ? -2.654 10.859 -7.574 1 94.38 43 PRO B CA 1
ATOM 2720 C C . PRO B 1 43 ? -3.947 10.055 -7.66 1 94.38 43 PRO B C 1
ATOM 2722 O O . PRO B 1 43 ? -5 10.602 -7.988 1 94.38 43 PRO B O 1
ATOM 2725 N N . ALA B 1 44 ? -3.896 8.781 -7.398 1 96.81 44 ALA B N 1
ATOM 2726 C CA . ALA B 1 44 ? -5.094 7.941 -7.445 1 96.81 44 ALA B CA 1
ATOM 2727 C C . ALA B 1 44 ? -6.098 8.367 -6.375 1 96.81 44 ALA B C 1
ATOM 2729 O O . ALA B 1 44 ? -7.301 8.445 -6.641 1 96.81 44 ALA B O 1
ATOM 2730 N N . PHE B 1 45 ? -5.621 8.625 -5.219 1 96 45 PHE B N 1
ATOM 2731 C CA . PHE B 1 45 ? -6.453 9.086 -4.117 1 96 45 PHE B CA 1
ATOM 2732 C C . PHE B 1 45 ? -7.168 10.383 -4.484 1 96 45 PHE B C 1
ATOM 2734 O O . PHE B 1 45 ? -8.383 10.508 -4.297 1 96 45 PHE B O 1
ATOM 2741 N N . LEU B 1 46 ? -6.395 11.312 -4.969 1 94.19 46 LEU B N 1
ATOM 2742 C CA . LEU B 1 46 ? -6.961 12.609 -5.336 1 94.19 46 LEU B CA 1
ATOM 2743 C C . LEU B 1 46 ? -7.973 12.461 -6.469 1 94.19 46 LEU B C 1
ATOM 2745 O O . LEU B 1 46 ? -9.016 13.117 -6.461 1 94.19 46 LEU B O 1
ATOM 2749 N N . PHE B 1 47 ? -7.664 11.594 -7.445 1 95.62 47 PHE B N 1
ATOM 2750 C CA . PHE B 1 47 ? -8.617 11.344 -8.523 1 95.62 47 PHE B CA 1
ATOM 2751 C C . PHE B 1 47 ? -9.945 10.852 -7.965 1 95.62 47 PHE B C 1
ATOM 2753 O O . PHE B 1 47 ? -11.008 11.391 -8.305 1 95.62 47 PHE B O 1
ATOM 2760 N N . VAL B 1 48 ? -9.898 9.875 -7.125 1 96.06 48 VAL B N 1
ATOM 2761 C CA . VAL B 1 48 ? -11.109 9.25 -6.59 1 96.06 48 VAL B CA 1
ATOM 2762 C C . VAL B 1 48 ? -11.891 10.273 -5.766 1 96.06 48 VAL B C 1
ATOM 2764 O O . VAL B 1 48 ? -13.109 10.383 -5.902 1 96.06 48 VAL B O 1
ATOM 2767 N N . ARG B 1 49 ? -11.195 11.07 -4.941 1 93.12 49 ARG B N 1
ATOM 2768 C CA . ARG B 1 49 ? -11.859 12.016 -4.051 1 93.12 49 ARG B CA 1
ATOM 2769 C C . ARG B 1 49 ? -12.484 13.164 -4.84 1 93.12 49 ARG B C 1
ATOM 2771 O O . ARG B 1 49 ? -13.531 13.688 -4.465 1 93.12 49 ARG B O 1
ATOM 2778 N N . ILE B 1 50 ? -11.844 13.531 -5.895 1 91.62 50 ILE B N 1
ATOM 2779 C CA . ILE B 1 50 ? -12.375 14.609 -6.711 1 91.62 50 ILE B CA 1
ATOM 2780 C C . ILE B 1 50 ? -13.539 14.094 -7.555 1 91.62 50 ILE B C 1
ATOM 2782 O O . ILE B 1 50 ? -14.617 14.688 -7.57 1 91.62 50 ILE B O 1
ATOM 2786 N N . TYR B 1 51 ? -13.289 13 -8.219 1 94 51 TYR B N 1
ATOM 2787 C CA . TYR B 1 51 ? -14.297 12.461 -9.117 1 94 51 TYR B CA 1
ATOM 2788 C C . TYR B 1 51 ? -15.578 12.102 -8.367 1 94 51 TYR B C 1
ATOM 2790 O O . TYR B 1 51 ? -16.688 12.336 -8.859 1 94 51 TYR B O 1
ATOM 2798 N N . GLU B 1 52 ? -15.391 11.633 -7.199 1 93.12 52 GLU B N 1
ATOM 2799 C CA . GLU B 1 52 ? -16.547 11.164 -6.453 1 93.12 52 GLU B CA 1
ATOM 2800 C C . GLU B 1 52 ? -17 12.203 -5.43 1 93.12 52 GLU B C 1
ATOM 2802 O O . GLU B 1 52 ? -17.844 11.914 -4.578 1 93.12 52 GLU B O 1
ATOM 2807 N N . SER B 1 53 ? -16.422 13.359 -5.484 1 91.06 53 SER B N 1
ATOM 2808 C CA . SER B 1 53 ? -16.719 14.398 -4.5 1 91.06 53 SER B CA 1
ATOM 2809 C C . SER B 1 53 ? -18.188 14.805 -4.535 1 91.06 53 SER B C 1
ATOM 2811 O O . SER B 1 53 ? -18.781 14.906 -5.613 1 91.06 53 SER B O 1
ATOM 2813 N N . GLN B 1 54 ? -18.688 14.961 -3.357 1 87.5 54 GLN B N 1
ATOM 2814 C CA . GLN B 1 54 ? -20.047 15.477 -3.24 1 87.5 54 GLN B CA 1
ATOM 2815 C C . GLN B 1 54 ? -20.062 16.875 -2.65 1 87.5 54 GLN B C 1
ATOM 2817 O O . GLN B 1 54 ? -21.109 17.375 -2.223 1 87.5 54 GLN B O 1
ATOM 2822 N N . LEU B 1 55 ? -18.875 17.516 -2.619 1 90.88 55 LEU B N 1
ATOM 2823 C CA . LEU B 1 55 ? -18.75 18.875 -2.09 1 90.88 55 LEU B CA 1
ATOM 2824 C C . LEU B 1 55 ? -19.469 19.875 -2.988 1 90.88 55 LEU B C 1
ATOM 2826 O O . LEU B 1 55 ? -19.328 19.828 -4.211 1 90.88 55 LEU B O 1
ATOM 2830 N N . SER B 1 56 ? -20.297 20.734 -2.344 1 91.62 56 SER B N 1
ATOM 2831 C CA . SER B 1 56 ? -20.906 21.828 -3.076 1 91.62 56 SER B CA 1
ATOM 2832 C C . SER B 1 56 ? -19.875 22.906 -3.404 1 91.62 56 SER B C 1
ATOM 2834 O O . SER B 1 56 ? -18.797 22.953 -2.818 1 91.62 56 SER B O 1
ATOM 2836 N N . GLY B 1 57 ? -20.219 23.734 -4.344 1 91.31 57 GLY B N 1
ATOM 2837 C CA . GLY B 1 57 ? -19.391 24.891 -4.637 1 91.31 57 GLY B CA 1
ATOM 2838 C C . GLY B 1 57 ? -19.125 25.766 -3.424 1 91.31 57 GLY B C 1
ATOM 2839 O O . GLY B 1 57 ? -18.016 26.266 -3.24 1 91.31 57 GLY B O 1
ATOM 2840 N N . ALA B 1 58 ? -20.109 25.875 -2.633 1 94.06 58 ALA B N 1
ATOM 2841 C CA . ALA B 1 58 ? -20 26.672 -1.419 1 94.06 58 ALA B CA 1
ATOM 2842 C C . ALA B 1 58 ? -19.016 26.047 -0.435 1 94.06 58 ALA B C 1
ATOM 2844 O O . ALA B 1 58 ? -18.219 26.75 0.188 1 94.06 58 ALA B O 1
ATOM 2845 N N . GLN B 1 59 ? -19.125 24.75 -0.296 1 94.06 59 GLN B N 1
ATOM 2846 C CA . GLN B 1 59 ? -18.203 24.062 0.603 1 94.06 59 GLN B CA 1
ATOM 2847 C C . GLN B 1 59 ? -16.766 24.141 0.106 1 94.06 59 GLN B C 1
ATOM 2849 O O . GLN B 1 59 ? -15.852 24.391 0.89 1 94.06 59 GLN B O 1
ATOM 2854 N N . LEU B 1 60 ? -16.656 23.953 -1.148 1 93.81 60 LEU B N 1
ATOM 2855 C CA . LEU B 1 60 ? -15.328 24.062 -1.742 1 93.81 60 LEU B CA 1
ATOM 2856 C C . LEU B 1 60 ? -14.773 25.484 -1.567 1 93.81 60 LEU B C 1
ATOM 2858 O O . LEU B 1 60 ? -13.578 25.656 -1.297 1 93.81 60 LEU B O 1
ATOM 2862 N N . GLY B 1 61 ? -15.594 26.406 -1.786 1 95.38 61 GLY B N 1
ATOM 2863 C CA . GLY B 1 61 ? -15.195 27.781 -1.581 1 95.38 61 GLY B CA 1
ATOM 2864 C C . GLY B 1 61 ? -14.75 28.078 -0.159 1 95.38 61 GLY B C 1
ATOM 2865 O O . GLY B 1 61 ? -13.773 28.781 0.057 1 95.38 61 GLY B O 1
ATOM 2866 N N . LYS B 1 62 ? -15.438 27.562 0.774 1 96.69 62 LYS B N 1
ATOM 2867 C CA . LYS B 1 62 ? -15.094 27.75 2.182 1 96.69 62 LYS B CA 1
ATOM 2868 C C . LYS B 1 62 ? -13.75 27.094 2.506 1 96.69 62 LYS B C 1
ATOM 2870 O O . LYS B 1 62 ? -12.945 27.656 3.25 1 96.69 62 LYS B O 1
ATOM 2875 N N . ILE B 1 63 ? -13.578 25.906 1.975 1 97.19 63 ILE B N 1
ATOM 2876 C CA . ILE B 1 63 ? -12.32 25.203 2.184 1 97.19 63 ILE B CA 1
ATOM 2877 C C . ILE B 1 63 ? -11.164 26.016 1.611 1 97.19 63 ILE B C 1
ATOM 2879 O O . ILE B 1 63 ? -10.148 26.219 2.277 1 97.19 63 ILE B O 1
ATOM 2883 N N . PHE B 1 64 ? -11.375 26.484 0.458 1 96.25 64 PHE B N 1
ATOM 2884 C CA . PHE B 1 64 ? -10.352 27.266 -0.224 1 96.25 64 PHE B CA 1
ATOM 2885 C C . PHE B 1 64 ? -10.078 28.562 0.527 1 96.25 64 PHE B C 1
ATOM 2887 O O . PHE B 1 64 ? -8.922 28.953 0.716 1 96.25 64 PHE B O 1
ATOM 2894 N N . LEU B 1 65 ? -11.086 29.188 0.903 1 96.88 65 LEU B N 1
ATOM 2895 C CA . LEU B 1 65 ? -10.953 30.438 1.629 1 96.88 65 LEU B CA 1
ATOM 2896 C C . LEU B 1 65 ? -10.219 30.234 2.949 1 96.88 65 LEU B C 1
ATOM 2898 O O . LEU B 1 65 ? -9.344 31.016 3.314 1 96.88 65 LEU B O 1
ATOM 2902 N N . HIS B 1 66 ? -10.617 29.234 3.623 1 97.81 66 HIS B N 1
ATOM 2903 C CA . HIS B 1 66 ? -9.922 28.906 4.863 1 97.81 66 HIS B CA 1
ATOM 2904 C C . HIS B 1 66 ? -8.43 28.703 4.625 1 97.81 66 HIS B C 1
ATOM 2906 O O . HIS B 1 66 ? -7.598 29.25 5.359 1 97.81 66 HIS B O 1
ATOM 2912 N N . PHE B 1 67 ? -8.125 27.938 3.645 1 97.38 67 PHE B N 1
ATOM 2913 C CA . PHE B 1 67 ? -6.723 27.656 3.35 1 97.38 67 PHE B CA 1
ATOM 2914 C C . PHE B 1 67 ? -5.98 28.953 3.008 1 97.38 67 PHE B C 1
ATOM 2916 O O . PHE B 1 67 ? -4.867 29.172 3.488 1 97.38 67 PHE B O 1
ATOM 2923 N N . CYS B 1 68 ? -6.566 29.859 2.211 1 95.81 68 CYS B N 1
ATOM 2924 C CA . CYS B 1 68 ? -5.941 31.062 1.711 1 95.81 68 CYS B CA 1
ATOM 2925 C C . CYS B 1 68 ? -5.754 32.094 2.832 1 95.81 68 CYS B C 1
ATOM 2927 O O . CYS B 1 68 ? -4.934 33 2.717 1 95.81 68 CYS B O 1
ATOM 2929 N N . VAL B 1 69 ? -6.457 31.938 3.852 1 97.12 69 VAL B N 1
ATOM 2930 C CA . VAL B 1 69 ? -6.316 32.844 4.992 1 97.12 69 VAL B CA 1
ATOM 2931 C C . VAL B 1 69 ? -5.371 32.219 6.023 1 97.12 69 VAL B C 1
ATOM 2933 O O . VAL B 1 69 ? -4.383 32.844 6.422 1 97.12 69 VAL B O 1
ATOM 2936 N N . PHE B 1 70 ? -5.633 30.984 6.395 1 97.94 70 PHE B N 1
ATOM 2937 C CA . PHE B 1 70 ? -4.91 30.281 7.453 1 97.94 70 PHE B CA 1
ATOM 2938 C C . PHE B 1 70 ? -3.438 30.125 7.09 1 97.94 70 PHE B C 1
ATOM 2940 O O . PHE B 1 70 ? -2.559 30.469 7.887 1 97.94 70 PHE B O 1
ATOM 2947 N N . PHE B 1 71 ? -3.174 29.656 5.898 1 96.88 71 PHE B N 1
ATOM 2948 C CA . PHE B 1 71 ? -1.833 29.219 5.52 1 96.88 71 PHE B CA 1
ATOM 2949 C C . PHE B 1 71 ? -0.878 30.406 5.469 1 96.88 71 PHE B C 1
ATOM 2951 O O . PHE B 1 71 ? 0.17 30.391 6.117 1 96.88 71 PHE B O 1
ATOM 2958 N N . PRO B 1 72 ? -1.181 31.547 4.734 1 94.75 72 PRO B N 1
ATOM 2959 C CA . PRO B 1 72 ? -0.288 32.719 4.762 1 94.75 72 PRO B CA 1
ATOM 2960 C C . PRO B 1 72 ? -0.187 33.344 6.145 1 94.75 72 PRO B C 1
ATOM 2962 O O . PRO B 1 72 ? 0.887 33.812 6.543 1 94.75 72 PRO B O 1
ATOM 2965 N N . LEU B 1 73 ? -1.275 33.375 6.863 1 97.19 73 LEU B N 1
ATOM 2966 C CA . LEU B 1 73 ? -1.26 33.969 8.203 1 97.19 73 LEU B CA 1
ATOM 2967 C C . LEU B 1 73 ? -0.345 33.156 9.133 1 97.19 73 LEU B C 1
ATOM 2969 O O . LEU B 1 73 ? 0.379 33.75 9.938 1 97.19 73 LEU B O 1
ATOM 2973 N N . LEU B 1 74 ? -0.444 31.859 9.055 1 98 74 LEU B N 1
ATOM 2974 C CA . LEU B 1 74 ? 0.437 31 9.844 1 98 74 LEU B CA 1
ATOM 2975 C C . LEU B 1 74 ? 1.9 31.281 9.531 1 98 74 LEU B C 1
ATOM 2977 O O . LEU B 1 74 ? 2.725 31.406 10.445 1 98 74 LEU B O 1
ATOM 2981 N N . GLY B 1 75 ? 2.223 31.406 8.258 1 96.62 75 GLY B N 1
ATOM 2982 C CA . GLY B 1 75 ? 3.582 31.703 7.844 1 96.62 75 GLY B CA 1
ATOM 2983 C C . GLY B 1 75 ? 4.074 33.062 8.344 1 96.62 75 GLY B C 1
ATOM 2984 O O . GLY B 1 75 ? 5.176 33.156 8.883 1 96.62 75 GLY B O 1
ATOM 2985 N N . ILE B 1 76 ? 3.271 34.062 8.188 1 96.94 76 ILE B N 1
ATOM 2986 C CA . ILE B 1 76 ? 3.631 35.406 8.578 1 96.94 76 ILE B CA 1
ATOM 2987 C C . ILE B 1 76 ? 3.824 35.5 10.086 1 96.94 76 ILE B C 1
ATOM 2989 O O . ILE B 1 76 ? 4.828 36.031 10.562 1 96.94 76 ILE B O 1
ATOM 2993 N N . LEU B 1 77 ? 2.898 34.938 10.828 1 98 77 LEU B N 1
ATOM 2994 C CA . LEU B 1 77 ? 2.98 35 12.289 1 98 77 LEU B CA 1
ATOM 2995 C C . LEU B 1 77 ? 4.164 34.188 12.797 1 98 77 LEU B C 1
ATOM 2997 O O . LEU B 1 77 ? 4.828 34.594 13.758 1 98 77 LEU B O 1
ATOM 3001 N N . THR B 1 78 ? 4.391 33.031 12.195 1 98.06 78 THR B N 1
ATOM 3002 C CA . THR B 1 78 ? 5.547 32.219 12.562 1 98.06 78 THR B CA 1
ATOM 3003 C C . THR B 1 78 ? 6.844 33 12.281 1 98.06 78 THR B C 1
ATOM 3005 O O . THR B 1 78 ? 7.758 33 13.109 1 98.06 78 THR B O 1
ATOM 3008 N N . TRP B 1 79 ? 6.938 33.625 11.156 1 96.25 79 TRP B N 1
ATOM 3009 C CA . TRP B 1 79 ? 8.109 34.406 10.766 1 96.25 79 TRP B CA 1
ATOM 3010 C C . TRP B 1 79 ? 8.383 35.531 11.766 1 96.25 79 TRP B C 1
ATOM 3012 O O . TRP B 1 79 ? 9.523 35.719 12.188 1 96.25 79 TRP B O 1
ATOM 3022 N N . ILE B 1 80 ? 7.375 36.25 12.094 1 97.44 80 ILE B N 1
ATOM 3023 C CA . ILE B 1 80 ? 7.484 37.375 13.031 1 97.44 80 ILE B CA 1
ATOM 3024 C C . ILE B 1 80 ? 7.918 36.844 14.398 1 97.44 80 ILE B C 1
ATOM 3026 O O . ILE B 1 80 ? 8.844 37.406 15.008 1 97.44 80 ILE B O 1
ATOM 3030 N N . PHE B 1 81 ? 7.262 35.781 14.844 1 97.56 81 PHE B N 1
ATOM 3031 C CA . PHE B 1 81 ? 7.574 35.25 16.156 1 97.56 81 PHE B CA 1
ATOM 3032 C C . PHE B 1 81 ? 9.008 34.719 16.203 1 97.56 81 PHE B C 1
ATOM 3034 O O . PHE B 1 81 ? 9.719 34.938 17.188 1 97.56 81 PHE B O 1
ATOM 3041 N N . ALA B 1 82 ? 9.438 34.062 15.188 1 96.62 82 ALA B N 1
ATOM 3042 C CA . ALA B 1 82 ? 10.812 33.562 15.109 1 96.62 82 ALA B CA 1
ATOM 3043 C C . ALA B 1 82 ? 11.805 34.719 15.148 1 96.62 82 ALA B C 1
ATOM 3045 O O . ALA B 1 82 ? 12.867 34.625 15.766 1 96.62 82 ALA B O 1
ATOM 3046 N N . GLY B 1 83 ? 11.477 35.781 14.445 1 95.62 83 GLY B N 1
ATOM 3047 C CA . GLY B 1 83 ? 12.305 37 14.492 1 95.62 83 GLY B CA 1
ATOM 3048 C C . GLY B 1 83 ? 12.391 37.594 15.883 1 95.62 83 GLY B C 1
ATOM 3049 O O . GLY B 1 83 ? 13.469 38.031 16.312 1 95.62 83 GLY B O 1
ATOM 3050 N N . LEU B 1 84 ? 11.297 37.656 16.516 1 97 84 LEU B N 1
ATOM 3051 C CA . LEU B 1 84 ? 11.258 38.188 17.859 1 97 84 LEU B CA 1
ATOM 3052 C C . LEU B 1 84 ? 12.094 37.344 18.812 1 97 84 LEU B C 1
ATOM 3054 O O . LEU B 1 84 ? 12.609 37.844 19.812 1 97 84 LEU B O 1
ATOM 3058 N N . CYS B 1 85 ? 12.203 36.031 18.484 1 96.81 85 CYS B N 1
ATOM 3059 C CA . CYS B 1 85 ? 13.016 35.156 19.297 1 96.81 85 CYS B CA 1
ATOM 3060 C C . CYS B 1 85 ? 14.492 35.312 18.984 1 96.81 85 CYS B C 1
ATOM 3062 O O . CYS B 1 85 ? 15.352 34.75 19.688 1 96.81 85 CYS B O 1
ATOM 3064 N N . GLY B 1 86 ? 14.852 35.969 17.938 1 96.31 86 GLY B N 1
ATOM 3065 C CA . GLY B 1 86 ? 16.234 36.281 17.609 1 96.31 86 GLY B CA 1
ATOM 3066 C C . GLY B 1 86 ? 16.906 35.25 16.734 1 96.31 86 GLY B C 1
ATOM 3067 O O . GLY B 1 86 ? 18.141 35.188 16.672 1 96.31 86 GLY B O 1
ATOM 3068 N N . PHE B 1 87 ? 16.172 34.438 16.156 1 96.12 87 PHE B N 1
ATOM 3069 C CA . PHE B 1 87 ? 16.781 33.406 15.32 1 96.12 87 PHE B CA 1
ATOM 3070 C C . PHE B 1 87 ? 17.328 34 14.031 1 96.12 87 PHE B C 1
ATOM 3072 O O . PHE B 1 87 ? 16.719 34.906 13.445 1 96.12 87 PHE B O 1
ATOM 3079 N N . GLN B 1 88 ? 18.453 33.5 13.594 1 94.12 88 GLN B N 1
ATOM 3080 C CA . GLN B 1 88 ? 19.094 33.969 12.367 1 94.12 88 GLN B CA 1
ATOM 3081 C C . GLN B 1 88 ? 18.281 33.562 11.141 1 94.12 88 GLN B C 1
ATOM 3083 O O . GLN B 1 88 ? 17.406 32.688 11.219 1 94.12 88 GLN B O 1
ATOM 3088 N N . ASP B 1 89 ? 18.609 34.094 10.016 1 92 89 ASP B N 1
ATOM 3089 C CA . ASP B 1 89 ? 17.828 34 8.789 1 92 89 ASP B CA 1
ATOM 3090 C C . ASP B 1 89 ? 17.641 32.531 8.375 1 92 89 ASP B C 1
ATOM 3092 O O . ASP B 1 89 ? 16.516 32.094 8.133 1 92 89 ASP B O 1
ATOM 3096 N N . ARG B 1 90 ? 18.719 31.75 8.383 1 91.75 90 ARG B N 1
ATOM 3097 C CA . ARG B 1 90 ? 18.641 30.359 7.949 1 91.75 90 ARG B CA 1
ATOM 3098 C C . ARG B 1 90 ? 17.719 29.547 8.859 1 91.75 90 ARG B C 1
ATOM 3100 O O . ARG B 1 90 ? 16.875 28.781 8.375 1 91.75 90 ARG B O 1
ATOM 3107 N N . LEU B 1 91 ? 17.906 29.766 10.078 1 94.38 91 LEU B N 1
ATOM 3108 C CA . LEU B 1 91 ? 17.094 29.047 11.055 1 94.38 91 LEU B CA 1
ATOM 3109 C C . LEU B 1 91 ? 15.648 29.531 11.023 1 94.38 91 LEU B C 1
ATOM 3111 O O . LEU B 1 91 ? 14.719 28.75 11.18 1 94.38 91 LEU B O 1
ATOM 3115 N N . ARG B 1 92 ? 15.492 30.812 10.867 1 94.94 92 ARG B N 1
ATOM 3116 C CA . ARG B 1 92 ? 14.156 31.406 10.781 1 94.94 92 ARG B CA 1
ATOM 3117 C C . ARG B 1 92 ? 13.383 30.828 9.609 1 94.94 92 ARG B C 1
ATOM 3119 O O . ARG B 1 92 ? 12.188 30.531 9.727 1 94.94 92 ARG B O 1
ATOM 3126 N N . ARG B 1 93 ? 14 30.625 8.492 1 93.19 93 ARG B N 1
ATOM 3127 C CA . ARG B 1 93 ? 13.391 30.047 7.305 1 93.19 93 ARG B CA 1
ATOM 3128 C C . ARG B 1 93 ? 13.023 28.578 7.543 1 93.19 93 ARG B C 1
ATOM 3130 O O . ARG B 1 93 ? 11.914 28.156 7.211 1 93.19 93 ARG B O 1
ATOM 3137 N N . ALA B 1 94 ? 13.984 27.891 8.125 1 92.94 94 ALA B N 1
ATOM 3138 C CA . ALA B 1 94 ? 13.742 26.484 8.398 1 92.94 94 ALA B CA 1
ATOM 3139 C C . ALA B 1 94 ? 12.594 26.297 9.391 1 92.94 94 ALA B C 1
ATOM 3141 O O . ALA B 1 94 ? 11.766 25.406 9.242 1 92.94 94 ALA B O 1
ATOM 3142 N N . LEU B 1 95 ? 12.617 27.125 10.367 1 95.88 95 LEU B N 1
ATOM 3143 C CA . LEU B 1 95 ? 11.57 27.078 11.383 1 95.88 95 LEU B CA 1
ATOM 3144 C C . LEU B 1 95 ? 10.211 27.391 10.781 1 95.88 95 LEU B C 1
ATOM 3146 O O . LEU B 1 95 ? 9.234 26.688 11.031 1 95.88 95 LEU B O 1
ATOM 3150 N N . THR B 1 96 ? 10.148 28.406 10.016 1 96.12 96 THR B N 1
ATOM 3151 C CA . THR B 1 96 ? 8.898 28.797 9.375 1 96.12 96 THR B CA 1
ATOM 3152 C C . THR B 1 96 ? 8.398 27.688 8.445 1 96.12 96 THR B C 1
ATOM 3154 O O . THR B 1 96 ? 7.207 27.375 8.43 1 96.12 96 THR B O 1
ATOM 3157 N N . ALA B 1 97 ? 9.281 27.078 7.734 1 93.5 97 ALA B N 1
ATOM 3158 C CA . ALA B 1 97 ? 8.922 25.969 6.852 1 93.5 97 ALA B CA 1
ATOM 3159 C C . ALA B 1 97 ? 8.375 24.797 7.648 1 93.5 97 ALA B C 1
ATOM 3161 O O . ALA B 1 97 ? 7.391 24.172 7.246 1 93.5 97 ALA B O 1
ATOM 3162 N N . SER B 1 98 ? 9.008 24.5 8.758 1 95.12 98 SER B N 1
ATOM 3163 C CA . SER B 1 98 ? 8.602 23.359 9.578 1 95.12 98 SER B CA 1
ATOM 3164 C C . SER B 1 98 ? 7.195 23.547 10.141 1 95.12 98 SER B C 1
ATOM 3166 O O . SER B 1 98 ? 6.488 22.578 10.398 1 95.12 98 SER B O 1
ATOM 3168 N N . VAL B 1 99 ? 6.785 24.766 10.281 1 97.5 99 VAL B N 1
ATOM 3169 C CA . VAL B 1 99 ? 5.477 25.078 10.859 1 97.5 99 VAL B CA 1
ATOM 3170 C C . VAL B 1 99 ? 4.426 25.125 9.75 1 97.5 99 VAL B C 1
ATOM 3172 O O . VAL B 1 99 ? 3.305 24.641 9.922 1 97.5 99 VAL B O 1
ATOM 3175 N N . MET B 1 100 ? 4.777 25.672 8.617 1 95.81 100 MET B N 1
ATOM 3176 C CA . MET B 1 100 ? 3.844 25.891 7.52 1 95.81 100 MET B CA 1
ATOM 3177 C C . MET B 1 100 ? 3.543 24.578 6.789 1 95.81 100 MET B C 1
ATOM 3179 O O . MET B 1 100 ? 2.404 24.344 6.383 1 95.81 100 MET B O 1
ATOM 3183 N N . PHE B 1 101 ? 4.57 23.828 6.625 1 94.38 101 PHE B N 1
ATOM 3184 C CA . PHE B 1 101 ? 4.426 22.594 5.867 1 94.38 101 PHE B CA 1
ATOM 3185 C C . PHE B 1 101 ? 4.309 21.391 6.797 1 94.38 101 PHE B C 1
ATOM 3187 O O . PHE B 1 101 ? 5.316 20.891 7.305 1 94.38 101 PHE B O 1
ATOM 3194 N N . TYR B 1 102 ? 3.102 20.969 6.941 1 96.25 102 TYR B N 1
ATOM 3195 C CA . TYR B 1 102 ? 2.809 19.891 7.875 1 96.25 102 TYR B CA 1
ATOM 3196 C C . TYR B 1 102 ? 2.318 18.656 7.145 1 96.25 102 TYR B C 1
ATOM 3198 O O . TYR B 1 102 ? 2.041 18.703 5.941 1 96.25 102 TYR B O 1
ATOM 3206 N N . ASN B 1 103 ? 2.256 17.562 7.785 1 96.12 103 ASN B N 1
ATOM 3207 C CA . ASN B 1 103 ? 1.986 16.25 7.195 1 96.12 103 ASN B CA 1
ATOM 3208 C C . ASN B 1 103 ? 0.492 16.031 6.984 1 96.12 103 ASN B C 1
ATOM 3210 O O . ASN B 1 103 ? -0.098 15.133 7.586 1 96.12 103 ASN B O 1
ATOM 3214 N N . SER B 1 104 ? -0.037 16.719 6.035 1 96 104 SER B N 1
ATOM 3215 C CA . SER B 1 104 ? -1.462 16.641 5.734 1 96 104 SER B CA 1
ATOM 3216 C C . SER B 1 104 ? -1.812 15.344 5.012 1 96 104 SER B C 1
ATOM 3218 O O . SER B 1 104 ? -2.98 14.961 4.945 1 96 104 SER B O 1
ATOM 3220 N N . GLY B 1 105 ? -0.871 14.695 4.426 1 94.31 105 GLY B N 1
ATOM 3221 C CA . GLY B 1 105 ? -1.104 13.492 3.641 1 94.31 105 GLY B CA 1
ATOM 3222 C C . GLY B 1 105 ? -0.913 12.219 4.438 1 94.31 105 GLY B C 1
ATOM 3223 O O . GLY B 1 105 ? -1.882 11.633 4.922 1 94.31 105 GLY B O 1
ATOM 3224 N N . ASN B 1 106 ? 0.322 11.852 4.777 1 94 106 ASN B N 1
ATOM 3225 C CA . ASN B 1 106 ? 0.669 10.578 5.402 1 94 106 ASN B CA 1
ATOM 3226 C C . ASN B 1 106 ? 0.05 10.453 6.793 1 94 106 ASN B C 1
ATOM 3228 O O . ASN B 1 106 ? -0.26 9.344 7.238 1 94 106 ASN B O 1
ATOM 3232 N N . TYR B 1 107 ? -0.089 11.562 7.43 1 96.81 107 TYR B N 1
ATOM 3233 C CA . TYR B 1 107 ? -0.641 11.586 8.781 1 96.81 107 TYR B CA 1
ATOM 3234 C C . TYR B 1 107 ? -2.092 12.055 8.766 1 96.81 107 TYR B C 1
ATOM 3236 O O . TYR B 1 107 ? -2.951 11.445 9.414 1 96.81 107 TYR B O 1
ATOM 3244 N N . GLY B 1 108 ? -2.367 13 8.023 1 97.62 108 GLY B N 1
ATOM 3245 C CA . GLY B 1 108 ? -3.674 13.641 8.023 1 97.62 108 GLY B CA 1
ATOM 3246 C C . GLY B 1 108 ? -4.762 12.773 7.426 1 97.62 108 GLY B C 1
ATOM 3247 O O . GLY B 1 108 ? -5.883 12.719 7.941 1 97.62 108 GLY B O 1
ATOM 3248 N N . ILE B 1 109 ? -4.445 12.086 6.383 1 96.56 109 ILE B N 1
ATOM 3249 C CA . ILE B 1 109 ? -5.449 11.289 5.688 1 96.56 109 ILE B CA 1
ATOM 3250 C C . ILE B 1 109 ? -5.93 10.156 6.594 1 96.56 109 ILE B C 1
ATOM 3252 O O . ILE B 1 109 ? -7.137 9.992 6.797 1 96.56 109 ILE B O 1
ATOM 3256 N N . PRO B 1 110 ? -5.031 9.414 7.211 1 97.44 110 PRO B N 1
ATOM 3257 C CA . PRO B 1 110 ? -5.527 8.367 8.102 1 97.44 110 PRO B CA 1
ATOM 3258 C C . PRO B 1 110 ? -6.281 8.922 9.312 1 97.44 110 PRO B C 1
ATOM 3260 O O . PRO B 1 110 ? -7.234 8.305 9.789 1 97.44 110 PRO B O 1
ATOM 3263 N N . VAL B 1 111 ? -5.898 10.07 9.82 1 97.94 111 VAL B N 1
ATOM 3264 C CA . VAL B 1 111 ? -6.633 10.672 10.93 1 97.94 111 VAL B CA 1
ATOM 3265 C C . VAL B 1 111 ? -8.047 11.023 10.484 1 97.94 111 VAL B C 1
ATOM 3267 O O . VAL B 1 111 ? -9.016 10.758 11.203 1 97.94 111 VAL B O 1
ATOM 3270 N N . ALA B 1 112 ? -8.156 11.625 9.312 1 96.44 112 ALA B N 1
ATOM 3271 C CA . ALA B 1 112 ? -9.477 11.977 8.797 1 96.44 112 ALA 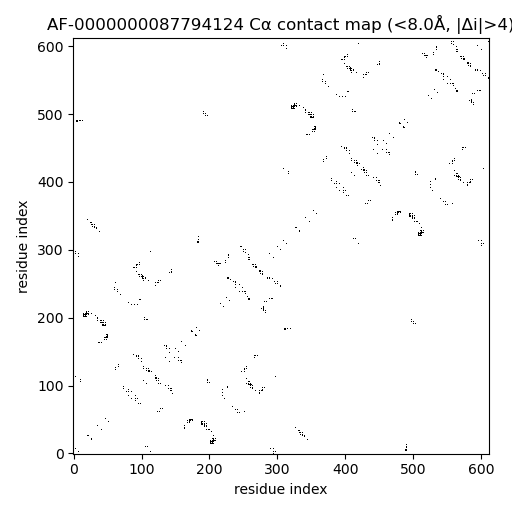B CA 1
ATOM 3272 C C . ALA B 1 112 ? -10.352 10.742 8.648 1 96.44 112 ALA B C 1
ATOM 3274 O O . ALA B 1 112 ? -11.555 10.789 8.906 1 96.44 112 ALA B O 1
ATOM 3275 N N . GLN B 1 113 ? -9.781 9.648 8.211 1 94.75 113 GLN B N 1
ATOM 3276 C CA . GLN B 1 113 ? -10.523 8.414 7.992 1 94.75 113 GLN B CA 1
ATOM 3277 C C . GLN B 1 113 ? -11.008 7.812 9.312 1 94.75 113 GLN B C 1
ATOM 3279 O O . GLN B 1 113 ? -12.109 7.27 9.383 1 94.75 113 GLN B O 1
ATOM 3284 N N . LEU B 1 114 ? -10.203 7.949 10.367 1 96.38 114 LEU B N 1
ATOM 3285 C CA . LEU B 1 114 ? -10.523 7.262 11.617 1 96.38 114 LEU B CA 1
ATOM 3286 C C . LEU B 1 114 ? -11.305 8.172 12.555 1 96.38 114 LEU B C 1
ATOM 3288 O O . LEU B 1 114 ? -12.086 7.695 13.383 1 96.38 114 LEU B O 1
ATOM 3292 N N . ALA B 1 115 ? -11.078 9.5 12.43 1 95.38 115 ALA B N 1
ATOM 3293 C CA . ALA B 1 115 ? -11.75 10.445 13.32 1 95.38 115 ALA B CA 1
ATOM 3294 C C . ALA B 1 115 ? -13.211 10.633 12.93 1 95.38 115 ALA B C 1
ATOM 3296 O O . ALA B 1 115 ? -14.031 11.047 13.75 1 95.38 115 ALA B O 1
ATOM 3297 N N . PHE B 1 116 ? -13.523 10.32 11.641 1 92.69 116 PHE B N 1
ATOM 3298 C CA . PHE B 1 116 ? -14.875 10.484 11.117 1 92.69 116 PHE B CA 1
ATOM 3299 C C . PHE B 1 116 ? -15.336 9.219 10.414 1 92.69 116 PHE B C 1
ATOM 3301 O O . PHE B 1 116 ? -15.625 9.242 9.211 1 92.69 116 PHE B O 1
ATOM 3308 N N . PRO B 1 117 ? -15.453 8.156 11.188 1 88.5 117 PRO B N 1
ATOM 3309 C CA . PRO B 1 117 ? -15.797 6.887 10.539 1 88.5 117 PRO B CA 1
ATOM 3310 C C . PRO B 1 117 ? -17.094 6.961 9.75 1 88.5 117 PRO B C 1
ATOM 3312 O O . PRO B 1 117 ? -18.125 7.402 10.281 1 88.5 117 PRO B O 1
ATOM 3315 N N . GLY B 1 118 ? -17.078 6.625 8.562 1 88.31 118 GLY B N 1
ATOM 3316 C CA . GLY B 1 118 ? -18.266 6.512 7.734 1 88.31 118 GLY B CA 1
ATOM 3317 C C . GLY B 1 118 ? -18.656 7.82 7.074 1 88.31 118 GLY B C 1
ATOM 3318 O O . GLY B 1 118 ? -19.641 7.875 6.324 1 88.31 118 GLY B O 1
ATOM 3319 N N . MET B 1 119 ? -17.891 8.891 7.363 1 89.38 119 MET B N 1
ATOM 3320 C CA . MET B 1 119 ? -18.219 10.195 6.793 1 89.38 119 MET B CA 1
ATOM 3321 C C . MET B 1 119 ? -17.297 10.531 5.633 1 89.38 119 MET B C 1
ATOM 3323 O O . MET B 1 119 ? -16.078 10.438 5.762 1 89.38 119 MET B O 1
ATOM 3327 N N . ALA B 1 120 ? -17.891 10.953 4.562 1 90.5 120 ALA B N 1
ATOM 3328 C CA . ALA B 1 120 ? -17.125 11.211 3.35 1 90.5 120 ALA B CA 1
ATOM 3329 C C . ALA B 1 120 ? -16.531 12.617 3.359 1 90.5 120 ALA B C 1
ATOM 3331 O O . ALA B 1 120 ? -15.43 12.836 2.85 1 90.5 120 ALA B O 1
ATOM 3332 N N . LEU B 1 121 ? -17.266 13.531 3.967 1 93.12 121 LEU B N 1
ATOM 3333 C CA . LEU B 1 121 ? -16.938 14.953 3.869 1 93.12 121 LEU B CA 1
ATOM 3334 C C . LEU B 1 121 ? -15.562 15.242 4.457 1 93.12 121 LEU B C 1
ATOM 3336 O O . LEU B 1 121 ? -14.742 15.898 3.822 1 93.12 121 LEU B O 1
ATOM 3340 N N . PRO B 1 122 ? -15.219 14.703 5.609 1 93.81 122 PRO B N 1
ATOM 3341 C CA . PRO B 1 122 ? -13.922 15.031 6.195 1 93.81 122 PRO B CA 1
ATOM 3342 C C . PRO B 1 122 ? -12.75 14.539 5.344 1 93.81 122 PRO B C 1
ATOM 3344 O O . PRO B 1 122 ? -11.719 15.211 5.25 1 93.81 122 PRO B O 1
ATOM 3347 N N . LEU B 1 123 ? -12.961 13.422 4.738 1 93.94 123 LEU B N 1
ATOM 3348 C CA . LEU B 1 123 ? -11.906 12.898 3.875 1 93.94 123 LEU B CA 1
ATOM 3349 C C . LEU B 1 123 ? -11.766 13.75 2.619 1 93.94 123 LEU B C 1
ATOM 3351 O O . LEU B 1 123 ? -10.656 13.922 2.1 1 93.94 123 LEU B O 1
ATOM 3355 N N . GLN B 1 124 ? -12.836 14.258 2.107 1 94.88 124 GLN B N 1
ATOM 3356 C CA . GLN B 1 124 ? -12.797 15.148 0.954 1 94.88 124 GLN B CA 1
ATOM 3357 C C . GLN B 1 124 ? -12.125 16.469 1.306 1 94.88 124 GLN B C 1
ATOM 3359 O O . GLN B 1 124 ? -11.375 17.031 0.5 1 94.88 124 GLN B O 1
ATOM 3364 N N . VAL B 1 125 ? -12.406 16.938 2.48 1 95.88 125 VAL B N 1
ATOM 3365 C CA . VAL B 1 125 ? -11.742 18.141 2.979 1 95.88 125 VAL B CA 1
ATOM 3366 C C . VAL B 1 125 ? -10.234 17.922 3.049 1 95.88 125 VAL B C 1
ATOM 3368 O O . VAL B 1 125 ? -9.453 18.75 2.576 1 95.88 125 VAL B O 1
ATOM 3371 N N . GLN B 1 126 ? -9.906 16.781 3.584 1 96.31 126 GLN B N 1
ATOM 3372 C CA . GLN B 1 126 ? -8.484 16.484 3.744 1 96.31 126 GLN B CA 1
ATOM 3373 C C . GLN B 1 126 ? -7.793 16.344 2.391 1 96.31 126 GLN B C 1
ATOM 3375 O O . GLN B 1 126 ? -6.645 16.766 2.232 1 96.31 126 GLN B O 1
ATOM 3380 N N . ALA B 1 127 ? -8.492 15.773 1.451 1 94.44 127 ALA B N 1
ATOM 3381 C CA . ALA B 1 127 ? -7.949 15.664 0.099 1 94.44 127 ALA B CA 1
ATOM 3382 C C . ALA B 1 127 ? -7.672 17.047 -0.494 1 94.44 127 ALA B C 1
ATOM 3384 O O . ALA B 1 127 ? -6.637 17.25 -1.133 1 94.44 127 ALA B O 1
ATOM 3385 N N . ALA B 1 128 ? -8.555 17.953 -0.288 1 94 128 ALA B N 1
ATOM 3386 C CA . ALA B 1 128 ? -8.383 19.312 -0.776 1 94 128 ALA B CA 1
ATOM 3387 C C . ALA B 1 128 ? -7.184 19.984 -0.122 1 94 128 ALA B C 1
ATOM 3389 O O . ALA B 1 128 ? -6.406 20.672 -0.792 1 94 128 ALA B O 1
ATOM 3390 N N . ILE B 1 129 ? -7.051 19.75 1.138 1 95.81 129 ILE B N 1
ATOM 3391 C CA . ILE B 1 129 ? -5.941 20.328 1.881 1 95.81 129 ILE B CA 1
ATOM 3392 C C . ILE B 1 129 ? -4.621 19.766 1.37 1 95.81 129 ILE B C 1
ATOM 3394 O O . ILE B 1 129 ? -3.658 20.5 1.158 1 95.81 129 ILE B O 1
ATOM 3398 N N . VAL B 1 130 ? -4.559 18.453 1.177 1 94.06 130 VAL B N 1
ATOM 3399 C CA . VAL B 1 130 ? -3.361 17.797 0.667 1 94.06 130 VAL B CA 1
ATOM 3400 C C . VAL B 1 130 ? -2.98 18.391 -0.688 1 94.06 130 VAL B C 1
ATOM 3402 O O . VAL B 1 130 ? -1.808 18.688 -0.938 1 94.06 130 VAL B O 1
ATOM 3405 N N . MET B 1 131 ? -3.949 18.562 -1.478 1 89.62 131 MET B N 1
ATOM 3406 C CA . MET B 1 131 ? -3.719 19.109 -2.805 1 89.62 131 MET B CA 1
ATOM 3407 C C . MET B 1 131 ? -3.129 20.516 -2.707 1 89.62 131 MET B C 1
ATOM 3409 O O . MET B 1 131 ? -2.119 20.812 -3.348 1 89.62 131 MET B O 1
ATOM 3413 N N . MET B 1 132 ? -3.709 21.344 -1.909 1 91.31 132 MET B N 1
ATOM 3414 C CA . MET B 1 132 ? -3.273 22.719 -1.781 1 91.31 132 MET B CA 1
ATOM 3415 C C . MET B 1 132 ? -1.9 22.797 -1.123 1 91.31 132 MET B C 1
ATOM 3417 O O . MET B 1 132 ? -1.063 23.625 -1.519 1 91.31 132 MET B O 1
ATOM 3421 N N . GLN B 1 133 ? -1.688 21.938 -0.2 1 90.31 133 GLN B N 1
ATOM 3422 C CA . GLN B 1 133 ? -0.385 21.891 0.457 1 90.31 133 GLN B CA 1
ATOM 3423 C C . GLN B 1 133 ? 0.705 21.453 -0.514 1 90.31 133 GLN B C 1
ATOM 3425 O O . GLN B 1 133 ? 1.816 21.984 -0.494 1 90.31 133 GLN B O 1
ATOM 3430 N N . ASN B 1 134 ? 0.437 20.453 -1.299 1 84.38 134 ASN B N 1
ATOM 3431 C CA . ASN B 1 134 ? 1.415 19.969 -2.262 1 84.38 134 ASN B CA 1
ATOM 3432 C C . ASN B 1 134 ? 1.786 21.031 -3.283 1 84.38 134 ASN B C 1
ATOM 3434 O O . ASN B 1 134 ? 2.959 21.188 -3.627 1 84.38 134 ASN B O 1
ATOM 3438 N N . VAL B 1 135 ? 0.818 21.75 -3.707 1 81.62 135 VAL B N 1
ATOM 3439 C CA . VAL B 1 135 ? 1.065 22.828 -4.652 1 81.62 135 VAL B CA 1
ATOM 3440 C C . VAL B 1 135 ? 1.903 23.922 -3.982 1 81.62 135 VAL B C 1
ATOM 3442 O O . VAL B 1 135 ? 2.846 24.438 -4.582 1 81.62 135 VAL B O 1
ATOM 3445 N N . SER B 1 136 ? 1.616 24.203 -2.762 1 84.12 136 SER B N 1
ATOM 3446 C CA . SER B 1 136 ? 2.316 25.25 -2.018 1 84.12 136 SER B CA 1
ATOM 3447 C C . SER B 1 136 ? 3.752 24.844 -1.709 1 84.12 136 SER B C 1
ATOM 3449 O O . SER B 1 136 ? 4.652 25.688 -1.683 1 84.12 136 SER B O 1
ATOM 3451 N N . ASN B 1 137 ? 3.924 23.547 -1.427 1 78.75 137 ASN B N 1
ATOM 3452 C CA . ASN B 1 137 ? 5.258 23.031 -1.121 1 78.75 137 ASN B CA 1
ATOM 3453 C C . ASN B 1 137 ? 6.227 23.266 -2.275 1 78.75 137 ASN B C 1
ATOM 3455 O O . ASN B 1 137 ? 7.359 23.703 -2.059 1 78.75 137 ASN B O 1
ATOM 3459 N N . PHE B 1 138 ? 5.738 23.125 -3.396 1 71.75 138 PHE B N 1
ATOM 3460 C CA . PHE B 1 138 ? 6.609 23.203 -4.562 1 71.75 138 PHE B CA 1
ATOM 3461 C C . PHE B 1 138 ? 6.734 24.625 -5.062 1 71.75 138 PHE B C 1
ATOM 3463 O O . PHE B 1 138 ? 7.512 24.906 -5.977 1 71.75 138 PHE B O 1
ATOM 3470 N N . THR B 1 139 ? 6.062 25.531 -4.438 1 77.06 139 THR B N 1
ATOM 3471 C CA . THR B 1 139 ? 6.172 26.953 -4.789 1 77.06 139 THR B CA 1
ATOM 3472 C C . THR B 1 139 ? 6.746 27.75 -3.625 1 77.06 139 THR B C 1
ATOM 3474 O O . THR B 1 139 ? 7.965 27.906 -3.51 1 77.06 139 THR B O 1
ATOM 3477 N N . ILE B 1 140 ? 5.961 27.859 -2.596 1 72.31 140 ILE B N 1
ATOM 3478 C CA . ILE B 1 140 ? 6.328 28.688 -1.449 1 72.31 140 ILE B CA 1
ATOM 3479 C C . ILE B 1 140 ? 7.402 27.984 -0.625 1 72.31 140 ILE B C 1
ATOM 3481 O O . ILE B 1 140 ? 8.359 28.609 -0.168 1 72.31 140 ILE B O 1
ATOM 3485 N N . GLY B 1 141 ? 7.23 26.719 -0.542 1 70.5 141 GLY B N 1
ATOM 3486 C CA . GLY B 1 141 ? 8.18 25.953 0.25 1 70.5 141 GLY B CA 1
ATOM 3487 C C . GLY B 1 141 ? 9.586 25.969 -0.327 1 70.5 141 GLY B C 1
ATOM 3488 O O . GLY B 1 141 ? 10.555 26.188 0.396 1 70.5 141 GLY B O 1
ATOM 3489 N N . LEU B 1 142 ? 9.586 25.797 -1.56 1 66.44 142 LEU B N 1
ATOM 3490 C CA . LEU B 1 142 ? 10.867 25.844 -2.254 1 66.44 142 LEU B CA 1
ATOM 3491 C C . LEU B 1 142 ? 11.5 27.234 -2.143 1 66.44 142 LEU B C 1
ATOM 3493 O O . LEU B 1 142 ? 12.695 27.359 -1.877 1 66.44 142 LEU B O 1
ATOM 3497 N N . ALA B 1 143 ? 10.719 28.219 -2.232 1 69.56 143 ALA B N 1
ATOM 3498 C CA . ALA B 1 143 ? 11.227 29.594 -2.148 1 69.56 143 ALA B CA 1
ATOM 3499 C C . ALA B 1 143 ? 11.711 29.906 -0.739 1 69.56 143 ALA B C 1
ATOM 3501 O O . ALA B 1 143 ? 12.75 30.562 -0.566 1 69.56 143 ALA B O 1
ATOM 3502 N N . LEU B 1 144 ? 11.039 29.438 0.188 1 71.06 144 LEU B N 1
ATOM 3503 C CA . LEU B 1 144 ? 11.352 29.703 1.587 1 71.06 144 LEU B CA 1
ATOM 3504 C C . LEU B 1 144 ? 12.633 29.016 2.006 1 71.06 144 LEU B C 1
ATOM 3506 O O . LEU B 1 144 ? 13.5 29.625 2.639 1 71.06 144 LEU B O 1
ATOM 3510 N N . ILE B 1 145 ? 12.812 27.812 1.604 1 69.31 145 ILE B N 1
ATOM 3511 C CA . ILE B 1 145 ? 13.938 27.016 2.076 1 69.31 145 ILE B CA 1
ATOM 3512 C C . ILE B 1 145 ? 15.18 27.344 1.248 1 69.31 145 ILE B C 1
ATOM 3514 O O . ILE B 1 145 ? 16.281 27.453 1.788 1 69.31 145 ILE B O 1
ATOM 3518 N N . ALA B 1 146 ? 14.969 27.609 0.028 1 68.75 146 ALA B N 1
ATOM 3519 C CA . ALA B 1 146 ? 16.094 27.875 -0.862 1 68.75 146 ALA B CA 1
ATOM 3520 C C . ALA B 1 146 ? 16.625 29.297 -0.668 1 68.75 146 ALA B C 1
ATOM 3522 O O . ALA B 1 146 ? 17.781 29.578 -1.004 1 68.75 146 ALA B O 1
ATOM 3523 N N . GLY B 1 147 ? 16.016 30.172 0.088 1 61.06 147 GLY B N 1
ATOM 3524 C CA . GLY B 1 147 ? 16.469 31.516 0.426 1 61.06 147 GLY B CA 1
ATOM 3525 C C . GLY B 1 147 ? 16.953 32.312 -0.777 1 61.06 147 GLY B C 1
ATOM 3526 O O . GLY B 1 147 ? 17.984 32.969 -0.71 1 61.06 147 GLY B O 1
ATOM 3527 N N . GLY B 1 148 ? 16.188 32.188 -1.885 1 58.78 148 GLY B N 1
ATOM 3528 C CA . GLY B 1 148 ? 16.656 32.906 -3.053 1 58.78 148 GLY B CA 1
ATOM 3529 C C . GLY B 1 148 ? 17.562 32.094 -3.953 1 58.78 148 GLY B C 1
ATOM 3530 O O . GLY B 1 148 ? 17.984 32.562 -5.012 1 58.78 148 GLY B O 1
ATOM 3531 N N . ARG B 1 149 ? 18.266 31.172 -3.367 1 59.97 149 ARG B N 1
ATOM 3532 C CA . ARG B 1 149 ? 19.172 30.359 -4.176 1 59.97 149 ARG B CA 1
ATOM 3533 C C . ARG B 1 149 ? 18.391 29.406 -5.074 1 59.97 149 ARG B C 1
ATOM 3535 O O . ARG B 1 149 ? 18.984 28.641 -5.836 1 59.97 149 ARG B O 1
ATOM 3542 N N . GLY B 1 150 ? 17.156 29.609 -4.809 1 59.91 150 GLY B N 1
ATOM 3543 C CA . GLY B 1 150 ? 16.375 28.656 -5.594 1 59.91 150 GLY B CA 1
ATOM 3544 C C . GLY B 1 150 ? 16.031 29.172 -6.98 1 59.91 150 GLY B C 1
ATOM 3545 O O . GLY B 1 150 ? 16.516 30.219 -7.398 1 59.91 150 GLY B O 1
ATOM 3546 N N . LYS B 1 151 ? 15.469 28.359 -7.793 1 60.28 151 LYS B N 1
ATOM 3547 C CA . LYS B 1 151 ? 15.109 28.641 -9.18 1 60.28 151 LYS B CA 1
ATOM 3548 C C . LYS B 1 151 ? 14.156 29.828 -9.266 1 60.28 151 LYS B C 1
ATOM 3550 O O . LYS B 1 151 ? 13.523 30.203 -8.281 1 60.28 151 LYS B O 1
ATOM 3555 N N . LYS B 1 152 ? 14.305 30.578 -10.336 1 61.72 152 LYS B N 1
ATOM 3556 C CA . LYS B 1 152 ? 13.383 31.672 -10.672 1 61.72 152 LYS B CA 1
ATOM 3557 C C . LYS B 1 152 ? 11.938 31.219 -10.523 1 61.72 152 LYS B C 1
ATOM 3559 O O . LYS B 1 152 ? 11.625 30.031 -10.688 1 61.72 152 LYS B O 1
ATOM 3564 N N . TRP B 1 153 ? 11.094 32.156 -9.992 1 60.75 153 TRP B N 1
ATOM 3565 C CA . TRP B 1 153 ? 9.68 31.859 -9.805 1 60.75 153 TRP B CA 1
ATOM 3566 C C . TRP B 1 153 ? 9.102 31.141 -11.016 1 60.75 153 TRP B C 1
ATOM 3568 O O . TRP B 1 153 ? 8.305 30.219 -10.875 1 60.75 153 TRP B O 1
ATOM 3578 N N . SER B 1 154 ? 9.523 31.609 -12.141 1 64.56 154 SER B N 1
ATOM 3579 C CA . SER B 1 154 ? 9.016 31 -13.375 1 64.56 154 SER B CA 1
ATOM 3580 C C . SER B 1 154 ? 9.438 29.531 -13.484 1 64.56 154 SER B C 1
ATOM 3582 O O . SER B 1 154 ? 8.648 28.688 -13.906 1 64.56 154 SER B O 1
ATOM 3584 N N . GLU B 1 155 ? 10.555 29.266 -13.055 1 65.19 155 GLU B N 1
ATOM 3585 C CA . GLU B 1 155 ? 11.055 27.906 -13.109 1 65.19 155 GLU B CA 1
ATOM 3586 C C . GLU B 1 155 ? 10.352 27.016 -12.094 1 65.19 155 GLU B C 1
ATOM 3588 O O . GLU B 1 155 ? 10.133 25.828 -12.344 1 65.19 155 GLU B O 1
ATOM 3593 N N . THR B 1 156 ? 10.023 27.688 -11.062 1 64.44 156 THR B N 1
ATOM 3594 C CA . THR B 1 156 ? 9.32 26.969 -10.016 1 64.44 156 THR B CA 1
ATOM 3595 C C . THR B 1 156 ? 7.906 26.594 -10.461 1 64.44 156 THR B C 1
ATOM 3597 O O . THR B 1 156 ? 7.434 25.484 -10.188 1 64.44 156 THR B O 1
ATOM 3600 N N . LEU B 1 157 ? 7.352 27.547 -11.141 1 68.5 157 LEU B N 1
ATOM 3601 C CA . LEU B 1 157 ? 6.02 27.281 -11.664 1 68.5 157 LEU B CA 1
ATOM 3602 C C . LEU B 1 157 ? 6.047 26.141 -12.672 1 68.5 157 LEU B C 1
ATOM 3604 O O . LEU B 1 157 ? 5.121 25.328 -12.727 1 68.5 157 LEU B O 1
ATOM 3608 N N . LEU B 1 158 ? 7.082 26.094 -13.328 1 69.38 158 LEU B N 1
ATOM 3609 C CA . LEU B 1 158 ? 7.215 25.047 -14.328 1 69.38 158 LEU B CA 1
ATOM 3610 C C . LEU B 1 158 ? 7.395 23.688 -13.656 1 69.38 158 LEU B C 1
ATOM 3612 O O . LEU B 1 158 ? 7.023 22.656 -14.227 1 69.38 158 LEU B O 1
ATOM 3616 N N . GLU B 1 159 ? 7.809 23.781 -12.445 1 70.06 159 GLU B N 1
ATOM 3617 C CA . GLU B 1 159 ? 8.016 22.531 -11.703 1 70.06 159 GLU B CA 1
ATOM 3618 C C . GLU B 1 159 ? 6.68 21.922 -11.297 1 70.06 159 GLU B C 1
ATOM 3620 O O . GLU B 1 159 ? 6.566 20.688 -11.188 1 70.06 159 GLU B O 1
ATOM 3625 N N . ILE B 1 160 ? 5.812 22.812 -11.141 1 69.94 160 ILE B N 1
ATOM 3626 C CA . ILE B 1 160 ? 4.473 22.344 -10.789 1 69.94 160 ILE B CA 1
ATOM 3627 C C . ILE B 1 160 ? 3.926 21.469 -11.906 1 69.94 160 ILE B C 1
ATOM 3629 O O . ILE B 1 160 ? 3.268 20.453 -11.641 1 69.94 160 ILE B O 1
ATOM 3633 N N . PHE B 1 161 ? 4.215 21.812 -13.039 1 72.75 161 PHE B N 1
ATOM 3634 C CA . PHE B 1 161 ? 3.693 21.094 -14.195 1 72.75 161 PHE B CA 1
ATOM 3635 C C . PHE B 1 161 ? 4.406 19.75 -14.367 1 72.75 161 PHE B C 1
ATOM 3637 O O . PHE B 1 161 ? 3.984 18.922 -15.172 1 72.75 161 PHE B O 1
ATOM 3644 N N . LYS B 1 162 ? 5.328 19.625 -13.602 1 73 162 LYS B N 1
ATOM 3645 C CA . LYS B 1 162 ? 6.043 18.344 -13.695 1 73 162 LYS B CA 1
ATOM 3646 C C . LYS B 1 162 ? 5.469 17.328 -12.711 1 73 162 LYS B C 1
ATOM 3648 O O . LYS B 1 162 ? 5.809 16.141 -12.773 1 73 162 LYS B O 1
ATOM 3653 N N . LEU B 1 163 ? 4.574 17.797 -11.977 1 76.56 163 LEU B N 1
ATOM 3654 C CA . LEU B 1 163 ? 3.998 16.906 -10.984 1 76.56 163 LEU B CA 1
ATOM 3655 C C . LEU B 1 163 ? 2.844 16.094 -11.57 1 76.56 163 LEU B C 1
ATOM 3657 O O . LEU B 1 163 ? 1.9 16.672 -12.117 1 76.56 163 LEU B O 1
ATOM 3661 N N . PRO B 1 164 ? 2.869 14.812 -11.477 1 81.88 164 PRO B N 1
ATOM 3662 C CA . PRO B 1 164 ? 1.792 14 -12.039 1 81.88 164 PRO B CA 1
ATOM 3663 C C . PRO B 1 164 ? 0.429 14.312 -11.43 1 81.88 164 PRO B C 1
ATOM 3665 O O . PRO B 1 164 ? -0.599 14.172 -12.094 1 81.88 164 PRO B O 1
ATOM 3668 N N . MET B 1 165 ? 0.457 14.75 -10.227 1 83.81 165 MET B N 1
ATOM 3669 C CA . MET B 1 165 ? -0.799 14.969 -9.516 1 83.81 165 MET B CA 1
ATOM 3670 C C . MET B 1 165 ? -1.619 16.078 -10.18 1 83.81 165 MET B C 1
ATOM 3672 O O . MET B 1 165 ? -2.85 16.031 -10.164 1 83.81 165 MET B O 1
ATOM 3676 N N . VAL B 1 166 ? -1.04 17.016 -10.805 1 83.69 166 VAL B N 1
ATOM 3677 C CA . VAL B 1 166 ? -1.735 18.125 -11.445 1 83.69 166 VAL B CA 1
ATOM 3678 C C . VAL B 1 166 ? -2.559 17.609 -12.625 1 83.69 166 VAL B C 1
ATOM 3680 O O . VAL B 1 166 ? -3.721 17.984 -12.789 1 83.69 166 VAL B O 1
ATOM 3683 N N . TYR B 1 167 ? -1.992 16.703 -13.367 1 87.31 167 TYR B N 1
ATOM 3684 C CA . TYR B 1 167 ? -2.678 16.172 -14.539 1 87.31 167 TYR B CA 1
ATOM 3685 C C . TYR B 1 167 ? -3.834 15.266 -14.125 1 87.31 167 TYR B C 1
ATOM 3687 O O . TYR B 1 167 ? -4.879 15.242 -14.781 1 87.31 167 TYR B O 1
ATOM 3695 N N . VAL B 1 168 ? -3.592 14.586 -13.109 1 88.94 168 VAL B N 1
ATOM 3696 C CA . VAL B 1 168 ? -4.629 13.688 -12.609 1 88.94 168 VAL B CA 1
ATOM 3697 C C . VAL B 1 168 ? -5.801 14.508 -12.078 1 88.94 168 VAL B C 1
ATOM 3699 O O . VAL B 1 168 ? -6.965 14.141 -12.266 1 88.94 168 VAL B O 1
ATOM 3702 N N . LEU B 1 169 ? -5.496 15.641 -11.43 1 87.88 169 LEU B N 1
ATOM 3703 C CA . LEU B 1 169 ? -6.531 16.531 -10.914 1 87.88 169 LEU B CA 1
ATOM 3704 C C . LEU B 1 169 ? -7.379 17.094 -12.047 1 87.88 169 LEU B C 1
ATOM 3706 O O . LEU B 1 169 ? -8.609 17.125 -11.953 1 87.88 169 LEU B O 1
ATOM 3710 N N . VAL B 1 170 ? -6.715 17.484 -13.062 1 90.38 170 VAL B N 1
ATOM 3711 C CA . VAL B 1 170 ? -7.41 18.062 -14.211 1 90.38 170 VAL B CA 1
ATOM 3712 C C . VAL B 1 170 ? -8.289 17 -14.867 1 90.38 170 VAL B C 1
ATOM 3714 O O . VAL B 1 170 ? -9.445 17.266 -15.211 1 90.38 170 VAL B O 1
ATOM 3717 N N . ALA B 1 171 ? -7.762 15.82 -14.977 1 93.69 171 ALA B N 1
ATOM 3718 C CA . ALA B 1 171 ? -8.516 14.734 -15.586 1 93.69 171 ALA B CA 1
ATOM 3719 C C . ALA B 1 171 ? -9.75 14.383 -14.758 1 93.69 171 ALA B C 1
ATOM 3721 O O . ALA B 1 171 ? -10.836 14.188 -15.297 1 93.69 171 ALA B O 1
ATOM 3722 N N . ALA B 1 172 ? -9.555 14.289 -13.484 1 93.69 172 ALA B N 1
ATOM 3723 C CA . ALA B 1 172 ? -10.656 13.945 -12.586 1 93.69 172 ALA B CA 1
ATOM 3724 C C . ALA B 1 172 ? -11.75 15.016 -12.633 1 93.69 172 ALA B C 1
ATOM 3726 O O . ALA B 1 172 ? -12.938 14.695 -12.703 1 93.69 172 ALA B O 1
ATOM 3727 N N . TRP B 1 173 ? -11.328 16.25 -12.57 1 91.75 173 TRP B N 1
ATOM 3728 C CA . TRP B 1 173 ? -12.273 17.359 -12.617 1 91.75 173 TRP B CA 1
ATOM 3729 C C . TRP B 1 173 ? -13.023 17.375 -13.945 1 91.75 173 TRP B C 1
ATOM 3731 O O . TRP B 1 173 ? -14.234 17.594 -13.984 1 91.75 173 TRP B O 1
ATOM 3741 N N . ALA B 1 174 ? -12.289 17.234 -15.062 1 94.56 174 ALA B N 1
ATOM 3742 C CA . ALA B 1 174 ? -12.891 17.234 -16.391 1 94.56 174 ALA B CA 1
ATOM 3743 C C . ALA B 1 174 ? -13.914 16.109 -16.531 1 94.56 174 ALA B C 1
ATOM 3745 O O . ALA B 1 174 ? -15.023 16.312 -17.031 1 94.56 174 ALA B O 1
ATOM 3746 N N . MET B 1 175 ? -13.562 14.953 -16.094 1 95.62 175 MET B N 1
ATOM 3747 C CA . MET B 1 175 ? -14.477 13.812 -16.188 1 95.62 175 MET B CA 1
ATOM 3748 C C . MET B 1 175 ? -15.719 14.039 -15.336 1 95.62 175 MET B C 1
ATOM 3750 O O . MET B 1 175 ? -16.828 13.703 -15.75 1 95.62 175 MET B O 1
ATOM 3754 N N . ARG B 1 176 ? -15.484 14.562 -14.172 1 93.06 176 ARG B N 1
ATOM 3755 C CA . ARG B 1 176 ? -16.609 14.867 -13.297 1 93.06 176 ARG B CA 1
ATOM 3756 C C . ARG B 1 176 ? -17.516 15.922 -13.93 1 93.06 176 ARG B C 1
ATOM 3758 O O . ARG B 1 176 ? -18.734 15.773 -13.945 1 93.06 176 ARG B O 1
ATOM 3765 N N . TYR B 1 177 ? -16.922 16.969 -14.438 1 91.31 177 TYR B N 1
ATOM 3766 C CA . TYR B 1 177 ? -17.656 18.094 -15.016 1 91.31 177 TYR B CA 1
ATOM 3767 C C . TYR B 1 177 ? -18.469 17.656 -16.219 1 91.31 177 TYR B C 1
ATOM 3769 O O . TYR B 1 177 ? -19.625 18.062 -16.375 1 91.31 177 TYR B O 1
ATOM 3777 N N . PHE B 1 178 ? -17.906 16.844 -17.016 1 95.81 178 PHE B N 1
ATOM 3778 C CA . PHE B 1 178 ? -18.578 16.406 -18.25 1 95.81 178 PHE B CA 1
ATOM 3779 C C . PHE B 1 178 ? -19.375 15.133 -18 1 95.81 178 PHE B C 1
ATOM 3781 O O . PHE B 1 178 ? -19.938 14.555 -18.938 1 95.81 178 PHE B O 1
ATOM 3788 N N . HIS B 1 179 ? -19.406 14.641 -16.781 1 94.69 179 HIS B N 1
ATOM 3789 C CA . HIS B 1 179 ? -20.156 13.453 -16.375 1 94.69 179 HIS B CA 1
ATOM 3790 C C . HIS B 1 179 ? -19.703 12.227 -17.156 1 94.69 179 HIS B C 1
ATOM 3792 O O . HIS B 1 179 ? -20.531 11.445 -17.625 1 94.69 179 HIS B O 1
ATOM 3798 N N . LEU B 1 180 ? -18.453 12.188 -17.344 1 96.38 180 LEU B N 1
ATOM 3799 C CA . LEU B 1 180 ? -17.859 11.023 -18 1 96.38 180 LEU B CA 1
ATOM 3800 C C . LEU B 1 180 ? -17.375 10.008 -16.969 1 96.38 180 LEU B C 1
ATOM 3802 O O . LEU B 1 180 ? -16.578 10.352 -16.078 1 96.38 180 LEU B O 1
ATOM 3806 N N . ALA B 1 181 ? -17.875 8.766 -17.094 1 95.56 181 ALA B N 1
ATOM 3807 C CA . ALA B 1 181 ? -17.438 7.719 -16.172 1 95.56 181 ALA B CA 1
ATOM 3808 C C . ALA B 1 181 ? -16.141 7.078 -16.641 1 95.56 181 ALA B C 1
ATOM 3810 O O . ALA B 1 181 ? -15.969 6.793 -17.828 1 95.56 181 ALA B O 1
ATOM 3811 N N . PRO B 1 182 ? -15.219 6.906 -15.727 1 95.81 182 PRO B N 1
ATOM 3812 C CA . PRO B 1 182 ? -14.047 6.121 -16.125 1 95.81 182 PRO B CA 1
ATOM 3813 C C . PRO B 1 182 ? -14.398 4.688 -16.516 1 95.81 182 PRO B C 1
ATOM 3815 O O . PRO B 1 182 ? -15.328 4.102 -15.945 1 95.81 182 PRO B O 1
ATOM 3818 N N . PRO B 1 183 ? -13.664 4.176 -17.5 1 96.62 183 PRO B N 1
ATOM 3819 C CA . PRO B 1 183 ? -13.891 2.758 -17.797 1 96.62 183 PRO B CA 1
ATOM 3820 C C . PRO B 1 183 ? -13.742 1.875 -16.547 1 96.62 183 PRO B C 1
ATOM 3822 O O . PRO B 1 183 ? -12.906 2.152 -15.688 1 96.62 183 PRO B O 1
ATOM 3825 N N . GLN B 1 184 ? -14.492 0.859 -16.5 1 96.81 184 GLN B N 1
ATOM 3826 C CA . GLN B 1 184 ? -14.609 0.005 -15.32 1 96.81 184 GLN B CA 1
ATOM 3827 C C . GLN B 1 184 ? -13.242 -0.492 -14.867 1 96.81 184 GLN B C 1
ATOM 3829 O O . GLN B 1 184 ? -12.906 -0.415 -13.68 1 96.81 184 GLN B O 1
ATOM 3834 N N . PRO B 1 185 ? -12.359 -0.969 -15.789 1 98 185 PRO B N 1
ATOM 3835 C CA . PRO B 1 185 ? -11.047 -1.44 -15.336 1 98 185 PRO B CA 1
ATOM 3836 C C . PRO B 1 185 ? -10.219 -0.343 -14.664 1 98 185 PRO B C 1
ATOM 3838 O O . PRO B 1 185 ? -9.531 -0.602 -13.68 1 98 185 PRO B O 1
ATOM 3841 N N . LEU B 1 186 ? -10.312 0.804 -15.156 1 97.62 186 LEU B N 1
ATOM 3842 C CA . LEU B 1 186 ? -9.586 1.928 -14.586 1 97.62 186 LEU B CA 1
ATOM 3843 C C . LEU B 1 186 ? -10.164 2.309 -13.227 1 97.62 186 LEU B C 1
ATOM 3845 O O . LEU B 1 186 ? -9.414 2.609 -12.289 1 97.62 186 LEU B O 1
ATOM 3849 N N . SER B 1 187 ? -11.484 2.301 -13.156 1 97.56 187 SER B N 1
ATOM 3850 C CA . SER B 1 187 ? -12.141 2.625 -11.898 1 97.56 187 SER B CA 1
ATOM 3851 C C . SER B 1 187 ? -11.758 1.642 -10.797 1 97.56 187 SER B C 1
ATOM 3853 O O . SER B 1 187 ? -11.445 2.049 -9.672 1 97.56 187 SER B O 1
ATOM 3855 N N . VAL B 1 188 ? -11.742 0.374 -11.109 1 98 188 VAL B N 1
ATOM 3856 C CA . VAL B 1 188 ? -11.383 -0.664 -10.148 1 98 188 VAL B CA 1
ATOM 3857 C C . VAL B 1 188 ? -9.922 -0.484 -9.719 1 98 188 VAL B C 1
ATOM 3859 O O . VAL B 1 188 ? -9.617 -0.519 -8.523 1 98 188 VAL B O 1
ATOM 3862 N N . ALA B 1 189 ? -9.086 -0.24 -10.648 1 98.38 189 ALA B N 1
ATOM 3863 C CA . ALA B 1 189 ? -7.664 -0.035 -10.367 1 98.38 189 ALA B CA 1
ATOM 3864 C C . ALA B 1 189 ? -7.457 1.188 -9.477 1 98.38 189 ALA B C 1
ATOM 3866 O O . ALA B 1 189 ? -6.684 1.139 -8.516 1 98.38 189 ALA B O 1
ATOM 3867 N N . LEU B 1 190 ? -8.141 2.275 -9.797 1 97.88 190 LEU B N 1
ATOM 3868 C CA . LEU B 1 190 ? -8.023 3.51 -9.023 1 97.88 190 LEU B CA 1
ATOM 3869 C C . LEU B 1 190 ? -8.477 3.301 -7.59 1 97.88 190 LEU B C 1
ATOM 3871 O O . LEU B 1 190 ? -7.871 3.828 -6.656 1 97.88 190 LEU B O 1
ATOM 3875 N N . HIS B 1 191 ? -9.492 2.518 -7.398 1 97.62 191 HIS B N 1
ATOM 3876 C CA . HIS B 1 191 ? -9.992 2.283 -6.051 1 97.62 191 HIS B CA 1
ATOM 3877 C C . HIS B 1 191 ? -9.055 1.378 -5.258 1 97.62 191 HIS B C 1
ATOM 3879 O O . HIS B 1 191 ? -8.922 1.53 -4.043 1 97.62 191 HIS B O 1
ATOM 3885 N N . TRP B 1 192 ? -8.438 0.446 -5.953 1 97.88 192 TRP B N 1
ATOM 3886 C CA . TRP B 1 192 ? -7.398 -0.343 -5.293 1 97.88 192 TRP B CA 1
ATOM 3887 C C . TRP B 1 192 ? -6.242 0.542 -4.848 1 97.88 192 TRP B C 1
ATOM 3889 O O . TRP B 1 192 ? -5.762 0.426 -3.717 1 97.88 192 TRP B O 1
ATOM 3899 N N . LEU B 1 193 ? -5.84 1.416 -5.723 1 98.31 193 LEU B N 1
ATOM 3900 C CA . LEU B 1 193 ? -4.746 2.318 -5.383 1 98.31 193 LEU B CA 1
ATOM 3901 C C . LEU B 1 193 ? -5.148 3.264 -4.258 1 98.31 193 LEU B C 1
ATOM 3903 O O . LEU B 1 193 ? -4.348 3.547 -3.363 1 98.31 193 LEU B O 1
ATOM 3907 N N . ASP B 1 194 ? -6.344 3.715 -4.355 1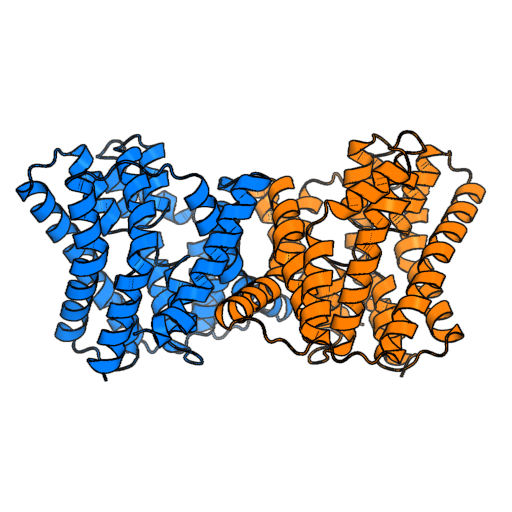 96.62 194 ASP B N 1
ATOM 3908 C CA . ASP B 1 194 ? -6.887 4.57 -3.305 1 96.62 194 ASP B CA 1
ATOM 3909 C C . ASP B 1 194 ? -6.82 3.875 -1.945 1 96.62 194 ASP B C 1
ATOM 3911 O O . ASP B 1 194 ? -6.395 4.473 -0.956 1 96.62 194 ASP B O 1
ATOM 3915 N N . SER B 1 195 ? -7.188 2.596 -1.867 1 96 195 SER B N 1
ATOM 3916 C CA . SER B 1 195 ? -7.199 1.838 -0.621 1 96 195 SER B CA 1
ATOM 3917 C C . SER B 1 195 ? -5.781 1.559 -0.13 1 96 195 SER B C 1
ATOM 3919 O O . SER B 1 195 ? -5.57 1.31 1.059 1 96 195 SER B O 1
ATOM 3921 N N . GLY B 1 196 ? -4.859 1.644 -1.031 1 97.81 196 GLY B N 1
ATOM 3922 C CA . GLY B 1 196 ? -3.477 1.352 -0.69 1 97.81 196 GLY B CA 1
ATOM 3923 C C . GLY B 1 196 ? -2.721 2.562 -0.178 1 97.81 196 GLY B C 1
ATOM 3924 O O . GLY B 1 196 ? -1.611 2.434 0.346 1 97.81 196 GLY B O 1
ATOM 3925 N N . LEU B 1 197 ? -3.289 3.732 -0.277 1 97.44 197 LEU B N 1
ATOM 3926 C CA . LEU B 1 197 ? -2.564 4.953 0.058 1 97.44 197 LEU B CA 1
ATOM 3927 C C . LEU B 1 197 ? -2.199 4.98 1.538 1 97.44 197 LEU B C 1
ATOM 3929 O O . LEU B 1 197 ? -1.032 5.16 1.892 1 97.44 197 LEU B O 1
ATOM 3933 N N . VAL B 1 198 ? -3.121 4.727 2.436 1 97 198 VAL B N 1
ATOM 3934 C CA . VAL B 1 198 ? -2.906 4.91 3.867 1 97 198 VAL B CA 1
ATOM 3935 C C . VAL B 1 198 ? -1.82 3.951 4.352 1 97 198 VAL B C 1
ATOM 3937 O O . VAL B 1 198 ? -0.831 4.379 4.953 1 97 198 VAL B O 1
ATOM 3940 N N . PRO B 1 199 ? -1.945 2.676 4.039 1 98 199 PRO B N 1
ATOM 3941 C CA . PRO B 1 199 ? -0.906 1.79 4.57 1 98 199 PRO B CA 1
ATOM 3942 C C . PRO B 1 199 ? 0.477 2.094 3.998 1 98 199 PRO B C 1
ATOM 3944 O O . PRO B 1 199 ? 1.468 2.086 4.734 1 98 199 PRO B O 1
ATOM 3947 N N . ILE B 1 200 ? 0.578 2.416 2.744 1 97.62 200 ILE B N 1
ATOM 3948 C CA . ILE B 1 200 ? 1.893 2.693 2.174 1 97.62 200 ILE B CA 1
ATOM 3949 C C . ILE B 1 200 ? 2.418 4.023 2.713 1 97.62 200 ILE B C 1
ATOM 3951 O O . ILE B 1 200 ? 3.607 4.152 3.012 1 97.62 200 ILE B O 1
ATOM 3955 N N . ALA B 1 201 ? 1.584 5.012 2.811 1 96.56 201 ALA B N 1
ATOM 3956 C CA . ALA B 1 201 ? 1.98 6.336 3.273 1 96.56 201 ALA B CA 1
ATOM 3957 C C . ALA B 1 201 ? 2.465 6.293 4.719 1 96.56 201 ALA B C 1
ATOM 3959 O O . ALA B 1 201 ? 3.502 6.875 5.051 1 96.56 201 ALA B O 1
ATOM 3960 N N . VAL B 1 202 ? 1.754 5.598 5.559 1 97.81 202 VAL B N 1
ATOM 3961 C CA . VAL B 1 202 ? 2.08 5.613 6.98 1 97.81 202 VAL B CA 1
ATOM 3962 C C . VAL B 1 202 ? 3.299 4.73 7.242 1 97.81 202 VAL B C 1
ATOM 3964 O O . VAL B 1 202 ? 4.148 5.062 8.07 1 97.81 202 VAL B O 1
ATOM 3967 N N . VAL B 1 203 ? 3.412 3.635 6.551 1 97.81 203 VAL B N 1
ATOM 3968 C CA . VAL B 1 203 ? 4.613 2.811 6.633 1 97.81 203 VAL B CA 1
ATOM 3969 C C . VAL B 1 203 ? 5.828 3.617 6.172 1 97.81 203 VAL B C 1
ATOM 3971 O O . VAL B 1 203 ? 6.898 3.531 6.773 1 97.81 203 VAL B O 1
ATOM 3974 N N . THR B 1 204 ? 5.648 4.367 5.094 1 97 204 THR B N 1
ATOM 3975 C CA . THR B 1 204 ? 6.711 5.238 4.605 1 97 204 THR B CA 1
ATOM 3976 C C . THR B 1 204 ? 7.129 6.234 5.684 1 97 204 THR B C 1
ATOM 3978 O O . THR B 1 204 ? 8.32 6.457 5.902 1 97 204 THR B O 1
ATOM 3981 N N . LEU B 1 205 ? 6.148 6.785 6.289 1 96.06 205 LEU B N 1
ATOM 3982 C CA . LEU B 1 205 ? 6.426 7.715 7.379 1 96.06 205 LEU B CA 1
ATOM 3983 C C . LEU B 1 205 ? 7.246 7.043 8.477 1 96.06 205 LEU B C 1
ATOM 3985 O O . LEU B 1 205 ? 8.211 7.625 8.984 1 96.06 205 LEU B O 1
ATOM 3989 N N . GLY B 1 206 ? 6.914 5.836 8.852 1 97 206 GLY B N 1
ATOM 3990 C CA . GLY B 1 206 ? 7.668 5.078 9.836 1 97 206 GLY B CA 1
ATOM 3991 C C . GLY B 1 206 ? 9.102 4.812 9.414 1 97 206 GLY B C 1
ATOM 3992 O O . GLY B 1 206 ? 10.031 4.977 10.211 1 97 206 GLY B O 1
ATOM 3993 N N . ALA B 1 207 ? 9.227 4.426 8.18 1 96.88 207 ALA B N 1
ATOM 3994 C CA . ALA B 1 207 ? 10.562 4.172 7.652 1 96.88 207 ALA B CA 1
ATOM 3995 C C . ALA B 1 207 ? 11.414 5.441 7.672 1 96.88 207 ALA B C 1
ATOM 3997 O O . ALA B 1 207 ? 12.602 5.398 7.996 1 96.88 207 ALA B O 1
ATOM 3998 N N . GLN B 1 208 ? 10.82 6.531 7.297 1 94.25 208 GLN B N 1
ATOM 3999 C CA . GLN B 1 208 ? 11.516 7.812 7.305 1 94.25 208 GLN B CA 1
ATOM 4000 C C . GLN B 1 208 ? 11.906 8.219 8.719 1 94.25 208 GLN B C 1
ATOM 4002 O O . GLN B 1 208 ? 13.016 8.711 8.953 1 94.25 208 GLN B O 1
ATOM 4007 N N . MET B 1 209 ? 11.047 7.965 9.656 1 93.12 209 MET B N 1
ATOM 4008 C CA . MET B 1 209 ? 11.312 8.289 11.055 1 93.12 209 MET B CA 1
ATOM 4009 C C . MET B 1 209 ? 12.508 7.5 11.578 1 93.12 209 MET B C 1
ATOM 4011 O O . MET B 1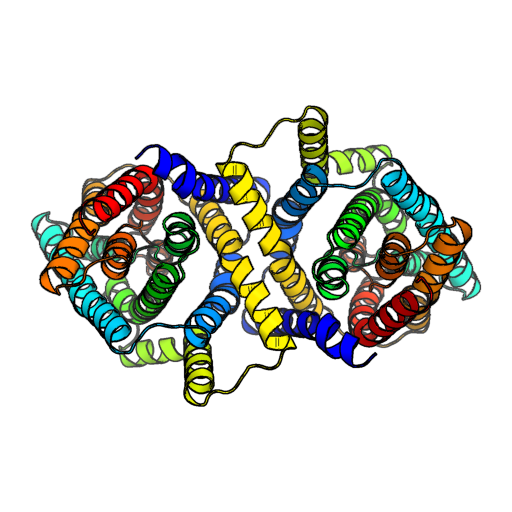 209 ? 13.289 8.008 12.391 1 93.12 209 MET B O 1
ATOM 4015 N N . ALA B 1 210 ? 12.617 6.309 11.125 1 93.81 210 ALA B N 1
ATOM 4016 C CA . ALA B 1 210 ? 13.711 5.445 11.547 1 93.81 210 ALA B CA 1
ATOM 4017 C C . ALA B 1 210 ? 15.062 6.023 11.117 1 93.81 210 ALA B C 1
ATOM 4019 O O . ALA B 1 210 ? 16.094 5.738 11.734 1 93.81 210 ALA B O 1
ATOM 4020 N N . SER B 1 211 ? 15.023 6.793 10.07 1 88.62 211 SER B N 1
ATOM 4021 C CA . SER B 1 211 ? 16.266 7.301 9.508 1 88.62 211 SER B CA 1
ATOM 4022 C C . SER B 1 211 ? 16.609 8.672 10.078 1 88.62 211 SER B C 1
ATOM 4024 O O . SER B 1 211 ? 17.703 9.195 9.836 1 88.62 211 SER B O 1
ATOM 4026 N N . LEU B 1 212 ? 15.625 9.203 10.797 1 86.31 212 LEU B N 1
ATOM 4027 C CA . LEU B 1 212 ? 15.852 10.516 11.391 1 86.31 212 LEU B CA 1
ATOM 4028 C C . LEU B 1 212 ? 16.562 10.391 12.727 1 86.31 212 LEU B C 1
ATOM 4030 O O . LEU B 1 212 ? 16.359 9.422 13.461 1 86.31 212 LEU B O 1
ATOM 4034 N N . LYS B 1 213 ? 17.688 11.039 12.906 1 75.75 213 LYS B N 1
ATOM 4035 C CA . LYS B 1 213 ? 18.406 11.047 14.18 1 75.75 213 LYS B CA 1
ATOM 4036 C C . LYS B 1 213 ? 17.703 11.945 15.195 1 75.75 213 LYS B C 1
ATOM 4038 O O . LYS B 1 213 ? 17.188 13.016 14.836 1 75.75 213 LYS B O 1
ATOM 4043 N N . ALA B 1 214 ? 17.406 11.445 16.359 1 76.38 214 ALA B N 1
ATOM 4044 C CA . ALA B 1 214 ? 16.844 12.227 17.453 1 76.38 214 ALA B CA 1
ATOM 4045 C C . ALA B 1 214 ? 17.812 13.312 17.922 1 76.38 214 ALA B C 1
ATOM 4047 O O . ALA B 1 214 ? 18.719 13.055 18.719 1 76.38 214 ALA B O 1
ATOM 4048 N N . PRO B 1 215 ? 17.688 14.328 17.234 1 74.5 215 PRO B N 1
ATOM 4049 C CA . PRO B 1 215 ? 18.625 15.352 17.703 1 74.5 215 PRO B CA 1
ATOM 4050 C C . PRO B 1 215 ? 18.219 15.953 19.047 1 74.5 215 PRO B C 1
ATOM 4052 O O . PRO B 1 215 ? 17.062 15.82 19.469 1 74.5 215 PRO B O 1
ATOM 4055 N N . PRO B 1 216 ? 19.188 16.531 19.703 1 83.69 216 PRO B N 1
ATOM 4056 C CA . PRO B 1 216 ? 18.891 17.172 20.969 1 83.69 216 PRO B CA 1
ATOM 4057 C C . PRO B 1 216 ? 17.891 18.312 20.828 1 83.69 216 PRO B C 1
ATOM 4059 O O . PRO B 1 216 ? 17.812 18.953 19.766 1 83.69 216 PRO B O 1
ATOM 4062 N N . LEU B 1 217 ? 17.156 18.594 21.891 1 87.88 217 LEU B N 1
ATOM 4063 C CA . LEU B 1 217 ? 16.156 19.656 21.922 1 87.88 217 LEU B CA 1
ATOM 4064 C C . LEU B 1 217 ? 16.844 21.031 21.953 1 87.88 217 LEU B C 1
ATOM 4066 O O . LEU B 1 217 ? 17.844 21.203 22.656 1 87.88 217 LEU B O 1
ATOM 4070 N N . SER B 1 218 ? 16.453 21.922 21.062 1 92.88 218 SER B N 1
ATOM 4071 C CA . SER B 1 218 ? 16.906 23.312 21.031 1 92.88 218 SER B CA 1
ATOM 4072 C C . SER B 1 218 ? 15.75 24.281 21.25 1 92.88 218 SER B C 1
ATOM 4074 O O . SER B 1 218 ? 14.578 23.875 21.188 1 92.88 218 SER B O 1
ATOM 4076 N N . ARG B 1 219 ? 16.094 25.453 21.625 1 95.88 219 ARG B N 1
ATOM 4077 C CA . ARG B 1 219 ? 15.086 26.484 21.797 1 95.88 219 ARG B CA 1
ATOM 4078 C C . ARG B 1 219 ? 14.242 26.641 20.531 1 95.88 219 ARG B C 1
ATOM 4080 O O . ARG B 1 219 ? 13.023 26.75 20.609 1 95.88 219 ARG B O 1
ATOM 4087 N N . ALA B 1 220 ? 14.922 26.688 19.438 1 96.31 220 ALA B N 1
ATOM 4088 C CA . ALA B 1 220 ? 14.242 26.828 18.156 1 96.31 220 ALA B CA 1
ATOM 4089 C C . ALA B 1 220 ? 13.273 25.656 17.922 1 96.31 220 ALA B C 1
ATOM 4091 O O . ALA B 1 220 ? 12.188 25.859 17.375 1 96.31 220 ALA B O 1
ATOM 4092 N N . LEU B 1 221 ? 13.711 24.516 18.281 1 96.62 221 LEU B N 1
ATOM 4093 C CA . LEU B 1 221 ? 12.867 23.328 18.109 1 96.62 221 LEU B CA 1
ATOM 4094 C C . LEU B 1 221 ? 11.617 23.422 18.984 1 96.62 221 LEU B C 1
ATOM 4096 O O . LEU B 1 221 ? 10.516 23.109 18.516 1 96.62 221 LEU B O 1
ATOM 4100 N N . VAL B 1 222 ? 11.797 23.828 20.188 1 97.5 222 VAL B N 1
ATOM 4101 C CA . VAL B 1 222 ? 10.672 23.953 21.109 1 97.5 222 VAL B CA 1
ATOM 4102 C C . VAL B 1 222 ? 9.672 24.969 20.562 1 97.5 222 VAL B C 1
ATOM 4104 O O . VAL B 1 222 ? 8.461 24.734 20.594 1 97.5 222 VAL B O 1
ATOM 4107 N N . VAL B 1 223 ? 10.172 26.016 20.078 1 98 223 VAL B N 1
ATOM 4108 C CA . VAL B 1 223 ? 9.328 27.047 19.484 1 98 223 VAL B CA 1
ATOM 4109 C C . VAL B 1 223 ? 8.578 26.5 18.281 1 98 223 VAL B C 1
ATOM 4111 O O . VAL B 1 223 ? 7.375 26.703 18.141 1 98 223 VAL B O 1
ATOM 4114 N N . SER B 1 224 ? 9.289 25.812 17.438 1 97.81 224 SER B N 1
ATOM 4115 C CA . SER B 1 224 ? 8.688 25.219 16.25 1 97.81 224 SER B CA 1
ATOM 4116 C C . SER B 1 224 ? 7.582 24.234 16.625 1 97.81 224 SER B C 1
ATOM 4118 O O . SER B 1 224 ? 6.504 24.25 16.031 1 97.81 224 SER B O 1
ATOM 4120 N N . LEU B 1 225 ? 7.855 23.422 17.625 1 98.19 225 LEU B N 1
ATOM 4121 C CA . LEU B 1 225 ? 6.891 22.422 18.062 1 98.19 225 LEU B CA 1
ATOM 4122 C C . LEU B 1 225 ? 5.645 23.078 18.641 1 98.19 225 LEU B C 1
ATOM 4124 O O . LEU B 1 225 ? 4.523 22.641 18.375 1 98.19 225 LEU B O 1
ATOM 4128 N N . PHE B 1 226 ? 5.848 24.094 19.375 1 98.5 226 PHE B N 1
ATOM 4129 C CA . PHE B 1 226 ? 4.73 24.828 19.953 1 98.5 226 PHE B CA 1
ATOM 4130 C C . PHE B 1 226 ? 3.885 25.484 18.875 1 98.5 226 PHE B C 1
ATOM 4132 O O . PHE B 1 226 ? 2.654 25.391 18.891 1 98.5 226 PHE B O 1
ATOM 4139 N N . LEU B 1 227 ? 4.508 26.156 17.953 1 98.69 227 LEU B N 1
ATOM 4140 C CA . LEU B 1 227 ? 3.809 26.844 16.875 1 98.69 227 LEU B CA 1
ATOM 4141 C C . LEU B 1 227 ? 3.08 25.859 15.969 1 98.69 227 LEU B C 1
ATOM 4143 O O . LEU B 1 227 ? 1.953 26.125 15.539 1 98.69 227 LEU B O 1
ATOM 4147 N N . ARG B 1 228 ? 3.654 24.719 15.711 1 98.62 228 ARG B N 1
ATOM 4148 C CA . ARG B 1 228 ? 3.098 23.719 14.797 1 98.62 228 ARG B CA 1
ATOM 4149 C C . ARG B 1 228 ? 1.956 22.953 15.453 1 98.62 228 ARG B C 1
ATOM 4151 O O . ARG B 1 228 ? 0.907 22.75 14.844 1 98.62 228 ARG B O 1
ATOM 4158 N N . LEU B 1 229 ? 2.146 22.562 16.75 1 98.75 229 LEU B N 1
ATOM 4159 C CA . LEU B 1 229 ? 1.252 21.562 17.328 1 98.75 229 LEU B CA 1
ATOM 4160 C C . LEU B 1 229 ? 0.203 22.234 18.219 1 98.75 229 LEU B C 1
ATOM 4162 O O . LEU B 1 229 ? -0.819 21.625 18.531 1 98.75 229 LEU B O 1
ATOM 4166 N N . ILE B 1 230 ? 0.426 23.484 18.625 1 98.56 230 ILE B N 1
ATOM 4167 C CA . ILE B 1 230 ? -0.512 24.156 19.516 1 98.56 230 ILE B CA 1
ATOM 4168 C C . ILE B 1 230 ? -1.051 25.422 18.844 1 98.56 230 ILE B C 1
ATOM 4170 O O . ILE B 1 230 ? -2.262 25.547 18.656 1 98.56 230 ILE B O 1
ATOM 4174 N N . PHE B 1 231 ? -0.193 26.25 18.422 1 98.75 231 PHE B N 1
ATOM 4175 C CA . PHE B 1 231 ? -0.593 27.547 17.875 1 98.75 231 PHE B CA 1
ATOM 4176 C C . PHE B 1 231 ? -1.351 27.375 16.562 1 98.75 231 PHE B C 1
ATOM 4178 O O . PHE B 1 231 ? -2.369 28.031 16.328 1 98.75 231 PHE B O 1
ATOM 4185 N N . ALA B 1 232 ? -0.857 26.562 15.688 1 98.75 232 ALA B N 1
ATOM 4186 C CA . ALA B 1 232 ? -1.441 26.391 14.359 1 98.75 232 ALA B CA 1
ATOM 4187 C C . ALA B 1 232 ? -2.887 25.906 14.453 1 98.75 232 ALA B C 1
ATOM 4189 O O . ALA B 1 232 ? -3.781 26.484 13.828 1 98.75 232 ALA B O 1
ATOM 4190 N N . PRO B 1 233 ? -3.195 24.859 15.281 1 98.5 233 PRO B N 1
ATOM 4191 C CA . PRO B 1 233 ? -4.598 24.469 15.406 1 98.5 233 PRO B CA 1
ATOM 4192 C C . PRO B 1 233 ? -5.469 25.547 16.031 1 98.5 233 PRO B C 1
ATOM 4194 O O . PRO B 1 233 ? -6.648 25.672 15.695 1 98.5 233 PRO B O 1
ATOM 4197 N N . ILE B 1 234 ? -4.922 26.297 16.938 1 98.31 234 ILE B N 1
ATOM 4198 C CA . ILE B 1 234 ? -5.676 27.391 17.516 1 98.31 234 ILE B CA 1
ATOM 4199 C C . ILE B 1 234 ? -5.992 28.438 16.438 1 98.31 234 ILE B C 1
ATOM 4201 O O . ILE B 1 234 ? -7.125 28.906 16.344 1 98.31 234 ILE B O 1
ATOM 4205 N N . LEU B 1 235 ? -4.988 28.781 15.672 1 98.56 235 LEU B N 1
ATOM 4206 C CA . LEU B 1 235 ? -5.203 29.688 14.555 1 98.56 235 LEU B CA 1
ATOM 4207 C C . LEU B 1 235 ? -6.227 29.125 13.578 1 98.56 235 LEU B C 1
ATOM 4209 O O . LEU B 1 235 ? -7.043 29.875 13.031 1 98.56 235 LEU B O 1
ATOM 4213 N N . GLY B 1 236 ? -6.141 27.828 13.297 1 98.06 236 GLY B N 1
ATOM 4214 C CA . GLY B 1 236 ? -7.129 27.172 12.461 1 98.06 236 GLY B CA 1
ATOM 4215 C C . GLY B 1 236 ? -8.547 27.312 12.984 1 98.06 236 GLY B C 1
ATOM 4216 O O . GLY B 1 236 ? -9.469 27.609 12.227 1 98.06 236 GLY B O 1
ATOM 4217 N N . PHE B 1 237 ? -8.672 27.141 14.258 1 97.12 237 PHE B N 1
ATOM 4218 C CA . PHE B 1 237 ? -9.969 27.312 14.898 1 97.12 237 PHE B CA 1
ATOM 4219 C C . PHE B 1 237 ? -10.484 28.734 14.734 1 97.12 237 PHE B C 1
ATOM 4221 O O . PHE B 1 237 ? -11.648 28.953 14.398 1 97.12 237 PHE B O 1
ATOM 4228 N N . VAL B 1 238 ? -9.625 29.656 14.984 1 97.31 238 VAL B N 1
ATOM 4229 C CA . VAL B 1 238 ? -9.992 31.062 14.906 1 97.31 238 VAL B CA 1
ATOM 4230 C C . VAL B 1 238 ? -10.422 31.406 13.477 1 97.31 238 VAL B C 1
ATOM 4232 O O . VAL B 1 238 ? -11.43 32.094 13.273 1 97.31 238 VAL B O 1
ATOM 4235 N N . THR B 1 239 ? -9.664 30.922 12.5 1 97.62 239 THR B N 1
ATOM 4236 C CA . THR B 1 239 ? -9.992 31.203 11.102 1 97.62 239 THR B CA 1
ATOM 4237 C C . THR B 1 239 ? -11.336 30.578 10.727 1 97.62 239 THR B C 1
ATOM 4239 O O . THR B 1 239 ? -12.156 31.203 10.07 1 97.62 239 THR B O 1
ATOM 4242 N N . VAL B 1 240 ? -11.562 29.359 11.141 1 97.31 240 VAL B N 1
ATOM 4243 C CA . VAL B 1 240 ? -12.812 28.656 10.852 1 97.31 240 VAL B CA 1
ATOM 4244 C C . VAL B 1 240 ? -13.977 29.391 11.516 1 97.31 240 VAL B C 1
ATOM 4246 O O . VAL B 1 240 ? -15.039 29.578 10.906 1 97.31 240 VAL B O 1
ATOM 4249 N N . TYR B 1 241 ? -13.766 29.828 12.727 1 94.94 241 TYR B N 1
ATOM 4250 C CA . TYR B 1 241 ? -14.789 30.531 13.484 1 94.94 241 TYR B CA 1
ATOM 4251 C C . TYR B 1 241 ? -15.125 31.875 12.844 1 94.94 241 TYR B C 1
ATOM 4253 O O . TYR B 1 241 ? -16.297 32.219 12.672 1 94.94 241 TYR B O 1
ATOM 4261 N N . LEU B 1 242 ? -14.156 32.594 12.461 1 95.75 242 LEU B N 1
ATOM 4262 C CA . LEU B 1 242 ? -14.352 33.938 11.883 1 95.75 242 LEU B CA 1
ATOM 4263 C C . LEU B 1 242 ? -15.031 33.812 10.516 1 95.75 242 LEU B C 1
ATOM 4265 O O . LEU B 1 242 ? -15.766 34.719 10.125 1 95.75 242 LEU B O 1
ATOM 4269 N N . LEU B 1 243 ? -14.812 32.719 9.844 1 95.69 243 LEU B N 1
ATOM 4270 C CA . LEU B 1 243 ? -15.414 32.531 8.531 1 95.69 243 LEU B CA 1
ATOM 4271 C C . LEU B 1 243 ? -16.828 31.969 8.656 1 95.69 243 LEU B C 1
ATOM 4273 O O . LEU B 1 243 ? -17.531 31.781 7.652 1 95.69 243 LEU B O 1
ATOM 4277 N N . GLY B 1 244 ? -17.234 31.609 9.828 1 94.31 244 GLY B N 1
ATOM 4278 C CA . GLY B 1 244 ? -18.594 31.141 10.086 1 94.31 244 GLY B CA 1
ATOM 4279 C C . GLY B 1 244 ? -18.812 29.703 9.664 1 94.31 244 GLY B C 1
ATOM 4280 O O . GLY B 1 244 ? -19.938 29.312 9.367 1 94.31 244 GLY B O 1
ATOM 4281 N N . ILE B 1 245 ? -17.797 28.969 9.578 1 95.12 245 ILE B N 1
ATOM 4282 C CA . ILE B 1 245 ? -17.891 27.562 9.18 1 95.12 245 ILE B CA 1
ATOM 4283 C C . ILE B 1 245 ? -18.172 26.703 10.406 1 95.12 245 ILE B C 1
ATOM 4285 O O . ILE B 1 245 ? -17.484 26.797 11.422 1 95.12 245 ILE B O 1
ATOM 4289 N N . ARG B 1 246 ? -19.203 25.891 10.312 1 92.12 246 ARG B N 1
ATOM 4290 C CA . ARG B 1 246 ? -19.625 25.094 11.453 1 92.12 246 ARG B CA 1
ATOM 4291 C C . ARG B 1 246 ? -19.844 23.641 11.039 1 92.12 246 ARG B C 1
ATOM 4293 O O . ARG B 1 246 ? -19.609 23.266 9.883 1 92.12 246 ARG B O 1
ATOM 4300 N N . GLY B 1 247 ? -20.125 22.766 12.055 1 93.69 247 GLY B N 1
ATOM 4301 C CA . GLY B 1 247 ? -20.469 21.375 11.797 1 93.69 247 GLY B CA 1
ATOM 4302 C C . GLY B 1 247 ? -19.281 20.531 11.375 1 93.69 247 GLY B C 1
ATOM 4303 O O . GLY B 1 247 ? -18.156 20.812 11.781 1 93.69 247 GLY B O 1
ATOM 4304 N N . GLU B 1 248 ? -19.609 19.562 10.594 1 94.38 248 GLU B N 1
ATOM 4305 C CA . GLU B 1 248 ? -18.609 18.594 10.172 1 94.38 248 GLU B CA 1
ATOM 4306 C C . GLU B 1 248 ? -17.5 19.25 9.352 1 94.38 248 GLU B C 1
ATOM 4308 O O . GLU B 1 248 ? -16.328 18.891 9.477 1 94.38 248 GLU B O 1
ATOM 4313 N N . LEU B 1 249 ? -17.938 20.172 8.547 1 95.94 249 LEU B N 1
ATOM 4314 C CA . LEU B 1 249 ? -16.984 20.891 7.715 1 95.94 249 LEU B CA 1
ATOM 4315 C C . LEU B 1 249 ? -15.992 21.672 8.578 1 95.94 249 LEU B C 1
ATOM 4317 O O . LEU B 1 249 ? -14.781 21.625 8.344 1 95.94 249 LEU B O 1
ATOM 4321 N N . GLY B 1 250 ? -16.5 22.359 9.555 1 96.44 250 GLY B N 1
ATOM 4322 C CA . GLY B 1 250 ? -15.656 23.109 10.461 1 96.44 250 GLY B CA 1
ATOM 4323 C C . GLY B 1 250 ? -14.719 22.219 11.266 1 96.44 250 GLY B C 1
ATOM 4324 O O . GLY B 1 250 ? -13.531 22.547 11.414 1 96.44 250 GLY B O 1
ATOM 4325 N N . GLN B 1 251 ? -15.234 21.125 11.75 1 97.12 251 GLN B N 1
ATOM 4326 C CA . GLN B 1 251 ? -14.414 20.188 12.516 1 97.12 251 GLN B CA 1
ATOM 4327 C C . GLN B 1 251 ? -13.266 19.641 11.672 1 97.12 251 GLN B C 1
ATOM 4329 O O . GLN B 1 251 ? -12.125 19.594 12.117 1 97.12 251 GLN B O 1
ATOM 4334 N N . ALA B 1 252 ? -13.633 19.266 10.484 1 97.19 252 ALA B N 1
ATOM 4335 C CA . ALA B 1 252 ? -12.633 18.703 9.586 1 97.19 252 ALA B CA 1
ATOM 4336 C C . ALA B 1 252 ? -11.539 19.719 9.273 1 97.19 252 ALA B C 1
ATOM 4338 O O . ALA B 1 252 ? -10.352 19.375 9.227 1 97.19 252 ALA B O 1
ATOM 4339 N N . LEU B 1 253 ? -11.914 20.922 9.07 1 97.81 253 LEU B N 1
ATOM 4340 C CA . LEU B 1 253 ? -10.945 21.953 8.734 1 97.81 253 LEU B CA 1
ATOM 4341 C C . LEU B 1 253 ? -10.023 22.234 9.914 1 97.81 253 LEU B C 1
ATOM 4343 O O . LEU B 1 253 ? -8.805 22.375 9.734 1 97.81 253 LEU B O 1
ATOM 4347 N N . VAL B 1 254 ? -10.555 22.312 11.07 1 98.06 254 VAL B N 1
ATOM 4348 C CA . VAL B 1 254 ? -9.742 22.562 12.258 1 98.06 254 VAL B CA 1
ATOM 4349 C C . VAL B 1 254 ? -8.766 21.406 12.469 1 98.06 254 VAL B C 1
ATOM 4351 O O . VAL B 1 254 ? -7.57 21.625 12.688 1 98.06 254 VAL B O 1
ATOM 4354 N N . ILE B 1 255 ? -9.242 20.219 12.359 1 98.06 255 ILE B N 1
ATOM 4355 C CA . ILE B 1 255 ? -8.406 19.047 12.57 1 98.06 255 ILE B CA 1
ATOM 4356 C C . ILE B 1 255 ? -7.301 19 11.516 1 98.06 255 ILE B C 1
ATOM 4358 O O . ILE B 1 255 ? -6.168 18.609 11.805 1 98.06 255 ILE B O 1
ATOM 4362 N N . SER B 1 256 ? -7.602 19.438 10.32 1 98.12 256 SER B N 1
ATOM 4363 C CA . SER B 1 256 ? -6.645 19.406 9.219 1 98.12 256 SER B CA 1
ATOM 4364 C C . SER B 1 256 ? -5.449 20.312 9.5 1 98.12 256 SER B C 1
ATOM 4366 O O . SER B 1 256 ? -4.422 20.219 8.828 1 98.12 256 SER B O 1
ATOM 4368 N N . THR B 1 257 ? -5.496 21.188 10.484 1 98.19 257 THR B N 1
ATOM 4369 C CA . THR B 1 257 ? -4.418 22.125 10.781 1 98.19 257 THR B CA 1
ATOM 4370 C C . THR B 1 257 ? -3.527 21.578 11.898 1 98.19 257 THR B C 1
ATOM 4372 O O . THR B 1 257 ? -2.553 22.234 12.289 1 98.19 257 THR B O 1
ATOM 4375 N N . ALA B 1 258 ? -3.76 20.375 12.414 1 98.56 258 ALA B N 1
ATOM 4376 C CA . ALA B 1 258 ? -3.209 19.969 13.703 1 98.56 258 ALA B CA 1
ATOM 4377 C C . ALA B 1 258 ? -2.049 19 13.516 1 98.56 258 ALA B C 1
ATOM 4379 O O . ALA B 1 258 ? -1.425 18.562 14.484 1 98.56 258 ALA B O 1
ATOM 4380 N N . PHE B 1 259 ? -1.689 18.688 12.352 1 98.62 259 PHE B N 1
ATOM 4381 C CA . PHE B 1 259 ? -0.802 17.562 12.094 1 98.62 259 PHE B CA 1
ATOM 4382 C C . PHE B 1 259 ? 0.658 17.969 12.234 1 98.62 259 PHE B C 1
ATOM 4384 O O . PHE B 1 259 ? 0.971 19.172 12.227 1 98.62 259 PHE B O 1
ATOM 4391 N N . PRO B 1 260 ? 1.568 17.016 12.398 1 98.38 260 PRO B N 1
ATOM 4392 C CA . PRO B 1 260 ? 2.982 17.328 12.617 1 98.38 260 PRO B CA 1
ATOM 4393 C C . PRO B 1 260 ? 3.689 17.797 11.352 1 98.38 260 PRO B C 1
ATOM 4395 O O . PRO B 1 260 ? 3.111 17.75 10.258 1 98.38 260 PRO B O 1
ATOM 4398 N N . THR B 1 261 ? 4.898 18.203 11.547 1 97.25 261 THR B N 1
ATOM 4399 C CA . THR B 1 261 ? 5.73 18.703 10.461 1 97.25 261 THR B CA 1
ATOM 4400 C C . THR B 1 261 ? 5.91 17.641 9.383 1 97.25 261 THR B C 1
ATOM 4402 O O . THR B 1 261 ? 6.102 16.469 9.695 1 97.25 261 THR B O 1
ATOM 4405 N N . ALA B 1 262 ? 5.828 18.062 8.195 1 94 262 ALA B N 1
ATOM 4406 C CA . ALA B 1 262 ? 5.945 17.156 7.062 1 94 262 ALA B CA 1
ATOM 4407 C C . ALA B 1 262 ? 7.383 16.672 6.895 1 94 262 ALA B C 1
ATOM 4409 O O . ALA B 1 262 ? 8.328 17.453 7.047 1 94 262 ALA B O 1
ATOM 4410 N N . VAL B 1 263 ? 7.531 15.461 6.551 1 89.5 263 VAL B N 1
ATOM 4411 C CA . VAL B 1 263 ? 8.852 14.883 6.32 1 89.5 263 VAL B CA 1
ATOM 4412 C C . VAL B 1 263 ? 9.508 15.57 5.125 1 89.5 263 VAL B C 1
ATOM 4414 O O . VAL B 1 263 ? 10.734 15.734 5.094 1 89.5 263 VAL B O 1
ATOM 4417 N N . ASN B 1 264 ? 8.742 16.016 4.211 1 83.38 264 ASN B N 1
ATOM 4418 C CA . ASN B 1 264 ? 9.25 16.688 3.016 1 83.38 264 ASN B CA 1
ATOM 4419 C C . ASN B 1 264 ? 10.039 17.938 3.363 1 83.38 264 ASN B C 1
ATOM 4421 O O . ASN B 1 264 ? 10.953 18.328 2.631 1 83.38 264 ASN B O 1
ATOM 4425 N N . SER B 1 265 ? 9.664 18.547 4.441 1 85.94 265 SER B N 1
ATOM 4426 C CA . SER B 1 265 ? 10.414 19.719 4.879 1 85.94 265 SER B CA 1
ATOM 4427 C C . SER B 1 265 ? 11.852 19.344 5.246 1 85.94 265 SER B C 1
ATOM 4429 O O . SER B 1 265 ? 12.781 20.109 4.992 1 85.94 265 SER B O 1
ATOM 4431 N N . ALA B 1 266 ? 12.031 18.203 5.82 1 87.31 266 ALA B N 1
ATOM 4432 C CA . ALA B 1 266 ? 13.367 17.734 6.18 1 87.31 266 ALA B CA 1
ATOM 4433 C C . ALA B 1 266 ? 14.164 17.359 4.934 1 87.31 266 ALA B C 1
ATOM 4435 O O . ALA B 1 266 ? 15.367 17.594 4.867 1 87.31 266 ALA B O 1
ATOM 4436 N N . LEU B 1 267 ? 13.461 16.812 4.02 1 82.19 267 LEU B N 1
ATOM 4437 C CA . LEU B 1 267 ? 14.125 16.422 2.777 1 82.19 267 LEU B CA 1
ATOM 4438 C C . LEU B 1 267 ? 14.602 17.641 2.008 1 82.19 267 LEU B C 1
ATOM 4440 O O . LEU B 1 267 ? 15.703 17.656 1.463 1 82.19 267 LEU B O 1
ATOM 4444 N N . LEU B 1 268 ? 13.789 18.625 1.951 1 82.12 268 LEU B N 1
ATOM 4445 C CA . LEU B 1 268 ? 14.148 19.859 1.273 1 82.12 268 LEU B CA 1
ATOM 4446 C C . LEU B 1 268 ? 15.289 20.578 1.999 1 82.12 268 LEU B C 1
ATOM 4448 O O . LEU B 1 268 ? 16.188 21.109 1.361 1 82.12 268 LEU B O 1
ATOM 4452 N N . ALA B 1 269 ? 15.234 20.516 3.295 1 86.69 269 ALA B N 1
ATOM 4453 C CA . ALA B 1 269 ? 16.297 21.125 4.094 1 86.69 269 ALA B CA 1
ATOM 4454 C C . ALA B 1 269 ? 17.625 20.438 3.834 1 86.69 269 ALA B C 1
ATOM 4456 O O . ALA B 1 269 ? 18.672 21.094 3.801 1 86.69 269 ALA B O 1
ATOM 4457 N N . LEU B 1 270 ? 17.578 19.219 3.688 1 84.44 270 LEU B N 1
ATOM 4458 C CA . LEU B 1 270 ? 18.781 18.453 3.385 1 84.44 270 LEU B CA 1
ATOM 4459 C C . LEU B 1 270 ? 19.297 18.766 1.985 1 84.44 270 LEU B C 1
ATOM 4461 O O . LEU B 1 270 ? 20.5 18.969 1.79 1 84.44 270 LEU B O 1
ATOM 4465 N N . GLU B 1 271 ? 18.438 18.844 1.073 1 81.19 271 GLU B N 1
ATOM 4466 C CA . GLU B 1 271 ? 18.781 19.109 -0.32 1 81.19 271 GLU B CA 1
ATOM 4467 C C . GLU B 1 271 ? 19.422 20.484 -0.474 1 81.19 271 GLU B C 1
ATOM 4469 O O . GLU B 1 271 ? 20.375 20.641 -1.238 1 81.19 271 GLU B O 1
ATOM 4474 N N . TYR B 1 272 ? 18.906 21.406 0.247 1 83.06 272 TYR B N 1
ATOM 4475 C CA . TYR B 1 272 ? 19.375 22.766 0.08 1 83.06 272 TYR B CA 1
ATOM 4476 C C . TYR B 1 272 ? 20.312 23.172 1.212 1 83.06 272 TYR B C 1
ATOM 4478 O O . TYR B 1 272 ? 20.688 24.328 1.333 1 83.06 272 TYR B O 1
ATOM 4486 N N . ASP B 1 273 ? 20.594 22.266 2.006 1 87.56 273 ASP B N 1
ATOM 4487 C CA . ASP B 1 273 ? 21.547 22.438 3.1 1 87.56 273 ASP B CA 1
ATOM 4488 C C . ASP B 1 273 ? 21.172 23.625 3.973 1 87.56 273 ASP B C 1
ATOM 4490 O O . ASP B 1 273 ? 22 24.516 4.184 1 87.56 273 ASP B O 1
ATOM 4494 N N . ASN B 1 274 ? 19.984 23.641 4.355 1 91 274 ASN B N 1
ATOM 4495 C CA . ASN B 1 274 ? 19.484 24.672 5.266 1 91 274 ASN B CA 1
ATOM 4496 C C . ASN B 1 274 ? 18.969 24.062 6.566 1 91 274 ASN B C 1
ATOM 4498 O O . ASN B 1 274 ? 17.781 23.781 6.699 1 91 274 ASN B O 1
ATOM 4502 N N . GLU B 1 275 ? 19.812 23.953 7.559 1 91.62 275 GLU B N 1
ATOM 4503 C CA . GLU B 1 275 ? 19.516 23.469 8.906 1 91.62 275 GLU B CA 1
ATOM 4504 C C . GLU B 1 275 ? 18.875 22.078 8.859 1 91.62 275 GLU B C 1
ATOM 4506 O O . GLU B 1 275 ? 17.797 21.875 9.414 1 91.62 275 GLU B O 1
ATOM 4511 N N . PRO B 1 276 ? 19.531 21.141 8.219 1 91.06 276 PRO B N 1
ATOM 4512 C CA . PRO B 1 276 ? 18.953 19.812 8.07 1 91.06 276 PRO B CA 1
ATOM 4513 C C . PRO B 1 276 ? 18.719 19.109 9.406 1 91.06 276 PRO B C 1
ATOM 4515 O O . PRO B 1 276 ? 17.75 18.375 9.562 1 91.06 276 PRO B O 1
ATOM 4518 N N . GLN B 1 277 ? 19.562 19.344 10.297 1 92.06 277 GLN B N 1
ATOM 4519 C CA . GLN B 1 277 ? 19.406 18.703 11.602 1 92.06 277 GLN B CA 1
ATOM 4520 C C . GLN B 1 277 ? 18.156 19.203 12.32 1 92.06 277 GLN B C 1
ATOM 4522 O O . GLN B 1 277 ? 17.422 18.422 12.906 1 92.06 277 GLN B O 1
ATOM 4527 N N . PHE B 1 278 ? 17.969 20.469 12.25 1 93.5 278 PHE B N 1
ATOM 4528 C CA . PHE B 1 278 ? 16.766 21.062 12.844 1 93.5 278 PHE B CA 1
ATOM 4529 C C . PHE B 1 278 ? 15.508 20.531 12.172 1 93.5 278 PHE B C 1
ATOM 4531 O O . PHE B 1 278 ? 14.547 20.156 12.852 1 93.5 278 PHE B O 1
ATOM 4538 N N . ALA B 1 279 ? 15.523 20.5 10.867 1 93.12 279 ALA B N 1
ATOM 4539 C CA . ALA B 1 279 ? 14.352 20.062 10.109 1 93.12 279 ALA B CA 1
ATOM 4540 C C . ALA B 1 279 ? 14 18.625 10.438 1 93.12 279 ALA B C 1
ATOM 4542 O O . ALA B 1 279 ? 12.828 18.281 10.617 1 93.12 279 ALA B O 1
ATOM 4543 N N . ALA B 1 280 ? 15.016 17.844 10.547 1 93.12 280 ALA B N 1
ATOM 4544 C CA . ALA B 1 280 ? 14.812 16.438 10.891 1 93.12 280 ALA B CA 1
ATOM 4545 C C . ALA B 1 280 ? 14.234 16.297 12.297 1 93.12 280 ALA B C 1
ATOM 4547 O O . ALA B 1 280 ? 13.336 15.477 12.531 1 93.12 280 ALA B O 1
ATOM 4548 N N . ALA B 1 281 ? 14.734 17.016 13.203 1 95.12 281 ALA B N 1
ATOM 4549 C CA . ALA B 1 281 ? 14.258 17 14.578 1 95.12 281 ALA B CA 1
ATOM 4550 C C . ALA B 1 281 ? 12.805 17.453 14.672 1 95.12 281 ALA B C 1
ATOM 4552 O O . ALA B 1 281 ? 12.023 16.891 15.445 1 95.12 281 ALA B O 1
ATOM 4553 N N . ALA B 1 282 ? 12.516 18.453 13.922 1 95.81 282 ALA B N 1
ATOM 4554 C CA . ALA B 1 282 ? 11.148 18.969 13.914 1 95.81 282 ALA B CA 1
ATOM 4555 C C . ALA B 1 282 ? 10.156 17.891 13.469 1 95.81 282 ALA B C 1
ATOM 4557 O O . ALA B 1 282 ? 9.086 17.734 14.07 1 95.81 282 ALA B O 1
ATOM 4558 N N . VAL B 1 283 ? 10.516 17.188 12.469 1 95.56 283 VAL B N 1
ATOM 4559 C CA . VAL B 1 283 ? 9.664 16.125 11.969 1 95.56 283 VAL B CA 1
ATOM 4560 C C . VAL B 1 283 ? 9.539 15.031 13.031 1 95.56 283 VAL B C 1
ATOM 4562 O O . VAL B 1 283 ? 8.43 14.594 13.352 1 95.56 283 VAL B O 1
ATOM 4565 N N . PHE B 1 284 ? 10.609 14.648 13.602 1 95.12 284 PHE B N 1
ATOM 4566 C CA . PHE B 1 284 ? 10.664 13.531 14.539 1 95.12 284 PHE B CA 1
ATOM 4567 C C . PHE B 1 284 ? 9.844 13.836 15.789 1 95.12 284 PHE B C 1
ATOM 4569 O O . PHE B 1 284 ? 8.922 13.086 16.125 1 95.12 284 PHE B O 1
ATOM 4576 N N . TYR B 1 285 ? 10.125 14.906 16.391 1 96.44 285 TYR B N 1
ATOM 4577 C CA . TYR B 1 285 ? 9.492 15.219 17.672 1 96.44 285 TYR B CA 1
ATOM 4578 C C . TYR B 1 285 ? 8.031 15.633 17.469 1 96.44 285 TYR B C 1
ATOM 4580 O O . TYR B 1 285 ? 7.176 15.32 18.297 1 96.44 285 TYR B O 1
ATOM 4588 N N . SER B 1 286 ? 7.785 16.344 16.406 1 97.38 286 SER B N 1
ATOM 4589 C CA . SER B 1 286 ? 6.395 16.734 16.188 1 97.38 286 SER B CA 1
ATOM 4590 C C . SER B 1 286 ? 5.523 15.5 15.93 1 97.38 286 SER B C 1
ATOM 4592 O O . SER B 1 286 ? 4.355 15.469 16.328 1 97.38 286 SER B O 1
ATOM 4594 N N . THR B 1 287 ? 6.051 14.523 15.25 1 96.94 287 THR B N 1
ATOM 4595 C CA . THR B 1 287 ? 5.301 13.297 15 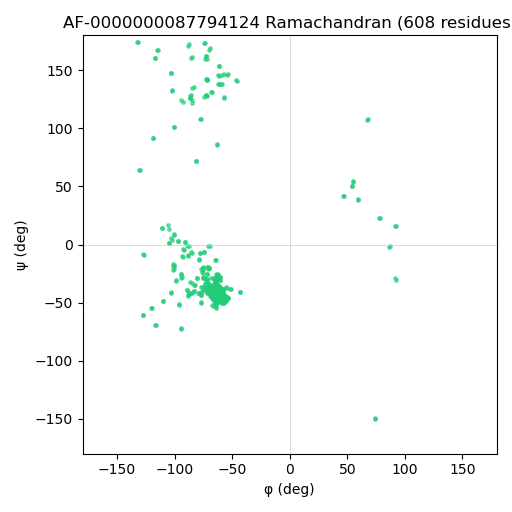1 96.94 287 THR B CA 1
ATOM 4596 C C . THR B 1 287 ? 5 12.57 16.297 1 96.94 287 THR B C 1
ATOM 4598 O O . THR B 1 287 ? 3.861 12.164 16.547 1 96.94 287 THR B O 1
ATOM 4601 N N . LEU B 1 288 ? 5.926 12.492 17.172 1 96.38 288 LEU B N 1
ATOM 4602 C CA . LEU B 1 288 ? 5.742 11.789 18.438 1 96.38 288 LEU B CA 1
ATOM 4603 C C . LEU B 1 288 ? 4.766 12.547 19.344 1 96.38 288 LEU B C 1
ATOM 4605 O O . LEU B 1 288 ? 3.826 11.953 19.875 1 96.38 288 LEU B O 1
ATOM 4609 N N . ILE B 1 289 ? 4.926 13.82 19.422 1 97.5 289 ILE B N 1
ATOM 4610 C CA . ILE B 1 289 ? 4.141 14.633 20.344 1 97.5 289 ILE B CA 1
ATOM 4611 C C . ILE B 1 289 ? 2.729 14.812 19.797 1 97.5 289 ILE B C 1
ATOM 4613 O O . ILE B 1 289 ? 1.777 14.992 20.562 1 97.5 289 ILE B O 1
ATOM 4617 N N . SER B 1 290 ? 2.611 14.695 18.5 1 97.88 290 SER B N 1
ATOM 4618 C CA . SER B 1 290 ? 1.316 14.891 17.859 1 97.88 290 SER B CA 1
ATOM 4619 C C . SER B 1 290 ? 0.299 13.859 18.328 1 97.88 290 SER B C 1
ATOM 4621 O O . SER B 1 290 ? -0.91 14.094 18.25 1 97.88 290 SER B O 1
ATOM 4623 N N . SER B 1 291 ? 0.73 12.672 18.781 1 97.19 291 SER B N 1
ATOM 4624 C CA . SER B 1 291 ? -0.199 11.672 19.297 1 97.19 291 SER B CA 1
ATOM 4625 C C . SER B 1 291 ? -1.117 12.273 20.359 1 97.19 291 SER B C 1
ATOM 4627 O O . SER B 1 291 ? -2.33 12.055 20.328 1 97.19 291 SER B O 1
ATOM 4629 N N . VAL B 1 292 ? -0.586 13.133 21.172 1 97.56 292 VAL B N 1
ATOM 4630 C CA . VAL B 1 292 ? -1.344 13.742 22.25 1 97.56 292 VAL B CA 1
ATOM 4631 C C . VAL B 1 292 ? -2.043 15.008 21.766 1 97.56 292 VAL B C 1
ATOM 4633 O O . VAL B 1 292 ? -3.234 15.203 22.016 1 97.56 292 VAL B O 1
ATOM 4636 N N . THR B 1 293 ? -1.336 15.812 21.016 1 98.19 293 THR B N 1
ATOM 4637 C CA . THR B 1 293 ? -1.875 17.125 20.641 1 98.19 293 THR B CA 1
ATOM 4638 C C . THR B 1 293 ? -2.994 16.969 19.625 1 98.19 293 THR B C 1
ATOM 4640 O O . THR B 1 293 ? -4.012 17.656 19.703 1 98.19 293 THR B O 1
ATOM 4643 N N . VAL B 1 294 ? -2.809 16.078 18.672 1 98.38 294 VAL B N 1
ATOM 4644 C CA . VAL B 1 294 ? -3.85 15.867 17.672 1 98.38 294 VAL B CA 1
ATOM 4645 C C . VAL B 1 294 ? -5.098 15.281 18.344 1 98.38 294 VAL B C 1
ATOM 4647 O O . VAL B 1 294 ? -6.219 15.656 18 1 98.38 294 VAL B O 1
ATOM 4650 N N . SER B 1 295 ? -4.895 14.359 19.312 1 97.88 295 SER B N 1
ATOM 4651 C CA . SER B 1 295 ? -6.02 13.836 20.078 1 97.88 295 SER B CA 1
ATOM 4652 C C . SER B 1 295 ? -6.781 14.945 20.797 1 97.88 295 SER B C 1
ATOM 4654 O O . SER B 1 295 ? -8.016 14.938 20.828 1 97.88 295 SER B O 1
ATOM 4656 N N . GLY B 1 296 ? -6.031 15.852 21.344 1 97.44 296 GLY B N 1
ATOM 4657 C CA . GLY B 1 296 ? -6.648 17 22 1 97.44 296 GLY B CA 1
ATOM 4658 C C . GLY B 1 296 ? -7.449 17.875 21.047 1 97.44 296 GLY B C 1
ATOM 4659 O O . GLY B 1 296 ? -8.539 18.328 21.375 1 97.44 296 GLY B O 1
ATOM 4660 N N . VAL B 1 297 ? -6.934 18.125 19.859 1 97.94 297 VAL B N 1
ATOM 4661 C CA . VAL B 1 297 ? -7.605 18.953 18.875 1 97.94 297 VAL B CA 1
ATOM 4662 C C . VAL B 1 297 ? -8.883 18.266 18.406 1 97.94 297 VAL B C 1
ATOM 4664 O O . VAL B 1 297 ? -9.922 18.906 18.25 1 97.94 297 VAL B O 1
ATOM 4667 N N . ILE B 1 298 ? -8.773 16.922 18.141 1 97.38 298 ILE B N 1
ATOM 4668 C CA . ILE B 1 298 ? -9.953 16.172 17.719 1 97.38 298 ILE B CA 1
ATOM 4669 C C . ILE B 1 298 ? -11.023 16.25 18.797 1 97.38 298 ILE B C 1
ATOM 4671 O O . ILE B 1 298 ? -12.203 16.469 18.5 1 97.38 298 ILE B O 1
ATOM 4675 N N . TYR B 1 299 ? -10.602 16.125 20.062 1 96.06 299 TYR B N 1
ATOM 4676 C CA . TYR B 1 299 ? -11.523 16.188 21.188 1 96.06 299 TYR B CA 1
ATOM 4677 C C . TYR B 1 299 ? -12.188 17.562 21.266 1 96.06 299 TYR B C 1
ATOM 4679 O O . TYR B 1 299 ? -13.406 17.656 21.391 1 96.06 299 TYR B O 1
ATOM 4687 N N . ALA B 1 300 ? -11.438 18.594 21.109 1 95.12 300 ALA B N 1
ATOM 4688 C CA . ALA B 1 300 ? -11.953 19.953 21.188 1 95.12 300 ALA B CA 1
ATOM 4689 C C . ALA B 1 300 ? -12.891 20.266 20.016 1 95.12 300 ALA B C 1
ATOM 4691 O O . ALA B 1 300 ? -13.945 20.875 20.203 1 95.12 300 ALA B O 1
ATOM 4692 N N . ALA B 1 301 ? -12.484 19.891 18.828 1 93.81 301 ALA B N 1
ATOM 4693 C CA . ALA B 1 301 ? -13.273 20.156 17.625 1 93.81 301 ALA B CA 1
ATOM 4694 C C . ALA B 1 301 ? -14.625 19.438 17.688 1 93.81 301 ALA B C 1
ATOM 4696 O O . ALA B 1 301 ? -15.633 19.969 17.219 1 93.81 301 ALA B O 1
ATOM 4697 N N . SER B 1 302 ? -14.633 18.219 18.25 1 88.12 302 SER B N 1
ATOM 4698 C CA . SER B 1 302 ? -15.859 17.438 18.344 1 88.12 302 SER B CA 1
ATOM 4699 C C . SER B 1 302 ? -16.812 18.016 19.375 1 88.12 302 SER B C 1
ATOM 4701 O O . SER B 1 302 ? -18.031 17.875 19.266 1 88.12 302 SER B O 1
ATOM 4703 N N . HIS B 1 303 ? -16.312 18.719 20.328 1 84.88 303 HIS B N 1
ATOM 4704 C CA . HIS B 1 303 ? -17.156 19.219 21.422 1 84.88 303 HIS B CA 1
ATOM 4705 C C . HIS B 1 303 ? -17.547 20.672 21.188 1 84.88 303 HIS B C 1
ATOM 4707 O O . HIS B 1 303 ? -18.625 21.094 21.578 1 84.88 303 HIS B O 1
ATOM 4713 N N . TRP B 1 304 ? -16.656 21.391 20.531 1 77.88 304 TRP B N 1
ATOM 4714 C CA . TRP B 1 304 ? -16.891 22.828 20.5 1 77.88 304 TRP B CA 1
ATOM 4715 C C . TRP B 1 304 ? -17.5 23.25 19.172 1 77.88 304 TRP B C 1
ATOM 4717 O O . TRP B 1 304 ? -18.078 24.344 19.062 1 77.88 304 TRP B O 1
ATOM 4727 N N . MET B 1 305 ? -17.359 22.516 18.188 1 76.06 305 MET B N 1
ATOM 4728 C CA . MET B 1 305 ? -17.797 22.969 16.875 1 76.06 305 MET B CA 1
ATOM 4729 C C . MET B 1 305 ? -19.094 22.281 16.469 1 76.06 305 MET B C 1
ATOM 4731 O O . MET B 1 305 ? -19.469 22.312 15.297 1 76.06 305 MET B O 1
ATOM 4735 N N . ASN B 1 306 ? -19.766 21.625 17.438 1 66.38 306 ASN B N 1
ATOM 4736 C CA . ASN B 1 306 ? -21.094 21.109 17.125 1 66.38 306 ASN B CA 1
ATOM 4737 C C . ASN B 1 306 ? -22.094 22.234 16.891 1 66.38 306 ASN B C 1
ATOM 4739 O O . ASN B 1 306 ? -22.016 23.281 17.547 1 66.38 306 ASN B O 1
#

Nearest PDB structures (foldseek):
  7wkw-assembly1_B  TM=7.571E-01  e=1.656E-09  Arabidopsis thaliana
  7qpa-assembly1_A  TM=6.877E-01  e=3.696E-08  Arabidopsis thaliana
  7y9t-assembly1_B  TM=7.591E-01  e=1.236E-07  Arabidopsis thaliana
  7y9u-assembly1_A  TM=7.496E-01  e=1.469E-07  Arabidopsis thaliana
  3zuy-assembly1_A  TM=5.711E-01  e=2.060E-04  Neisseria meningitidis

Foldseek 3Di:
DVCCLVQQVVVLVVLLQVLLVCCVVPNDDLVVLVCCLQVFQLLLQLLCLLLVPPDDPVLVVLLVVLCVVLLVVLLVVQLVVCVVVPDDLLLSLLLSQQQNQFCLFQRVQSNQCRLDPPDSQLNSSSSSVVVVSVLCCLQVVLCSNLVPVDDDSVVSVVVSVVGPSVVSNVVSNVCSVVVNDPDPVVVVVSVVSNVVNRSSSSSSLSSLLSVQDQDDDDPSLVSSLCSRAPVSLVSQLVSCVVSPHFDPSSLSSSLSSHGFGDSVSLVSCVVSVRPNNSNSNRRNVSNVCSSVSSSVSSVCSVPPRD/DVCCLVQQVVVLVVLLQVLLVCCVVPNDDLVVLVCCLQVFQLLLQLLCLLLVPPDDPVLLVLLVVLCVVLLVVLLVVQLVVCVVVPDDLLLSLLLSQQQNAFCLFQRVQSNQCRLDPPDSQLNSSSSSVVVVSVLCCLQVVLCSNLVPVDDDSVVSVVVSVVGNSVVSNVVSNVCNVVVNDDDPVVVVVSVVSNVVNRSSSSSSLSSLLSVQDQDDDDPSLVSSLCSRAPVSLVSQLVSCVVSPHFDPSSLSSSLSSHGFGDSVSLVSCVVSVRPNNSNSNRRNVSNVCSSPSSSVSSVCSVPPRD

Organism: NCBI:txid1960156

Secondary structure (DSSP, 8-state):
-HHHIIIIIHHHHHHHHHHHHHHHHH---HHHHHHHIIIIIHHHHHHHHHHT----HHHHHHHHHHHHHHHHHHHHHHHHHHHHTT--HHHHHHHHHHHHSB-TTTTHHHHHHHHSTT-HHHHHHHHHHHHHHHHHIIIIIHHHHHTT-SPPHHHHHHHHTT-HHHHHHHHHHHHHHTTPPPPHHHHHHHHHHHHHHHHHHHHHHHHHHHHS--PPP-HHHHHHHHIIIIIHHHHHHHHHHHTT--HHHHHHHHHTT-PPBPHHHHHHHHHTTSSHHHHHHHHHHHHHHHHHHHHHHHHHHHHH--/-HHHIIIIIHHHHHHHHHHHHHHHHH---HHHHHHHIIIIIHHHHHHHHHHT----HHHHHHHHHHHHHHHHHHHHHHHHHHHHTT--HHHHHHHHHHHHSB-TTTTHHHHHHHHSTT-HHHHHHHHHHHHHHHHHIIIIIHHHHHTT-SPPHHHHHHHHTT-HHHHHHHHHHHHHHTTPPPPHHHHHHHHHHHHHHHHHHHHHHHHHHHHS--PPP-HHHHHHHHIIIIIHHHHHHHHHHHTT--HHHHHHHHHTT-PPBPHHHHHHHHHTTSSHHHHHHHHHHHHHHHHHHHHHHHHHHHHH--

Radius of gyration: 26.08 Å; Cα contacts (8 Å, |Δi|>4): 925; chains: 2; bounding box: 46×75×54 Å

InterPro domains:
  IPR004776 Membrane transport PIN-like [PF03547] (186-296)
  IPR038770 Sodium/solute symporter superfamily [G3DSA:1.20.1530.20] (1-152)
  IPR038770 Sodium/solute symporter superfamily [G3DSA:1.20.1530.20] (153-304)

pLDDT: mean 91.98, std 8.91, range [58.78, 98.75]